Protein AF-A0A355E288-F1 (afdb_monomer_lite)

Structure (mmCIF, N/CA/C/O backbone):
data_AF-A0A355E288-F1
#
_entry.id   AF-A0A355E288-F1
#
loop_
_atom_site.group_PDB
_atom_site.id
_atom_site.type_symbol
_atom_site.label_atom_id
_atom_site.label_alt_id
_atom_site.label_comp_id
_atom_site.label_asym_id
_atom_site.label_entity_id
_atom_site.label_seq_id
_atom_site.pdbx_PDB_ins_code
_atom_site.Cartn_x
_atom_site.Cartn_y
_atom_site.Cartn_z
_atom_site.occupancy
_atom_site.B_iso_or_equiv
_atom_site.auth_seq_id
_atom_site.auth_comp_id
_atom_site.auth_asym_id
_atom_site.auth_atom_id
_atom_site.pdbx_PDB_model_num
ATOM 1 N N . MET A 1 1 ? 82.277 49.475 -47.561 1.00 43.12 1 MET A N 1
ATOM 2 C CA . MET A 1 1 ? 80.922 48.891 -47.646 1.00 43.12 1 MET A CA 1
ATOM 3 C C . MET A 1 1 ? 80.708 48.041 -46.407 1.00 43.12 1 MET A C 1
ATOM 5 O O . MET A 1 1 ? 81.305 46.982 -46.286 1.00 43.12 1 MET A O 1
ATOM 9 N N . THR A 1 2 ? 79.968 48.570 -45.440 1.00 44.94 2 THR A N 1
ATOM 10 C CA . THR A 1 2 ? 79.589 47.907 -44.188 1.00 44.94 2 THR A CA 1
ATOM 11 C C . THR A 1 2 ? 78.358 47.039 -44.446 1.00 44.94 2 THR A C 1
ATOM 13 O O . THR A 1 2 ? 77.323 47.539 -44.879 1.00 44.94 2 THR A O 1
ATOM 16 N N . VAL A 1 3 ? 78.484 45.727 -44.241 1.00 47.28 3 VAL A N 1
ATOM 17 C CA . VAL A 1 3 ? 77.378 44.770 -44.383 1.00 47.28 3 VAL A CA 1
ATOM 18 C C . VAL A 1 3 ? 76.493 44.878 -43.141 1.00 47.28 3 VAL A C 1
ATOM 20 O O . VAL A 1 3 ? 76.957 44.668 -42.022 1.00 47.28 3 VAL A O 1
ATOM 23 N N . SER A 1 4 ? 75.234 45.259 -43.350 1.00 52.34 4 SER A N 1
ATOM 24 C CA . SER A 1 4 ? 74.208 45.375 -42.309 1.00 52.34 4 SER A CA 1
ATOM 25 C C . SER A 1 4 ? 73.841 43.983 -41.763 1.00 52.34 4 SER A C 1
ATOM 27 O O . SER A 1 4 ? 73.696 43.055 -42.565 1.00 52.34 4 SER A O 1
ATOM 29 N N . PRO A 1 5 ? 73.693 43.792 -40.438 1.00 57.25 5 PRO A N 1
ATOM 30 C CA . PRO A 1 5 ? 73.332 42.500 -39.870 1.00 57.25 5 PRO A CA 1
ATOM 31 C C . PRO A 1 5 ? 71.906 42.130 -40.293 1.00 57.25 5 PRO A C 1
ATOM 33 O O . PRO A 1 5 ? 70.940 42.829 -39.987 1.00 57.25 5 PRO A O 1
ATOM 36 N N . GLY A 1 6 ? 71.804 41.027 -41.036 1.00 51.38 6 GLY A N 1
ATOM 37 C CA . GLY A 1 6 ? 70.554 40.482 -41.544 1.00 51.38 6 GLY A CA 1
ATOM 38 C C . GLY A 1 6 ? 69.579 40.172 -40.413 1.00 51.38 6 GLY A C 1
ATOM 39 O O . GLY A 1 6 ? 69.875 39.413 -39.493 1.00 51.38 6 GLY A O 1
ATOM 40 N N . THR A 1 7 ? 68.400 40.770 -40.511 1.00 59.66 7 THR A N 1
ATOM 41 C CA . THR A 1 7 ? 67.224 40.478 -39.699 1.00 59.66 7 THR A CA 1
ATOM 42 C C . THR A 1 7 ? 66.857 39.011 -39.922 1.00 59.66 7 THR A C 1
ATOM 44 O O . THR A 1 7 ? 66.427 38.637 -41.013 1.00 59.66 7 THR A O 1
ATOM 47 N N . GLN A 1 8 ? 67.066 38.150 -38.920 1.00 55.41 8 GLN A N 1
ATOM 48 C CA . GLN A 1 8 ? 66.545 36.787 -38.991 1.00 55.41 8 GLN A CA 1
ATOM 49 C C . GLN A 1 8 ? 65.012 36.853 -39.043 1.00 55.41 8 GLN A C 1
ATOM 51 O O . GLN A 1 8 ? 64.414 37.564 -38.228 1.00 55.41 8 GLN A O 1
ATOM 56 N N . PRO A 1 9 ? 64.362 36.153 -39.990 1.00 55.69 9 PRO A N 1
ATOM 57 C CA . PRO A 1 9 ? 62.912 36.138 -40.059 1.00 55.69 9 PRO A CA 1
ATOM 58 C C . PRO A 1 9 ? 62.346 35.508 -38.778 1.00 55.69 9 PRO A C 1
ATOM 60 O O . PRO A 1 9 ? 62.918 34.537 -38.270 1.00 55.69 9 PRO A O 1
ATOM 63 N N . PRO A 1 10 ? 61.234 36.035 -38.239 1.00 54.16 10 PRO A N 1
ATOM 64 C CA . PRO A 1 10 ? 60.607 35.471 -37.056 1.00 54.16 10 PRO A CA 1
ATOM 65 C C . PRO A 1 10 ? 60.189 34.025 -37.343 1.00 54.16 10 PRO A C 1
ATOM 67 O O . PRO A 1 10 ? 59.394 33.743 -38.238 1.00 54.16 10 PRO A O 1
ATOM 70 N N . VAL A 1 11 ? 60.757 33.090 -36.584 1.00 53.47 11 VAL A N 1
ATOM 71 C CA . VAL A 1 11 ? 60.389 31.673 -36.613 1.00 53.47 11 VAL A CA 1
ATOM 72 C C . VAL A 1 11 ? 59.063 31.530 -35.864 1.00 53.47 11 VAL A C 1
ATOM 74 O O . VAL A 1 11 ? 59.060 31.343 -34.652 1.00 53.47 11 VAL A O 1
ATOM 77 N N . THR A 1 12 ? 57.930 31.672 -36.557 1.00 53.62 12 THR A N 1
ATOM 78 C CA . THR A 1 12 ? 56.603 31.744 -35.905 1.00 53.62 12 THR A CA 1
ATOM 79 C C . THR A 1 12 ? 55.584 30.673 -36.301 1.00 53.62 12 THR A C 1
ATOM 81 O O . THR A 1 12 ? 54.438 30.798 -35.903 1.00 53.62 12 THR A O 1
ATOM 84 N N . TYR A 1 13 ? 55.941 29.587 -37.000 1.00 47.97 13 TYR A N 1
ATOM 85 C CA . TYR A 1 13 ? 54.907 28.688 -37.567 1.00 47.97 13 TYR A CA 1
ATOM 86 C C . TYR A 1 13 ? 54.995 27.183 -37.251 1.00 47.97 13 TYR A C 1
ATOM 88 O O . TYR A 1 13 ? 54.278 26.391 -37.858 1.00 47.97 13 TYR A O 1
ATOM 96 N N . ARG A 1 14 ? 55.840 26.730 -36.312 1.00 53.69 14 ARG A N 1
ATOM 97 C CA . ARG A 1 14 ? 56.038 25.276 -36.081 1.00 53.69 14 ARG A CA 1
ATOM 98 C C . ARG A 1 14 ? 55.273 24.673 -34.900 1.00 53.69 14 ARG A C 1
ATOM 100 O O . ARG A 1 14 ? 55.202 23.452 -34.800 1.00 53.69 14 ARG A O 1
ATOM 107 N N . THR A 1 15 ? 54.694 25.490 -34.026 1.00 56.03 15 THR A N 1
ATOM 108 C CA . THR A 1 15 ? 53.940 25.022 -32.851 1.00 56.03 15 THR A CA 1
ATOM 109 C C . THR A 1 15 ? 52.522 24.573 -33.196 1.00 56.03 15 THR A C 1
ATOM 111 O O . THR A 1 15 ? 52.021 23.638 -32.581 1.00 56.03 15 THR A O 1
ATOM 114 N N . ASP A 1 16 ? 51.900 25.132 -34.231 1.00 59.59 16 ASP A N 1
ATOM 115 C CA . ASP A 1 16 ? 50.455 24.977 -34.447 1.00 59.59 16 ASP A CA 1
ATOM 116 C C . ASP A 1 16 ? 50.049 23.562 -34.878 1.00 59.59 16 ASP A C 1
ATOM 118 O O . ASP A 1 16 ? 49.000 23.058 -34.479 1.00 59.59 16 ASP A O 1
ATOM 122 N N . ALA A 1 17 ? 50.906 22.866 -35.631 1.00 59.28 17 ALA A N 1
ATOM 123 C CA . ALA A 1 17 ? 50.599 21.528 -36.133 1.00 59.28 17 ALA A CA 1
ATOM 124 C C . ALA A 1 17 ? 50.560 20.464 -35.021 1.00 59.28 17 ALA A C 1
ATOM 126 O O . ALA A 1 17 ? 49.670 19.614 -35.013 1.00 59.28 17 ALA A O 1
ATOM 127 N N . ALA A 1 18 ? 51.494 20.514 -34.065 1.00 59.81 18 ALA A N 1
ATOM 128 C CA . ALA A 1 18 ? 51.540 19.560 -32.953 1.00 59.81 18 ALA A CA 1
ATOM 129 C C . ALA A 1 18 ? 50.357 19.764 -31.995 1.00 59.81 18 ALA A C 1
ATOM 131 O O . ALA A 1 18 ? 49.735 18.803 -31.540 1.00 59.81 18 ALA A O 1
ATOM 132 N N . VAL A 1 19 ? 50.008 21.027 -31.753 1.00 63.50 19 VAL A N 1
ATOM 133 C CA . VAL A 1 19 ? 48.845 21.426 -30.956 1.00 63.50 19 VAL A CA 1
ATOM 134 C C . VAL A 1 19 ? 47.551 20.951 -31.605 1.00 63.50 19 VAL A C 1
ATOM 136 O O . VAL A 1 19 ? 46.714 20.338 -30.942 1.00 63.50 19 VAL A O 1
ATOM 139 N N . PHE A 1 20 ? 47.414 21.166 -32.912 1.00 65.69 20 PHE A N 1
ATOM 140 C CA . PHE A 1 20 ? 46.251 20.718 -33.665 1.00 65.69 20 PHE A CA 1
ATOM 141 C C . PHE A 1 20 ? 46.105 19.191 -33.638 1.00 65.69 20 PHE A C 1
ATOM 143 O O . PHE A 1 20 ? 45.007 18.688 -33.414 1.00 65.69 20 PHE A O 1
ATOM 150 N N . CYS A 1 21 ? 47.204 18.441 -33.783 1.00 64.38 21 CYS A N 1
ATOM 151 C CA . CYS A 1 21 ? 47.176 16.977 -33.707 1.00 64.38 21 CYS A CA 1
ATOM 152 C C . CYS A 1 21 ? 46.749 16.471 -32.321 1.00 64.38 21 CYS A C 1
ATOM 154 O O . CYS A 1 21 ? 45.955 15.536 -32.233 1.00 64.38 21 CYS A O 1
ATOM 156 N N . ALA A 1 22 ? 47.223 17.102 -31.241 1.00 65.12 22 ALA A N 1
ATOM 157 C CA . ALA A 1 22 ? 46.835 16.736 -29.880 1.00 65.12 22 ALA A CA 1
ATOM 158 C C . ALA A 1 22 ? 45.347 17.021 -29.604 1.00 65.12 22 ALA A C 1
ATOM 160 O O . ALA A 1 22 ? 44.649 16.173 -29.045 1.00 65.12 22 ALA A O 1
ATOM 161 N N . LEU A 1 23 ? 44.840 18.178 -30.047 1.00 65.62 23 LEU A N 1
ATOM 162 C CA . LEU A 1 23 ? 43.422 18.530 -29.922 1.00 65.62 23 LEU A CA 1
ATOM 163 C C . LEU A 1 23 ? 42.527 17.610 -30.764 1.00 65.62 23 LEU A C 1
ATOM 165 O O . LEU A 1 23 ? 41.490 17.157 -30.281 1.00 65.62 23 LEU A O 1
ATOM 169 N N . ALA A 1 24 ? 42.944 17.278 -31.988 1.00 67.44 24 ALA A N 1
ATOM 170 C CA . ALA A 1 24 ? 42.221 16.352 -32.853 1.00 67.44 24 ALA A CA 1
ATOM 171 C C . ALA A 1 24 ? 42.159 14.938 -32.253 1.00 67.44 24 ALA A C 1
ATOM 173 O O . ALA A 1 24 ? 41.089 14.333 -32.225 1.00 67.44 24 ALA A O 1
ATOM 174 N N . ALA A 1 25 ? 43.270 14.427 -31.712 1.00 66.19 25 ALA A N 1
ATOM 175 C CA . ALA A 1 25 ? 43.307 13.117 -31.062 1.00 66.19 25 ALA A CA 1
ATOM 176 C C . ALA A 1 25 ? 42.395 13.062 -29.822 1.00 66.19 25 ALA A C 1
ATOM 178 O O . ALA A 1 25 ? 41.646 12.099 -29.645 1.00 66.19 25 ALA A O 1
ATOM 179 N N . ALA A 1 26 ? 42.399 14.114 -28.998 1.00 65.62 26 ALA A N 1
ATOM 180 C CA . ALA A 1 26 ? 41.517 14.211 -27.838 1.00 65.62 26 ALA A CA 1
ATOM 181 C C . ALA A 1 26 ? 40.031 14.283 -28.237 1.00 65.62 26 ALA A C 1
ATOM 183 O O . ALA A 1 26 ? 39.201 13.593 -27.641 1.00 65.62 26 ALA A O 1
ATOM 184 N N . GLY A 1 27 ? 39.698 15.063 -29.271 1.00 68.31 27 GLY A N 1
ATOM 185 C CA . GLY A 1 27 ? 38.334 15.165 -29.796 1.00 68.31 27 GLY A CA 1
ATOM 186 C C . GLY A 1 27 ? 37.820 13.849 -30.388 1.00 68.31 27 GLY A C 1
ATOM 187 O O . GLY A 1 27 ? 36.675 13.464 -30.142 1.00 68.31 27 GLY A O 1
ATOM 188 N N . LEU A 1 28 ? 38.675 13.119 -31.111 1.00 67.06 28 LEU A N 1
ATOM 189 C CA . LEU A 1 28 ? 38.344 11.806 -31.673 1.00 67.06 28 LEU A CA 1
ATOM 190 C C . LEU A 1 28 ? 38.143 10.746 -30.580 1.00 67.06 28 LEU A C 1
ATOM 192 O O . LEU A 1 28 ? 37.180 9.986 -30.653 1.00 67.06 28 LEU A O 1
ATOM 196 N N . SER A 1 29 ? 38.982 10.734 -29.536 1.00 69.81 29 SER A N 1
ATOM 197 C CA . SER A 1 29 ? 38.818 9.827 -28.386 1.00 69.81 29 SER A CA 1
ATOM 198 C C . SER A 1 29 ? 37.511 10.091 -27.632 1.00 69.81 29 SER A C 1
ATOM 200 O O . SER A 1 29 ? 36.765 9.158 -27.335 1.00 69.81 29 SER A O 1
ATOM 202 N N . LEU A 1 30 ? 37.177 11.363 -27.382 1.00 66.75 30 LEU A N 1
ATOM 203 C CA . LEU A 1 30 ? 35.918 11.727 -26.730 1.00 66.75 30 LEU A CA 1
ATOM 204 C C . LEU A 1 30 ? 34.702 11.319 -27.574 1.00 66.75 30 LEU A C 1
ATOM 206 O O . LEU A 1 30 ? 33.752 10.739 -27.050 1.00 66.75 30 LEU A O 1
ATOM 210 N N . SER A 1 31 ? 34.750 11.579 -28.883 1.00 66.44 31 SER A N 1
ATOM 211 C CA . SER A 1 31 ? 33.679 11.202 -29.815 1.00 66.44 31 SER A CA 1
ATOM 212 C C . SER A 1 31 ? 33.477 9.686 -29.853 1.00 66.44 31 SER A C 1
ATOM 214 O O . SER A 1 31 ? 32.340 9.222 -29.827 1.00 66.44 31 SER A O 1
ATOM 216 N N . TRP A 1 32 ? 34.565 8.908 -29.840 1.00 68.31 32 TRP A N 1
ATOM 217 C CA . TRP A 1 32 ? 34.512 7.447 -29.765 1.00 68.31 32 TRP A CA 1
ATOM 218 C C . TRP A 1 32 ? 33.833 6.954 -28.487 1.00 68.31 32 TRP A C 1
ATOM 220 O O . TRP A 1 32 ? 32.919 6.136 -28.566 1.00 68.31 32 TRP A O 1
ATOM 230 N N . CYS A 1 33 ? 34.215 7.487 -27.322 1.00 66.75 33 CYS A N 1
ATOM 231 C CA . CYS A 1 33 ? 33.567 7.149 -26.054 1.00 66.75 33 CYS A CA 1
ATOM 232 C C . CYS A 1 33 ? 32.058 7.424 -26.115 1.00 66.75 33 CYS A C 1
ATOM 234 O O . CYS A 1 33 ? 31.262 6.552 -25.777 1.00 66.75 33 CYS A O 1
ATOM 236 N N . LEU A 1 34 ? 31.651 8.600 -26.604 1.00 64.00 34 LEU A N 1
ATOM 237 C CA . LEU A 1 34 ? 30.237 8.969 -26.713 1.00 64.00 34 LEU A CA 1
ATOM 238 C C . LEU A 1 34 ? 29.458 8.050 -27.666 1.00 64.00 34 LEU A C 1
ATOM 240 O O . LEU A 1 34 ? 28.367 7.603 -27.317 1.00 64.00 34 LEU A O 1
ATOM 244 N N . ILE A 1 35 ? 30.019 7.727 -28.836 1.00 65.06 35 ILE A N 1
ATOM 245 C CA . ILE A 1 35 ? 29.398 6.813 -29.808 1.00 65.06 35 ILE A CA 1
ATOM 246 C C . ILE A 1 35 ? 29.296 5.399 -29.236 1.00 65.06 35 ILE A C 1
ATOM 248 O O . ILE A 1 35 ? 28.259 4.760 -29.386 1.00 65.06 35 ILE A O 1
ATOM 252 N N . PHE A 1 36 ? 30.331 4.913 -28.550 1.00 69.19 36 PHE A N 1
ATOM 253 C CA . PHE A 1 36 ? 30.316 3.600 -27.913 1.00 69.19 36 PHE A CA 1
ATOM 254 C C . PHE A 1 36 ? 29.238 3.515 -26.823 1.00 69.19 36 PHE A C 1
ATOM 256 O O . PHE A 1 36 ? 28.462 2.560 -26.797 1.00 69.19 36 PHE A O 1
ATOM 263 N N . PHE A 1 37 ? 29.121 4.529 -25.960 1.00 62.94 37 PHE A N 1
ATOM 264 C CA . PHE A 1 37 ? 28.074 4.570 -24.933 1.00 62.94 37 PHE A CA 1
ATOM 265 C C . PHE A 1 37 ? 26.666 4.704 -25.536 1.00 62.94 37 PHE A C 1
ATOM 267 O O . PHE A 1 37 ? 25.743 4.016 -25.102 1.00 62.94 37 PHE A O 1
ATOM 274 N N . ALA A 1 38 ? 26.492 5.507 -26.590 1.00 56.72 38 ALA A N 1
ATOM 275 C CA . ALA A 1 38 ? 25.219 5.590 -27.305 1.00 56.72 38 ALA A CA 1
ATOM 276 C C . ALA A 1 38 ? 24.869 4.263 -28.011 1.00 56.72 38 ALA A C 1
ATOM 278 O O . ALA A 1 38 ? 23.735 3.792 -27.930 1.00 56.72 38 ALA A O 1
ATOM 279 N N . GLY A 1 39 ? 25.843 3.612 -28.647 1.00 57.28 39 GLY A N 1
ATOM 280 C CA . GLY A 1 39 ? 25.666 2.345 -29.356 1.00 57.28 39 GLY A CA 1
ATOM 281 C C . GLY A 1 39 ? 25.369 1.171 -28.425 1.00 57.28 39 GLY A C 1
ATOM 282 O O . GLY A 1 39 ? 24.461 0.394 -28.695 1.00 57.28 39 GLY A O 1
ATOM 283 N N . THR A 1 40 ? 26.061 1.067 -27.290 1.00 59.28 40 THR A N 1
ATOM 284 C CA . THR A 1 40 ? 25.785 0.037 -26.269 1.00 59.28 40 THR A CA 1
ATOM 285 C C . THR A 1 40 ? 24.416 0.217 -25.609 1.00 59.28 40 THR A C 1
ATOM 287 O O . THR A 1 40 ? 23.765 -0.781 -25.289 1.00 59.28 40 THR A O 1
ATOM 290 N N . SER A 1 41 ? 23.927 1.461 -25.496 1.00 48.78 41 SER A N 1
ATOM 291 C CA . SER A 1 41 ? 22.544 1.742 -25.083 1.00 48.78 41 SER A CA 1
ATOM 292 C C . SER A 1 41 ? 21.513 1.311 -26.143 1.00 48.78 41 SER A C 1
ATOM 294 O O . SER A 1 41 ? 20.501 0.701 -25.806 1.00 48.78 41 SER A O 1
ATOM 296 N N . MET A 1 42 ? 21.803 1.531 -27.433 1.00 44.22 42 MET A N 1
ATOM 297 C CA . MET A 1 42 ? 20.939 1.158 -28.567 1.00 44.22 42 MET A CA 1
ATOM 298 C C . MET A 1 42 ? 20.908 -0.353 -28.840 1.00 44.22 42 MET A C 1
ATOM 300 O O . MET A 1 42 ? 19.865 -0.894 -29.197 1.00 44.22 42 MET A O 1
ATOM 304 N N . LEU A 1 43 ? 22.033 -1.049 -28.655 1.00 46.53 43 LEU A N 1
ATOM 305 C CA . LEU A 1 43 ? 22.163 -2.496 -28.870 1.00 46.53 43 LEU A CA 1
ATOM 306 C C . LEU A 1 43 ? 21.555 -3.332 -27.733 1.00 46.53 43 LEU A C 1
ATOM 308 O O . LEU A 1 43 ? 21.570 -4.558 -27.802 1.00 46.53 43 LEU A O 1
ATOM 312 N N . GLY A 1 44 ? 21.025 -2.701 -26.680 1.00 42.50 44 GLY A N 1
ATOM 313 C CA . GLY A 1 44 ? 20.399 -3.410 -25.562 1.00 42.50 44 GLY A CA 1
ATOM 314 C C . GLY A 1 44 ? 21.371 -4.268 -24.745 1.00 42.50 44 GLY A C 1
ATOM 315 O O . GLY A 1 44 ? 20.927 -5.118 -23.980 1.00 42.50 44 GLY A O 1
ATOM 316 N N . LEU A 1 45 ? 22.683 -4.047 -24.883 1.00 46.25 45 LEU A N 1
ATOM 317 C CA . LEU A 1 45 ? 23.707 -4.691 -24.053 1.00 46.25 45 LEU A CA 1
ATOM 318 C C . LEU A 1 45 ? 23.696 -4.132 -22.621 1.00 46.25 45 LEU A C 1
ATOM 320 O O . LEU A 1 45 ? 24.106 -4.813 -21.689 1.00 46.25 45 LEU A O 1
ATOM 324 N N . ALA A 1 46 ? 23.141 -2.931 -22.439 1.00 42.81 46 ALA A N 1
ATOM 325 C CA . ALA A 1 46 ? 22.711 -2.395 -21.151 1.00 42.81 46 ALA A CA 1
ATOM 326 C C . ALA A 1 46 ? 21.210 -2.660 -20.919 1.00 42.81 46 ALA A C 1
ATOM 328 O O . ALA A 1 46 ? 20.438 -1.747 -20.633 1.00 42.81 46 ALA A O 1
ATOM 329 N N . ARG A 1 47 ? 20.752 -3.902 -21.102 1.00 42.34 47 ARG A N 1
ATOM 330 C CA . ARG A 1 47 ? 19.429 -4.305 -20.610 1.00 42.34 47 ARG A CA 1
ATOM 331 C C . ARG A 1 47 ? 19.540 -4.604 -19.124 1.00 42.34 47 ARG A C 1
ATOM 333 O O . ARG A 1 47 ? 20.388 -5.390 -18.710 1.00 42.34 47 ARG A O 1
ATOM 340 N N . SER A 1 48 ? 18.651 -4.020 -18.324 1.00 42.84 48 SER A N 1
ATOM 341 C CA . SER A 1 48 ? 18.345 -4.641 -17.039 1.00 42.84 48 SER A CA 1
ATOM 342 C C . SER A 1 48 ? 17.688 -5.999 -17.328 1.00 42.84 48 SER A C 1
ATOM 344 O O . SER A 1 48 ? 17.035 -6.169 -18.362 1.00 42.84 48 SER A O 1
ATOM 346 N N . GLU A 1 49 ? 17.839 -6.972 -16.430 1.00 40.56 49 GLU A N 1
ATOM 347 C CA . GLU A 1 49 ? 17.236 -8.316 -16.541 1.00 40.56 49 GLU A CA 1
ATOM 348 C C . GLU A 1 49 ? 15.708 -8.303 -16.777 1.00 40.56 49 GLU A C 1
ATOM 350 O O . GLU A 1 49 ? 15.119 -9.333 -17.087 1.00 40.56 49 GLU A O 1
ATOM 355 N N . VAL A 1 50 ? 15.060 -7.140 -16.665 1.00 45.66 50 VAL A N 1
ATOM 356 C CA . VAL A 1 50 ? 13.619 -6.935 -16.853 1.00 45.66 50 VAL A CA 1
ATOM 357 C C . VAL A 1 50 ? 13.246 -6.618 -18.315 1.00 45.66 50 VAL A C 1
ATOM 359 O O . VAL A 1 50 ? 12.074 -6.485 -18.644 1.00 45.66 50 VAL A O 1
ATOM 362 N N . GLY A 1 51 ? 14.209 -6.548 -19.242 1.00 39.66 51 GLY A N 1
ATOM 363 C CA . GLY A 1 51 ? 13.923 -6.439 -20.681 1.00 39.66 51 GLY A CA 1
ATOM 364 C C . GLY A 1 51 ? 13.430 -5.065 -21.154 1.00 39.66 51 GLY A C 1
ATOM 365 O O . GLY A 1 51 ? 13.147 -4.903 -22.342 1.00 39.66 51 GLY A O 1
ATOM 366 N N . GLU A 1 52 ? 13.380 -4.065 -20.273 1.00 45.66 52 GLU A N 1
ATOM 367 C CA . GLU A 1 52 ? 13.126 -2.678 -20.655 1.00 45.66 52 GLU A CA 1
ATOM 368 C C . GLU A 1 52 ? 14.403 -2.006 -21.176 1.00 45.66 52 GLU A C 1
ATOM 370 O O . GLU A 1 52 ? 15.503 -2.180 -20.644 1.00 45.66 52 GLU A O 1
ATOM 375 N N . VAL A 1 53 ? 14.248 -1.234 -22.252 1.00 47.22 53 VAL A N 1
ATOM 376 C CA . VAL A 1 53 ? 15.285 -0.329 -22.749 1.00 47.22 53 VAL A CA 1
ATOM 377 C C . VAL A 1 53 ? 15.388 0.804 -21.735 1.00 47.22 53 VAL A C 1
ATOM 379 O O . VAL A 1 53 ? 14.501 1.653 -21.677 1.00 47.22 53 VAL A O 1
ATOM 382 N N . LEU A 1 54 ? 16.438 0.799 -20.910 1.00 48.91 54 LEU A N 1
ATOM 383 C CA . LEU A 1 54 ? 16.700 1.909 -19.998 1.00 48.91 54 LEU A CA 1
ATOM 384 C C . LEU A 1 54 ? 16.836 3.199 -20.828 1.00 48.91 54 LEU A C 1
ATOM 386 O O . LEU A 1 54 ? 17.566 3.197 -21.828 1.00 48.91 54 LEU A O 1
ATOM 390 N N . PRO A 1 55 ? 16.166 4.301 -20.447 1.00 56.66 55 PRO A N 1
ATOM 391 C CA . PRO A 1 55 ? 16.416 5.605 -21.043 1.00 56.66 55 PRO A CA 1
ATOM 392 C C . PRO A 1 55 ? 17.921 5.889 -21.037 1.00 56.66 55 PRO A C 1
ATOM 394 O O . PRO A 1 55 ? 18.607 5.566 -20.067 1.00 56.66 55 PRO A O 1
ATOM 397 N N . LEU A 1 56 ? 18.446 6.530 -22.087 1.00 50.16 56 LEU A N 1
ATOM 398 C CA . LEU A 1 56 ? 19.867 6.904 -22.186 1.00 50.16 56 LEU A CA 1
ATOM 399 C C . LEU A 1 56 ? 20.374 7.573 -20.895 1.00 50.16 56 LEU A C 1
ATOM 401 O O . LEU A 1 56 ? 21.502 7.336 -20.471 1.00 50.16 56 LEU A O 1
ATOM 405 N N . LEU A 1 57 ? 19.514 8.361 -20.243 1.00 49.16 57 LEU A N 1
ATOM 406 C CA . LEU A 1 57 ? 19.808 9.011 -18.974 1.00 49.16 57 LEU A CA 1
ATOM 407 C C . LEU A 1 57 ? 20.086 8.004 -17.846 1.00 49.16 57 LEU A C 1
ATOM 409 O O . LEU A 1 57 ? 21.065 8.186 -17.141 1.00 49.16 57 LEU A O 1
ATOM 413 N N . ASP A 1 58 ? 19.326 6.917 -17.706 1.00 54.25 58 ASP A N 1
ATOM 414 C CA . ASP A 1 58 ? 19.535 5.917 -16.648 1.00 54.25 58 ASP A CA 1
ATOM 415 C C . ASP A 1 58 ? 20.771 5.049 -16.884 1.00 54.25 58 ASP A C 1
ATOM 417 O O . ASP A 1 58 ? 21.491 4.735 -15.937 1.00 54.25 58 ASP A O 1
ATOM 421 N N . VAL A 1 59 ? 21.089 4.735 -18.144 1.00 52.19 59 VAL A N 1
ATOM 422 C CA . VAL A 1 59 ? 22.366 4.091 -18.500 1.00 52.19 59 VAL A CA 1
ATOM 423 C C . VAL A 1 59 ? 23.531 5.010 -18.118 1.00 52.19 59 VAL A C 1
ATOM 425 O O . VAL A 1 59 ? 24.472 4.586 -17.446 1.00 52.19 59 VAL A O 1
ATOM 428 N N . LEU A 1 60 ? 23.444 6.300 -18.454 1.00 50.34 60 LEU A N 1
ATOM 429 C CA . LEU A 1 60 ? 24.436 7.296 -18.043 1.00 50.34 60 LEU A CA 1
ATOM 430 C C . LEU A 1 60 ? 24.500 7.458 -16.513 1.00 50.34 60 LEU A C 1
ATOM 432 O O . LEU A 1 60 ? 25.586 7.660 -15.968 1.00 50.34 60 LEU A O 1
ATOM 436 N N . LEU A 1 61 ? 23.366 7.339 -15.807 1.00 53.50 61 LEU A N 1
ATOM 437 C CA . LEU A 1 61 ? 23.291 7.421 -14.346 1.00 53.50 61 LEU A CA 1
ATOM 438 C C . LEU A 1 61 ? 23.883 6.168 -13.661 1.00 53.50 61 LEU A C 1
ATOM 440 O O . LEU A 1 61 ? 24.501 6.299 -12.604 1.00 53.50 61 LEU A O 1
ATOM 444 N N . HIS A 1 62 ? 23.736 4.979 -14.252 1.00 55.47 62 HIS A N 1
ATOM 445 C CA . HIS A 1 62 ? 24.253 3.710 -13.726 1.00 55.47 62 HIS A CA 1
ATOM 446 C C . HIS A 1 62 ? 25.770 3.575 -13.935 1.00 55.47 62 HIS A C 1
ATOM 448 O O . HIS A 1 62 ? 26.494 3.152 -13.037 1.00 55.47 62 HIS A O 1
ATOM 454 N N . TYR A 1 63 ? 26.278 4.039 -15.079 1.00 57.81 63 TYR A N 1
ATOM 455 C CA . TYR A 1 63 ? 27.711 4.058 -15.400 1.00 57.81 63 TYR A CA 1
ATOM 456 C C . TYR A 1 63 ? 28.421 5.365 -14.983 1.00 57.81 63 TYR A C 1
ATOM 458 O O . TYR A 1 63 ? 29.545 5.628 -15.426 1.00 57.81 63 TYR A O 1
ATOM 466 N N . LYS A 1 64 ? 27.800 6.175 -14.104 1.00 59.94 64 LYS A N 1
ATOM 467 C CA . LYS A 1 64 ? 28.293 7.487 -13.625 1.00 59.94 64 LYS A CA 1
ATOM 468 C C . LYS A 1 64 ? 29.776 7.500 -13.299 1.00 59.94 64 LYS A C 1
ATOM 470 O O . LYS A 1 64 ? 30.483 8.402 -13.734 1.00 59.94 64 LYS A O 1
ATOM 475 N N . GLY A 1 65 ? 30.241 6.515 -12.533 1.00 58.25 65 GLY A N 1
ATOM 476 C CA . GLY A 1 65 ? 31.630 6.464 -12.084 1.00 58.25 65 GLY A CA 1
ATOM 477 C C . GLY A 1 65 ? 32.601 6.382 -13.257 1.00 58.25 65 GLY A C 1
ATOM 478 O O . GLY A 1 65 ? 33.549 7.155 -13.333 1.00 58.25 65 GLY A O 1
ATOM 479 N N . THR A 1 66 ? 32.327 5.499 -14.213 1.00 58.16 66 THR A N 1
ATOM 480 C CA . THR A 1 66 ? 33.230 5.208 -15.328 1.00 58.16 66 THR A CA 1
ATOM 481 C C . THR A 1 66 ? 33.212 6.311 -16.384 1.00 58.16 66 THR A C 1
ATOM 483 O O . THR A 1 66 ? 34.273 6.705 -16.865 1.00 58.16 66 THR A O 1
ATOM 486 N N . VAL A 1 67 ? 32.034 6.864 -16.707 1.00 61.81 67 VAL A N 1
ATOM 487 C CA . VAL A 1 67 ? 31.907 7.974 -17.671 1.00 61.81 67 VAL A CA 1
ATOM 488 C C . VAL A 1 67 ? 32.520 9.259 -17.111 1.00 61.81 67 VAL A C 1
ATOM 490 O O . VAL A 1 67 ? 33.274 9.929 -17.816 1.00 61.81 67 VAL A O 1
ATOM 493 N N . LEU A 1 68 ? 32.265 9.588 -15.837 1.00 62.25 68 LEU A N 1
ATOM 494 C CA . LEU A 1 68 ? 32.863 10.763 -15.195 1.00 62.25 68 LEU A CA 1
ATOM 495 C C . LEU A 1 68 ? 34.375 10.607 -15.026 1.00 62.25 68 LEU A C 1
ATOM 497 O O . LEU A 1 68 ? 35.100 11.566 -15.270 1.00 62.25 68 LEU A O 1
ATOM 501 N N . LEU A 1 69 ? 34.867 9.414 -14.675 1.00 61.84 69 LEU A N 1
ATOM 502 C CA . LEU A 1 69 ? 36.303 9.148 -14.569 1.00 61.84 69 LEU A CA 1
ATOM 503 C C . LEU A 1 69 ? 36.997 9.271 -15.931 1.00 61.84 69 LEU A C 1
ATOM 505 O O . LEU A 1 69 ? 38.050 9.900 -16.025 1.00 61.84 69 LEU A O 1
ATOM 509 N N . ALA A 1 70 ? 36.389 8.739 -16.996 1.00 65.75 70 ALA A N 1
ATOM 510 C CA . ALA A 1 70 ? 36.906 8.880 -18.353 1.00 65.75 70 ALA A CA 1
ATOM 511 C C . ALA A 1 70 ? 36.914 10.350 -18.801 1.00 65.75 70 ALA A C 1
ATOM 513 O O . ALA A 1 70 ? 37.935 10.830 -19.297 1.00 65.75 70 ALA A O 1
ATOM 514 N N . ALA A 1 71 ? 35.821 11.090 -18.588 1.00 63.72 71 ALA A N 1
ATOM 515 C CA . ALA A 1 71 ? 35.735 12.513 -18.916 1.00 63.72 71 ALA A CA 1
ATOM 516 C C . ALA A 1 71 ? 36.739 13.355 -18.109 1.00 63.72 71 ALA A C 1
ATOM 518 O O . ALA A 1 71 ? 37.402 14.228 -18.667 1.00 63.72 71 ALA A O 1
ATOM 519 N N . PHE A 1 72 ? 36.913 13.055 -16.820 1.00 67.50 72 PHE A N 1
ATOM 520 C CA . PHE A 1 72 ? 37.879 13.719 -15.946 1.00 67.50 72 PHE A CA 1
ATOM 521 C C . PHE A 1 72 ? 39.326 13.434 -16.367 1.00 67.50 72 PHE A C 1
ATOM 523 O O . PHE A 1 72 ? 40.138 14.355 -16.426 1.00 67.50 72 PHE A O 1
ATOM 530 N N . ALA A 1 73 ? 39.649 12.195 -16.749 1.00 65.50 73 ALA A N 1
ATOM 531 C CA . ALA A 1 73 ? 40.964 11.849 -17.287 1.00 65.50 73 ALA A CA 1
ATOM 532 C C . ALA A 1 73 ? 41.262 12.593 -18.603 1.00 65.50 73 ALA A C 1
ATOM 534 O O . ALA A 1 73 ? 42.369 13.101 -18.786 1.00 65.50 73 ALA A O 1
ATOM 535 N N . HIS A 1 74 ? 40.271 12.722 -19.494 1.00 66.25 74 HIS A N 1
ATOM 536 C CA . HIS A 1 74 ? 40.403 13.516 -20.721 1.00 66.25 74 HIS A CA 1
ATOM 537 C C . HIS A 1 74 ? 40.573 15.012 -20.420 1.00 66.25 74 HIS A C 1
ATOM 539 O O . HIS A 1 74 ? 41.411 15.668 -21.037 1.00 66.25 74 HIS A O 1
ATOM 545 N N . TYR A 1 75 ? 39.833 15.546 -19.444 1.00 70.12 75 TYR A N 1
ATOM 546 C CA . TYR A 1 75 ? 39.981 16.927 -18.988 1.00 70.12 75 TYR A CA 1
ATOM 547 C C . TYR A 1 75 ? 41.384 17.192 -18.435 1.00 70.12 75 TYR A C 1
ATOM 549 O O . TYR A 1 75 ? 42.037 18.130 -18.879 1.00 70.12 75 TYR A O 1
ATOM 557 N N . LEU A 1 76 ? 41.898 16.336 -17.546 1.00 61.78 76 LEU A N 1
ATOM 558 C CA . LEU A 1 76 ? 43.251 16.476 -16.999 1.00 61.78 76 LEU A CA 1
ATOM 559 C C . LEU A 1 76 ? 44.327 16.429 -18.090 1.00 61.78 76 LEU A C 1
ATOM 561 O O . LEU A 1 76 ? 45.271 17.217 -18.045 1.00 61.78 76 LEU A O 1
ATOM 565 N N . ALA A 1 77 ? 44.173 15.556 -19.088 1.00 65.75 77 ALA A N 1
ATOM 566 C CA . ALA A 1 77 ? 45.086 15.491 -20.226 1.00 65.75 77 ALA A CA 1
ATOM 567 C C . ALA A 1 77 ? 45.073 16.794 -21.047 1.00 65.75 77 ALA A C 1
ATOM 569 O O . ALA A 1 77 ? 46.132 17.334 -21.370 1.00 65.75 77 ALA A O 1
ATOM 570 N N . LEU A 1 78 ? 43.886 17.344 -21.325 1.00 64.75 78 LEU A N 1
ATOM 571 C CA . LEU A 1 78 ? 43.729 18.620 -22.030 1.00 64.75 78 LEU A CA 1
ATOM 572 C C . LEU A 1 78 ? 44.270 19.806 -21.215 1.00 64.75 78 LEU A C 1
ATOM 574 O O . LEU A 1 78 ? 44.996 20.646 -21.750 1.00 64.75 78 LEU A O 1
ATOM 578 N N . SER A 1 79 ? 43.985 19.856 -19.914 1.00 63.97 79 SER A N 1
ATOM 579 C CA . SER A 1 79 ? 44.466 20.903 -19.007 1.00 63.97 79 SER A CA 1
ATOM 580 C C . SER A 1 79 ? 45.979 20.856 -18.806 1.00 63.97 79 SER A C 1
ATOM 582 O O . SER A 1 79 ? 46.602 21.904 -18.673 1.00 63.97 79 SER A O 1
ATOM 584 N N . ALA A 1 80 ? 46.600 19.674 -18.831 1.00 61.56 80 ALA A N 1
ATOM 585 C CA . ALA A 1 80 ? 48.056 19.544 -18.777 1.00 61.56 80 ALA A CA 1
ATOM 586 C C . ALA A 1 80 ? 48.742 20.074 -20.050 1.00 61.56 80 ALA A C 1
ATOM 588 O O . ALA A 1 80 ? 49.879 20.547 -19.988 1.00 61.56 80 ALA A O 1
ATOM 589 N N . LEU A 1 81 ? 48.052 20.030 -21.193 1.00 60.31 81 LEU A N 1
ATOM 590 C CA . LEU A 1 81 ? 48.548 20.550 -22.468 1.00 60.31 81 LEU A CA 1
ATOM 591 C C . LEU A 1 81 ? 48.380 22.074 -22.576 1.00 60.31 81 LEU A C 1
ATOM 593 O O . LEU A 1 81 ? 49.260 22.741 -23.118 1.00 60.31 81 LEU A O 1
ATOM 597 N N . GLN A 1 82 ? 47.308 22.643 -22.014 1.00 61.03 82 GLN A N 1
ATOM 598 C CA . GLN A 1 82 ? 46.927 24.056 -22.168 1.00 61.03 82 GLN A CA 1
ATOM 599 C C . GLN A 1 82 ? 48.046 25.091 -21.870 1.00 61.03 82 GLN A C 1
ATOM 601 O O . GLN A 1 82 ? 48.203 26.023 -22.665 1.00 61.03 82 GLN A O 1
ATOM 606 N N . PRO A 1 83 ? 48.875 24.972 -20.808 1.00 55.19 83 PRO A N 1
ATOM 607 C CA . PRO A 1 83 ? 49.941 25.942 -20.530 1.00 55.19 83 PRO A CA 1
ATOM 608 C C . PRO A 1 83 ? 51.060 25.940 -21.578 1.00 55.19 83 PRO A C 1
ATOM 610 O O . PRO A 1 83 ? 51.695 26.973 -21.794 1.00 55.19 83 PRO A O 1
ATOM 613 N N . ALA A 1 84 ? 51.299 24.797 -22.230 1.00 55.16 84 ALA A N 1
ATOM 614 C CA . ALA A 1 84 ? 52.258 24.685 -23.326 1.00 55.16 84 ALA A CA 1
ATOM 615 C C . ALA A 1 84 ? 51.711 25.337 -24.609 1.00 55.16 84 ALA A C 1
ATOM 617 O O . ALA A 1 84 ? 52.465 25.978 -25.340 1.00 55.16 84 ALA A O 1
ATOM 618 N N . LEU A 1 85 ? 50.389 25.263 -24.825 1.00 54.44 85 LEU A N 1
ATOM 619 C CA . LEU A 1 85 ? 49.702 25.896 -25.959 1.00 54.44 85 LEU A CA 1
ATOM 620 C C . LEU A 1 85 ? 49.782 27.425 -25.907 1.00 54.44 85 LEU A C 1
ATOM 622 O O . LEU A 1 85 ? 50.044 28.066 -26.917 1.00 54.44 85 LEU A O 1
ATOM 626 N N . GLY A 1 86 ? 49.581 28.012 -24.724 1.00 55.06 86 GLY A N 1
ATOM 627 C CA . GLY A 1 86 ? 49.502 29.469 -24.569 1.00 55.06 86 GLY A CA 1
ATOM 628 C C . GLY A 1 86 ? 50.845 30.204 -24.583 1.00 55.06 86 GLY A C 1
ATOM 629 O O . GLY A 1 86 ? 50.860 31.423 -24.716 1.00 55.06 86 GLY A O 1
ATOM 630 N N . ARG A 1 87 ? 51.973 29.500 -24.415 1.00 56.19 87 ARG A N 1
ATOM 631 C CA . ARG A 1 87 ? 53.306 30.127 -24.291 1.00 56.19 87 ARG A CA 1
ATOM 632 C C . ARG A 1 87 ? 54.268 29.790 -25.427 1.00 56.19 87 ARG A C 1
ATOM 634 O O . ARG A 1 87 ? 55.399 30.26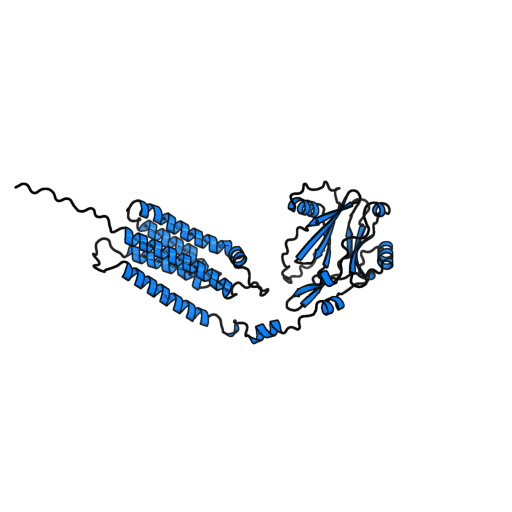3 -25.399 1.00 56.19 87 ARG A O 1
ATOM 641 N N . GLY A 1 88 ? 53.863 28.952 -26.385 1.00 53.56 88 GLY A N 1
ATOM 642 C CA . GLY A 1 88 ? 54.744 28.487 -27.465 1.00 53.56 88 GLY A CA 1
ATOM 643 C C . GLY A 1 88 ? 55.969 27.700 -26.975 1.00 53.56 88 GLY A C 1
ATOM 644 O O . GLY A 1 88 ? 56.907 27.481 -27.737 1.00 53.56 88 GLY A O 1
ATOM 645 N N . VAL A 1 89 ? 55.984 27.282 -25.704 1.00 56.31 89 VAL A N 1
ATOM 646 C CA . VAL A 1 89 ? 57.079 26.504 -25.121 1.00 56.31 89 VAL A CA 1
ATOM 647 C C . VAL A 1 89 ? 56.777 25.028 -25.365 1.00 56.31 89 VAL A C 1
ATOM 649 O O . VAL A 1 89 ? 55.713 24.562 -24.945 1.00 56.31 89 VAL A O 1
ATOM 652 N N . PRO A 1 90 ? 57.678 24.274 -26.020 1.00 55.62 90 PRO A N 1
ATOM 653 C CA . PRO A 1 90 ? 57.464 22.855 -26.238 1.00 55.62 90 PRO A CA 1
ATOM 654 C C . PRO A 1 90 ? 57.313 22.151 -24.880 1.00 55.62 90 PRO A C 1
ATOM 656 O O . PRO A 1 90 ? 58.125 22.378 -23.977 1.00 55.62 90 PRO A O 1
ATOM 659 N N . PRO A 1 91 ? 56.270 21.326 -24.698 1.00 57.16 91 PRO A N 1
ATOM 660 C CA . PRO A 1 91 ? 56.048 20.625 -23.444 1.00 57.16 91 PRO A CA 1
ATOM 661 C C . PRO A 1 91 ? 57.245 19.726 -23.110 1.00 57.16 91 PRO A C 1
ATOM 663 O O . PRO A 1 91 ? 57.794 19.045 -23.977 1.00 57.16 91 PRO A O 1
ATOM 666 N N . ASP A 1 92 ? 57.642 19.715 -21.835 1.00 70.94 92 ASP A N 1
ATOM 667 C CA . ASP A 1 92 ? 58.689 18.825 -21.332 1.00 70.94 92 ASP A CA 1
ATOM 668 C C . ASP A 1 92 ? 58.317 17.366 -21.647 1.00 70.94 92 ASP A C 1
ATOM 670 O O . ASP A 1 92 ? 57.278 16.864 -21.202 1.00 70.94 92 ASP A O 1
ATOM 674 N N . ARG A 1 93 ? 59.181 16.680 -22.409 1.00 65.62 93 ARG A N 1
ATOM 675 C CA . ARG A 1 93 ? 59.002 15.278 -22.820 1.00 65.62 93 ARG A CA 1
ATOM 676 C C . ARG A 1 93 ? 58.706 14.366 -21.630 1.00 65.62 93 ARG A C 1
ATOM 678 O O . ARG A 1 93 ? 57.916 13.436 -21.771 1.00 65.62 93 ARG A O 1
ATOM 685 N N . ARG A 1 94 ? 59.285 14.641 -20.453 1.00 69.62 94 ARG A N 1
ATOM 686 C CA . ARG A 1 94 ? 59.007 13.859 -19.238 1.00 69.62 94 ARG A CA 1
ATOM 687 C C . ARG A 1 94 ? 57.553 13.998 -18.800 1.00 69.62 94 ARG A C 1
ATOM 689 O O . ARG A 1 94 ? 56.937 13.000 -18.450 1.00 69.62 94 ARG A O 1
ATOM 696 N N . ARG A 1 95 ? 56.982 15.203 -18.856 1.00 66.62 95 ARG A N 1
ATOM 697 C CA . ARG A 1 95 ? 55.584 15.446 -18.462 1.00 66.62 95 ARG A CA 1
ATOM 698 C C . ARG A 1 95 ? 54.597 14.777 -19.414 1.00 66.62 95 ARG A C 1
ATOM 700 O O . ARG A 1 95 ? 53.621 14.201 -18.948 1.00 66.62 95 ARG A O 1
ATOM 707 N N . LEU A 1 96 ? 54.878 14.795 -20.719 1.00 64.44 96 LEU A N 1
ATOM 708 C CA . LEU A 1 96 ? 54.067 14.085 -21.716 1.00 64.44 96 LEU A CA 1
ATOM 709 C C . LEU A 1 96 ? 54.101 12.565 -21.516 1.00 64.44 96 LEU A C 1
ATOM 711 O O . LEU A 1 96 ? 53.056 11.922 -21.564 1.00 64.44 96 LEU A O 1
ATOM 715 N N . LEU A 1 97 ? 55.281 11.999 -21.243 1.00 66.06 97 LEU A N 1
ATOM 716 C CA . LEU A 1 97 ? 55.428 10.573 -20.940 1.00 66.06 97 LEU A CA 1
ATOM 717 C C . LEU A 1 97 ? 54.666 10.175 -19.670 1.00 66.06 97 LEU A C 1
ATOM 719 O O . LEU A 1 97 ? 53.953 9.175 -19.680 1.00 66.06 97 LEU A O 1
ATOM 723 N N . TRP A 1 98 ? 54.758 10.974 -18.602 1.00 70.44 98 TRP A N 1
ATOM 724 C CA . TRP A 1 98 ? 54.012 10.725 -17.366 1.00 70.44 98 TRP A CA 1
ATOM 725 C C . TRP A 1 98 ? 52.497 10.842 -17.557 1.00 70.44 98 TRP A C 1
ATOM 727 O O . TRP A 1 98 ? 51.763 10.012 -17.030 1.00 70.44 98 TRP A O 1
ATOM 737 N N . ALA A 1 99 ? 52.024 11.812 -18.345 1.00 65.69 99 ALA A N 1
ATOM 738 C CA . ALA A 1 99 ? 50.604 11.944 -18.668 1.00 65.69 99 ALA A CA 1
ATOM 739 C C . ALA A 1 99 ? 50.085 10.742 -19.479 1.00 65.69 99 ALA A C 1
ATOM 741 O O . ALA A 1 99 ? 49.043 10.180 -19.144 1.00 65.69 99 ALA A O 1
ATOM 742 N N . GLY A 1 100 ? 50.838 10.294 -20.491 1.00 66.12 100 GLY A N 1
ATOM 743 C CA . GLY A 1 100 ? 50.497 9.103 -21.276 1.00 66.12 100 GLY A CA 1
ATOM 744 C C . GLY A 1 100 ? 50.483 7.820 -20.437 1.00 66.12 100 GLY A C 1
ATOM 745 O O . GLY A 1 100 ? 49.538 7.037 -20.523 1.00 66.12 100 GLY A O 1
ATOM 746 N N . ALA A 1 101 ? 51.484 7.630 -19.571 1.00 68.31 101 ALA A N 1
ATOM 747 C CA . ALA A 1 101 ? 51.551 6.488 -18.659 1.00 68.31 101 ALA A CA 1
ATOM 748 C C . ALA A 1 101 ? 50.408 6.494 -17.628 1.00 68.31 101 ALA A C 1
ATOM 750 O O . ALA A 1 101 ? 49.805 5.454 -17.373 1.00 68.31 101 ALA A O 1
ATOM 751 N N . ALA A 1 102 ? 50.066 7.662 -17.073 1.00 65.19 102 ALA A N 1
ATOM 752 C CA . ALA A 1 102 ? 48.949 7.806 -16.144 1.00 65.19 102 ALA A CA 1
ATOM 753 C C . ALA A 1 102 ? 47.601 7.484 -16.810 1.00 65.19 102 ALA A C 1
ATOM 755 O O . ALA A 1 102 ? 46.779 6.799 -16.205 1.00 65.19 102 ALA A O 1
ATOM 756 N N . MET A 1 103 ? 47.385 7.903 -18.064 1.00 63.44 103 MET A N 1
ATOM 757 C CA . MET A 1 103 ? 46.171 7.548 -18.810 1.00 63.44 103 MET A CA 1
ATOM 758 C C . MET A 1 103 ? 46.098 6.053 -19.136 1.00 63.44 103 MET A C 1
ATOM 760 O O . MET A 1 103 ? 45.028 5.464 -18.998 1.00 63.44 103 MET A O 1
ATOM 764 N N . LEU A 1 104 ? 47.215 5.420 -19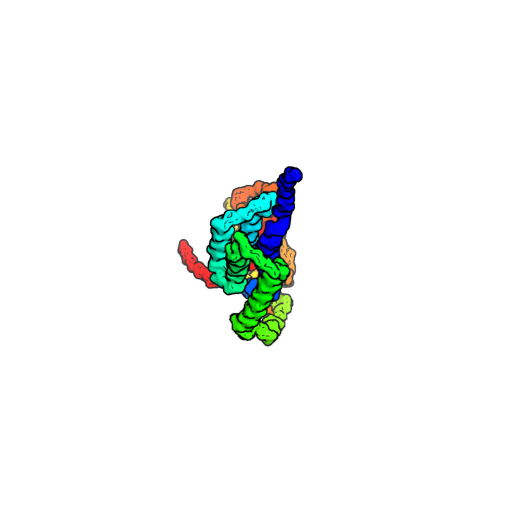.512 1.00 63.41 104 LEU A N 1
ATOM 765 C CA . LEU A 1 104 ? 47.291 3.965 -19.713 1.00 63.41 104 LEU A CA 1
ATOM 766 C C . LEU A 1 104 ? 46.980 3.187 -18.426 1.00 63.41 104 LEU A C 1
ATOM 768 O O . LEU A 1 104 ? 46.214 2.230 -18.456 1.00 63.41 104 LEU A O 1
ATOM 772 N N . LEU A 1 105 ? 47.517 3.615 -17.281 1.00 66.38 105 LEU A N 1
ATOM 773 C CA . LEU A 1 105 ? 47.247 2.969 -15.992 1.00 66.38 105 LEU A CA 1
ATOM 774 C C . LEU A 1 105 ? 45.801 3.176 -15.526 1.00 66.38 105 LEU A C 1
ATOM 776 O O . LEU A 1 105 ? 45.168 2.226 -15.072 1.00 66.38 105 LEU A O 1
ATOM 780 N N . ALA A 1 106 ? 45.249 4.382 -15.690 1.00 60.66 106 ALA A N 1
ATOM 781 C CA . ALA A 1 106 ? 43.864 4.694 -15.319 1.00 60.66 106 ALA A CA 1
ATOM 782 C C . ALA A 1 106 ? 42.823 3.915 -16.144 1.00 60.66 106 ALA A C 1
ATOM 784 O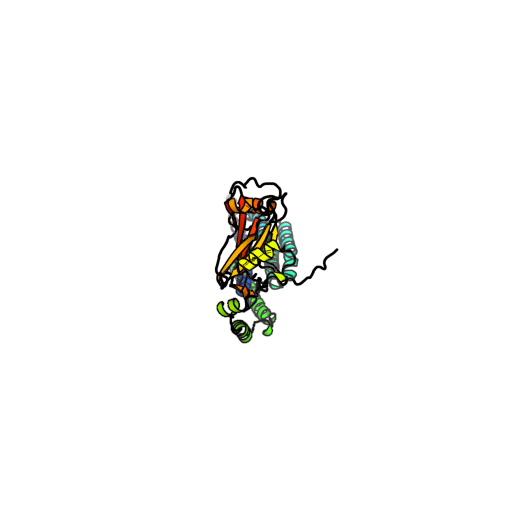 O . ALA A 1 106 ? 41.674 3.781 -15.733 1.00 60.66 106 ALA A O 1
ATOM 785 N N . SER A 1 107 ? 43.229 3.393 -17.299 1.00 60.19 107 SER A N 1
ATOM 786 C CA . SER A 1 107 ? 42.376 2.687 -18.254 1.00 60.19 107 SER A CA 1
ATOM 787 C C . SER A 1 107 ? 42.704 1.199 -18.416 1.00 60.19 107 SER A C 1
ATOM 789 O O . SER A 1 107 ? 41.996 0.468 -19.110 1.00 60.19 107 SER A O 1
ATOM 791 N N . ALA A 1 108 ? 43.729 0.701 -17.729 1.00 59.22 108 ALA A N 1
ATOM 792 C CA . ALA A 1 108 ? 43.997 -0.728 -17.620 1.00 59.22 108 ALA A CA 1
ATOM 793 C C . ALA A 1 108 ? 42.823 -1.555 -17.032 1.00 59.22 108 ALA A C 1
ATOM 795 O O . ALA A 1 108 ? 42.680 -2.710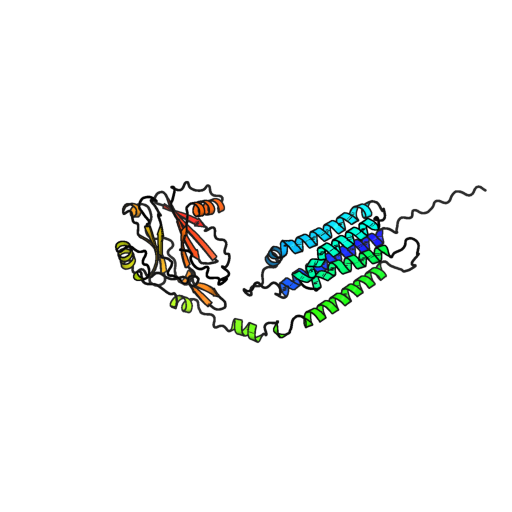 -17.434 1.00 59.22 108 ALA A O 1
ATOM 796 N N . PRO A 1 109 ? 41.950 -1.024 -16.142 1.00 58.94 109 PRO A N 1
ATOM 797 C CA . PRO A 1 109 ? 40.799 -1.780 -15.631 1.00 58.94 109 PRO A CA 1
ATOM 798 C C . PRO A 1 109 ? 39.611 -1.860 -16.605 1.00 58.94 109 PRO A C 1
ATOM 800 O O . PRO A 1 109 ? 38.797 -2.776 -16.506 1.00 58.94 109 PRO A O 1
ATOM 803 N N . THR A 1 110 ? 39.484 -0.912 -17.540 1.00 55.09 110 THR A N 1
ATOM 804 C CA . THR A 1 110 ? 38.323 -0.790 -18.449 1.00 55.09 110 THR A CA 1
ATOM 805 C C . THR A 1 110 ? 38.045 -2.021 -19.331 1.00 55.09 110 THR A C 1
ATOM 807 O O . THR A 1 110 ? 36.874 -2.373 -19.473 1.00 55.09 110 THR A O 1
ATOM 810 N N . PRO A 1 111 ? 39.056 -2.731 -19.878 1.00 52.88 111 PRO A N 1
ATOM 811 C CA . PRO A 1 111 ? 38.846 -3.972 -20.625 1.00 52.88 111 PRO A CA 1
ATOM 812 C C . PRO A 1 111 ? 38.186 -5.079 -19.800 1.00 52.88 111 PRO A C 1
ATOM 814 O O . PRO A 1 111 ? 37.392 -5.851 -20.333 1.00 52.88 111 PRO A O 1
ATOM 817 N N . TYR A 1 112 ? 38.510 -5.149 -18.505 1.00 50.69 112 TYR A N 1
ATOM 818 C CA . TYR A 1 112 ? 38.034 -6.196 -17.601 1.00 50.69 112 TYR A CA 1
ATOM 819 C C . TYR A 1 112 ? 36.602 -5.958 -17.119 1.00 50.69 112 TYR A C 1
ATOM 821 O O . TYR A 1 112 ? 35.896 -6.914 -16.820 1.00 50.69 112 TYR A O 1
ATOM 829 N N . THR A 1 113 ? 36.167 -4.700 -17.039 1.00 50.03 113 THR A N 1
ATOM 830 C CA . THR A 1 113 ? 34.843 -4.344 -16.503 1.00 50.03 113 THR A CA 1
ATOM 831 C C . THR A 1 113 ? 33.810 -4.051 -17.580 1.00 50.03 113 THR A C 1
ATOM 833 O O . THR A 1 113 ? 32.621 -4.242 -17.347 1.00 50.03 113 THR A O 1
ATOM 836 N N . ALA A 1 114 ? 34.241 -3.595 -18.754 1.00 52.84 114 ALA A N 1
ATOM 837 C CA . ALA A 1 114 ? 33.337 -3.109 -19.790 1.00 52.84 114 ALA A CA 1
ATOM 838 C C . ALA A 1 114 ? 33.678 -3.645 -21.196 1.00 52.84 114 ALA A C 1
ATOM 840 O O . ALA A 1 114 ? 33.108 -3.209 -22.197 1.00 52.84 114 ALA A O 1
ATOM 841 N N . GLY A 1 115 ? 34.571 -4.638 -21.261 1.00 56.25 115 GLY A N 1
ATOM 842 C CA . GLY A 1 115 ? 34.931 -5.365 -22.471 1.00 56.25 115 GLY A CA 1
ATOM 843 C C . GLY A 1 115 ? 36.128 -4.768 -23.226 1.00 56.25 115 GLY A C 1
ATOM 844 O O . GLY A 1 115 ? 36.467 -3.591 -23.066 1.00 56.25 115 GLY A O 1
ATOM 845 N N . PRO A 1 116 ? 36.777 -5.566 -24.093 1.00 55.56 116 PRO A N 1
ATOM 846 C CA . PRO A 1 116 ? 38.056 -5.231 -24.730 1.00 55.56 116 PRO A CA 1
ATOM 847 C C . PRO A 1 116 ? 38.017 -3.957 -25.592 1.00 55.56 116 PRO A C 1
ATOM 849 O O . PRO A 1 116 ? 39.048 -3.317 -25.793 1.00 55.56 116 PRO A O 1
ATOM 852 N N . LEU A 1 117 ? 36.831 -3.541 -26.048 1.00 55.47 117 LEU A N 1
ATOM 853 C CA . LEU A 1 117 ? 36.637 -2.362 -26.896 1.00 55.47 117 LEU A CA 1
ATOM 854 C C . LEU A 1 117 ? 36.857 -1.024 -26.160 1.00 55.47 117 LEU A C 1
ATOM 856 O O . LEU A 1 117 ? 37.179 -0.022 -26.799 1.00 55.47 117 LEU A O 1
ATOM 860 N N . LEU A 1 118 ? 36.755 -0.985 -24.826 1.00 55.03 118 LEU A N 1
ATOM 861 C CA . LEU A 1 118 ? 37.021 0.232 -24.043 1.00 55.03 118 LEU A CA 1
ATOM 862 C C . LEU A 1 118 ? 38.507 0.437 -23.708 1.00 55.03 118 LEU A C 1
ATOM 864 O O . LEU A 1 118 ? 38.914 1.553 -23.396 1.00 55.03 118 LEU A O 1
ATOM 868 N N . GLY A 1 119 ? 39.346 -0.593 -23.869 1.00 56.81 119 GLY A N 1
ATOM 869 C CA . GLY A 1 119 ? 40.809 -0.483 -23.767 1.00 56.81 119 GLY A CA 1
ATOM 870 C C . GLY A 1 119 ? 41.486 0.234 -24.941 1.00 56.81 119 GLY A C 1
ATOM 871 O O . GLY A 1 119 ? 42.705 0.391 -24.943 1.00 56.81 119 GLY A O 1
ATOM 872 N N . LEU A 1 120 ? 40.717 0.663 -25.946 1.00 60.62 120 LEU A N 1
ATOM 873 C CA . LEU A 1 120 ? 41.229 1.167 -27.226 1.00 60.62 120 LEU A CA 1
ATOM 874 C C . LEU A 1 120 ? 41.528 2.671 -27.230 1.00 60.62 120 LEU A C 1
ATOM 876 O O . LEU A 1 120 ? 42.517 3.105 -27.820 1.00 60.62 120 LEU A O 1
ATOM 880 N N . SER A 1 121 ? 40.713 3.465 -26.532 1.00 64.19 121 SER A N 1
ATOM 881 C CA . SER A 1 121 ? 40.912 4.916 -26.354 1.00 64.19 121 SER A CA 1
ATOM 882 C C . SER A 1 121 ? 42.313 5.278 -25.799 1.00 64.19 121 SER A C 1
ATOM 884 O O . SER A 1 121 ? 42.992 6.127 -26.383 1.00 64.19 121 SER A O 1
ATOM 886 N N . PRO A 1 122 ? 42.813 4.609 -24.746 1.00 59.94 122 PRO A N 1
ATOM 887 C CA . PRO A 1 122 ? 44.126 4.887 -24.163 1.00 59.94 122 PRO A CA 1
ATOM 888 C C . PRO A 1 122 ? 45.290 4.463 -25.056 1.00 59.94 122 PRO A C 1
ATOM 890 O O . PRO A 1 122 ? 46.306 5.153 -25.102 1.00 59.94 122 PRO A O 1
ATOM 893 N N . ALA A 1 123 ? 45.150 3.348 -25.780 1.00 63.44 123 ALA A N 1
ATOM 894 C CA . ALA A 1 123 ? 46.173 2.856 -26.698 1.00 63.44 123 ALA A CA 1
ATOM 895 C C . ALA A 1 123 ? 46.370 3.816 -27.884 1.00 63.44 123 ALA A C 1
ATOM 897 O O . ALA A 1 123 ? 47.504 4.113 -28.260 1.00 63.44 123 ALA A O 1
ATOM 898 N N . LEU A 1 124 ? 45.275 4.367 -28.420 1.00 65.62 124 LEU A N 1
ATOM 899 C CA . LEU A 1 124 ? 45.316 5.385 -29.472 1.00 65.62 124 LEU A CA 1
ATOM 900 C C . LEU A 1 124 ? 45.940 6.699 -28.978 1.00 65.62 124 LEU A C 1
ATOM 902 O O . LEU A 1 124 ? 46.760 7.288 -29.685 1.00 65.62 124 LEU A O 1
ATOM 906 N N . LEU A 1 125 ? 45.623 7.134 -27.753 1.00 64.69 125 LEU A N 1
ATOM 907 C CA . LEU A 1 125 ? 46.255 8.313 -27.149 1.00 64.69 125 LEU A CA 1
ATOM 908 C C . LEU A 1 125 ? 47.752 8.103 -26.879 1.00 64.69 125 LEU A C 1
ATOM 910 O O . LEU A 1 125 ? 48.554 9.005 -27.127 1.00 64.69 125 LEU A O 1
ATOM 914 N N . ALA A 1 126 ? 48.146 6.915 -26.418 1.00 64.31 126 ALA A N 1
ATOM 915 C CA . ALA A 1 126 ? 49.545 6.563 -26.200 1.00 64.31 126 ALA A CA 1
ATOM 916 C C . ALA A 1 126 ? 50.336 6.520 -27.516 1.00 64.31 126 ALA A C 1
ATOM 918 O O . ALA A 1 126 ? 51.440 7.061 -27.584 1.00 64.31 126 ALA A O 1
ATOM 919 N N . ALA A 1 127 ? 49.759 5.947 -28.577 1.00 63.75 127 ALA A N 1
ATOM 920 C CA . ALA A 1 127 ? 50.357 5.936 -29.908 1.00 63.75 127 ALA A CA 1
ATOM 921 C C . ALA A 1 127 ? 50.526 7.359 -30.466 1.00 63.75 127 ALA A C 1
ATOM 923 O O . ALA A 1 127 ? 51.609 7.708 -30.935 1.00 63.75 127 ALA A O 1
ATOM 924 N N . ALA A 1 128 ? 49.505 8.213 -30.333 1.00 64.44 128 ALA A N 1
ATOM 925 C CA . ALA A 1 128 ? 49.594 9.622 -30.717 1.00 64.44 128 ALA A CA 1
ATOM 926 C C . ALA A 1 128 ? 50.694 10.363 -29.930 1.00 64.44 128 ALA A C 1
ATOM 928 O O . ALA A 1 128 ? 51.482 11.108 -30.514 1.00 64.44 128 ALA A O 1
ATOM 929 N N . GLY A 1 129 ? 50.806 10.106 -28.622 1.00 63.88 129 GLY A N 1
ATOM 930 C CA . GLY A 1 129 ? 51.872 10.646 -27.776 1.00 63.88 129 GLY A CA 1
ATOM 931 C C . GLY A 1 129 ? 53.273 10.192 -28.204 1.00 63.88 129 GLY A C 1
ATOM 932 O O . GLY A 1 129 ? 54.186 11.013 -28.287 1.00 63.88 129 GLY A O 1
ATOM 933 N N . LEU A 1 130 ? 53.446 8.909 -28.535 1.00 62.84 130 LEU A N 1
ATOM 934 C CA . LEU A 1 130 ? 54.711 8.357 -29.031 1.00 62.84 130 LEU A CA 1
ATOM 935 C C . LEU A 1 130 ? 55.098 8.933 -30.400 1.00 62.84 130 LEU A C 1
ATOM 937 O O . LEU A 1 130 ? 56.260 9.286 -30.597 1.00 62.84 130 LEU A O 1
ATOM 941 N N . CYS A 1 131 ? 54.137 9.123 -31.309 1.00 60.78 131 CYS A N 1
ATOM 942 C CA . CYS A 1 131 ? 54.369 9.799 -32.588 1.00 60.78 131 CYS A CA 1
ATOM 943 C C . CYS A 1 131 ? 54.855 11.246 -32.397 1.00 60.78 131 CYS A C 1
ATOM 945 O O . CYS A 1 131 ? 55.791 11.670 -33.076 1.00 60.78 131 CYS A O 1
ATOM 947 N N . CYS A 1 132 ? 54.289 11.980 -31.433 1.00 58.53 132 CYS A N 1
ATOM 948 C CA . CYS A 1 132 ? 54.754 13.324 -31.075 1.00 58.53 132 CYS A CA 1
ATOM 949 C C . CYS A 1 132 ? 56.167 13.326 -30.459 1.00 58.53 132 CYS A C 1
ATOM 951 O O . CYS A 1 132 ? 56.918 14.284 -30.632 1.00 58.53 132 CYS A O 1
ATOM 953 N N . LEU A 1 133 ? 56.559 12.267 -29.744 1.00 57.25 133 LEU A N 1
ATOM 954 C CA . LEU A 1 133 ? 57.898 12.147 -29.152 1.00 57.25 133 LEU A CA 1
ATOM 955 C C . LEU A 1 133 ? 58.974 11.782 -30.184 1.00 57.25 133 LEU A C 1
ATOM 957 O O . LEU A 1 133 ? 60.117 12.228 -30.052 1.00 57.25 133 LEU A O 1
ATOM 961 N N . TRP A 1 134 ? 58.609 11.002 -31.204 1.00 57.72 134 TRP A N 1
ATOM 962 C CA . TRP A 1 134 ? 59.495 10.574 -32.292 1.00 57.72 134 TRP A CA 1
ATOM 963 C C . TRP A 1 134 ? 59.717 11.624 -33.384 1.00 57.72 134 TRP A C 1
ATOM 965 O O . TRP A 1 134 ? 60.646 11.481 -34.180 1.00 57.72 134 TRP A O 1
ATOM 975 N N . SER A 1 135 ? 58.941 12.712 -33.417 1.00 56.56 135 SER A N 1
ATOM 976 C CA . SER A 1 135 ? 59.273 13.849 -34.277 1.00 56.56 135 SER A CA 1
ATOM 977 C C . SER A 1 135 ? 60.498 14.582 -33.709 1.00 56.56 135 SER A C 1
ATOM 979 O O . SER A 1 135 ? 60.390 15.406 -32.798 1.00 56.56 135 SER A O 1
ATOM 981 N N . GLU A 1 136 ? 61.693 14.242 -34.193 1.00 49.69 136 GLU A N 1
ATOM 982 C CA . GLU A 1 136 ? 62.934 14.891 -33.766 1.00 49.69 136 GLU A CA 1
ATOM 983 C C . GLU A 1 136 ? 63.007 16.363 -34.211 1.00 49.69 136 GLU A C 1
ATOM 985 O O . GLU A 1 136 ? 62.750 16.678 -35.381 1.00 49.69 136 GLU A O 1
ATOM 990 N N . PRO A 1 137 ? 63.433 17.279 -33.321 1.00 47.50 137 PRO A N 1
ATOM 991 C CA . PRO A 1 137 ? 63.695 18.663 -33.683 1.00 47.50 137 PRO A CA 1
ATOM 992 C C . PRO A 1 137 ? 65.002 18.737 -34.484 1.00 47.50 137 PRO A C 1
ATOM 994 O O . PRO A 1 137 ? 66.086 18.820 -33.920 1.00 47.50 137 PRO A O 1
ATOM 997 N N . GLY A 1 138 ? 64.905 18.681 -35.812 1.00 53.91 138 GLY A N 1
ATOM 998 C CA . GLY A 1 138 ? 66.063 18.865 -36.700 1.00 53.91 138 GLY A CA 1
ATOM 999 C C . GLY A 1 138 ? 65.982 18.112 -38.023 1.00 53.91 138 GLY A C 1
ATOM 1000 O O . GLY A 1 138 ? 66.578 18.541 -39.006 1.00 53.91 138 GLY A O 1
ATOM 1001 N N . ARG A 1 139 ? 65.170 17.053 -38.105 1.00 50.28 139 ARG A N 1
ATOM 1002 C CA . ARG A 1 139 ? 64.849 16.425 -39.390 1.00 50.28 139 ARG A CA 1
ATOM 1003 C C . ARG A 1 139 ? 63.820 17.287 -40.115 1.00 50.28 139 ARG A C 1
ATOM 1005 O O . ARG A 1 139 ? 62.655 17.358 -39.726 1.00 50.28 139 ARG A O 1
ATOM 1012 N N . THR A 1 140 ? 64.246 17.985 -41.159 1.00 46.62 140 THR A N 1
ATOM 1013 C CA . THR A 1 140 ? 63.345 18.646 -42.107 1.00 46.62 140 THR A CA 1
ATOM 1014 C C . THR A 1 140 ? 62.681 17.570 -42.954 1.00 46.62 140 THR A C 1
ATOM 1016 O O . THR A 1 140 ? 63.129 17.258 -44.053 1.00 46.62 140 THR A O 1
ATOM 1019 N N . TRP A 1 141 ? 61.632 16.953 -42.418 1.00 46.34 141 TRP A N 1
ATOM 1020 C CA . TRP A 1 141 ? 60.720 16.163 -43.229 1.00 46.34 141 TRP A CA 1
ATOM 1021 C C . TRP A 1 141 ? 60.085 17.128 -44.233 1.00 46.34 141 TRP A C 1
ATOM 1023 O O . TRP A 1 141 ? 59.227 17.925 -43.863 1.00 46.34 141 TRP A O 1
ATOM 1033 N N . SER A 1 142 ? 60.529 17.094 -45.491 1.00 45.97 142 SER A N 1
ATOM 1034 C CA . SER A 1 142 ? 59.876 17.786 -46.609 1.00 45.97 142 SER A CA 1
ATOM 1035 C C . SER A 1 142 ? 58.623 17.021 -47.045 1.00 45.97 142 SER A C 1
ATOM 1037 O O . SER A 1 142 ? 58.411 16.759 -48.226 1.00 45.97 142 SER A O 1
ATOM 1039 N N . LEU A 1 143 ? 57.827 16.584 -46.074 1.00 43.62 143 LEU A N 1
ATOM 1040 C CA . LEU A 1 143 ? 56.499 16.076 -46.330 1.00 43.62 143 LEU A CA 1
ATOM 1041 C C . LEU A 1 143 ? 55.543 17.226 -46.089 1.00 43.62 143 LEU A C 1
ATOM 1043 O O . LEU A 1 143 ? 55.315 17.642 -44.951 1.00 43.62 143 LEU A O 1
ATOM 1047 N N . ASP A 1 144 ? 54.953 17.690 -47.183 1.00 45.44 144 ASP A N 1
ATOM 1048 C CA . ASP A 1 144 ? 53.594 18.191 -47.178 1.00 45.44 144 ASP A CA 1
ATOM 1049 C C . ASP A 1 144 ? 52.712 17.183 -46.431 1.00 45.44 144 ASP A C 1
ATOM 1051 O O . ASP A 1 144 ? 52.158 16.225 -46.966 1.00 45.44 144 ASP A O 1
ATOM 1055 N N . SER A 1 145 ? 52.584 17.399 -45.131 1.00 52.81 145 SER A N 1
ATOM 1056 C CA . SER A 1 145 ? 51.379 17.977 -44.570 1.00 52.81 145 SER A CA 1
ATOM 1057 C C . SER A 1 145 ? 51.032 17.280 -43.252 1.00 52.81 145 SER A C 1
ATOM 1059 O O . SER A 1 145 ? 50.940 16.058 -43.216 1.00 52.81 145 SER A O 1
ATOM 1061 N N . PRO A 1 146 ? 50.665 18.006 -42.186 1.00 54.81 146 PRO A N 1
ATOM 1062 C CA . PRO A 1 146 ? 49.854 17.431 -41.108 1.00 54.81 146 PRO A CA 1
ATOM 1063 C C . PRO A 1 146 ? 48.631 16.631 -41.619 1.00 54.81 146 PRO A C 1
ATOM 1065 O O . PRO A 1 146 ? 48.140 15.761 -40.907 1.00 54.81 146 PRO A O 1
ATOM 1068 N N . ARG A 1 147 ? 48.188 16.834 -42.873 1.00 52.56 147 ARG A N 1
ATOM 1069 C CA . ARG A 1 147 ? 47.196 15.992 -43.561 1.00 52.56 147 ARG A CA 1
ATOM 1070 C C . ARG A 1 147 ? 47.649 14.549 -43.791 1.00 52.56 147 ARG A C 1
ATOM 1072 O O . ARG A 1 147 ? 46.796 13.681 -43.697 1.00 52.56 147 ARG A O 1
ATOM 1079 N N . THR A 1 148 ? 48.922 14.251 -44.072 1.00 58.38 148 THR A N 1
ATOM 1080 C CA . THR A 1 148 ? 49.375 12.854 -44.252 1.00 58.38 148 THR A CA 1
ATOM 1081 C C . THR A 1 148 ? 49.431 12.111 -42.922 1.00 58.38 148 THR A C 1
ATOM 1083 O O . THR A 1 148 ? 48.987 10.968 -42.853 1.00 58.38 148 THR A O 1
ATOM 1086 N N . LEU A 1 149 ? 49.862 12.774 -41.843 1.00 65.31 149 LEU A N 1
ATOM 1087 C CA . LEU A 1 149 ? 49.782 12.206 -40.492 1.00 65.31 149 LEU A CA 1
ATOM 1088 C C . LEU A 1 149 ? 48.322 12.018 -40.048 1.00 65.31 149 LEU A C 1
ATOM 1090 O O . LEU A 1 149 ? 47.962 10.958 -39.544 1.00 65.31 149 LEU A O 1
ATOM 1094 N N . PHE A 1 150 ? 47.466 13.015 -40.286 1.00 61.41 150 PHE A N 1
ATOM 1095 C CA . PHE A 1 150 ? 46.035 12.922 -39.997 1.00 61.41 150 PHE A CA 1
ATOM 1096 C C . PHE A 1 150 ? 45.352 11.820 -40.817 1.00 61.41 150 PHE A C 1
ATOM 1098 O O . PHE A 1 150 ? 44.547 11.069 -40.272 1.00 61.41 150 PHE A O 1
ATOM 1105 N N . ALA A 1 151 ? 45.695 11.674 -42.099 1.00 60.50 151 ALA A N 1
ATOM 1106 C CA . ALA A 1 151 ? 45.181 10.612 -42.957 1.00 60.50 151 ALA A CA 1
ATOM 1107 C C . ALA A 1 151 ? 45.641 9.230 -42.479 1.00 60.50 151 ALA A C 1
ATOM 1109 O O . ALA A 1 151 ? 44.824 8.319 -42.419 1.00 60.50 151 ALA A O 1
ATOM 1110 N N . ALA A 1 152 ? 46.904 9.081 -42.069 1.00 65.94 152 ALA A N 1
ATOM 1111 C CA . ALA A 1 152 ? 47.411 7.829 -41.514 1.00 65.94 152 ALA A CA 1
ATOM 1112 C C . ALA A 1 152 ? 46.706 7.463 -40.196 1.00 65.94 152 ALA A C 1
ATOM 1114 O O . ALA A 1 152 ? 46.243 6.336 -40.044 1.00 65.94 152 ALA A O 1
ATOM 1115 N N . LEU A 1 153 ? 46.547 8.420 -39.274 1.00 68.25 153 LEU A N 1
ATOM 1116 C CA . LEU A 1 153 ? 45.821 8.208 -38.015 1.00 68.25 153 LEU A CA 1
ATOM 1117 C C . LEU A 1 153 ? 44.334 7.904 -38.250 1.00 68.25 153 LEU A C 1
ATOM 1119 O O . LEU A 1 153 ? 43.780 7.020 -37.600 1.00 68.25 153 LEU A O 1
ATOM 1123 N N . SER A 1 154 ? 43.702 8.582 -39.210 1.00 63.25 154 SER A N 1
ATOM 1124 C CA . SER A 1 154 ? 42.307 8.333 -39.593 1.00 63.25 154 SER A CA 1
ATOM 1125 C C . SER A 1 154 ? 42.133 6.956 -40.231 1.00 63.25 154 SER A C 1
ATOM 1127 O O . SER A 1 154 ? 41.164 6.267 -39.928 1.00 63.25 154 SER A O 1
ATOM 1129 N N . LEU A 1 155 ? 43.078 6.524 -41.073 1.00 70.38 155 LEU A N 1
ATOM 1130 C CA . LEU A 1 155 ? 43.070 5.197 -41.688 1.00 70.38 155 LEU A CA 1
ATOM 1131 C C . LEU A 1 155 ? 43.241 4.102 -40.630 1.00 70.38 155 LEU A C 1
ATOM 1133 O O . LEU A 1 155 ? 42.497 3.126 -40.653 1.00 70.38 155 LEU A O 1
ATOM 1137 N N . VAL A 1 156 ? 44.170 4.281 -39.683 1.00 70.50 156 VAL A N 1
ATOM 1138 C CA . VAL A 1 156 ? 44.378 3.350 -38.562 1.00 70.50 156 VAL A CA 1
ATOM 1139 C C . VAL A 1 156 ? 43.125 3.262 -37.698 1.00 70.50 156 VAL A C 1
ATOM 1141 O O . VAL A 1 156 ? 42.682 2.155 -37.407 1.00 70.50 156 VAL A O 1
ATOM 1144 N N . LEU A 1 157 ? 42.509 4.399 -37.347 1.00 70.44 157 LEU A N 1
ATOM 1145 C CA . LEU A 1 157 ? 41.243 4.414 -36.617 1.00 70.44 157 LEU A CA 1
ATOM 1146 C C . LEU A 1 157 ? 40.162 3.659 -37.400 1.00 70.44 157 LEU A C 1
ATOM 1148 O O . LEU A 1 157 ? 39.529 2.772 -36.846 1.00 70.44 157 LEU A O 1
ATOM 1152 N N . CYS A 1 158 ? 39.995 3.948 -38.693 1.00 67.62 158 CYS A N 1
ATOM 1153 C CA . CYS A 1 158 ? 38.967 3.342 -39.539 1.00 67.62 158 CYS A CA 1
ATOM 1154 C C . CYS A 1 158 ? 39.143 1.819 -39.690 1.00 67.62 158 CYS A C 1
ATOM 1156 O O . CYS A 1 158 ? 38.188 1.074 -39.486 1.00 67.62 158 CYS A O 1
ATOM 1158 N N . LEU A 1 159 ? 40.365 1.342 -39.955 1.00 69.75 159 LEU A N 1
ATOM 1159 C CA . LEU A 1 159 ? 40.693 -0.090 -39.967 1.00 69.75 159 LEU A CA 1
ATOM 1160 C C . LEU A 1 159 ? 40.360 -0.746 -38.626 1.00 69.75 159 LEU A C 1
ATOM 1162 O O . LEU A 1 159 ? 39.791 -1.834 -38.592 1.00 69.75 159 LEU A O 1
ATOM 1166 N N . PHE A 1 160 ? 40.658 -0.062 -37.524 1.00 60.75 160 PHE A N 1
ATOM 1167 C CA . PHE A 1 160 ? 40.365 -0.570 -36.193 1.00 60.75 160 PHE A CA 1
ATOM 1168 C C . PHE A 1 160 ? 38.858 -0.620 -35.901 1.00 60.75 160 PHE A C 1
ATOM 1170 O O . PHE A 1 160 ? 38.392 -1.586 -35.303 1.00 60.75 160 PHE A O 1
ATOM 1177 N N . LEU A 1 161 ? 38.077 0.364 -36.368 1.00 64.62 161 LEU A N 1
ATOM 1178 C CA . LEU A 1 161 ? 36.610 0.344 -36.286 1.00 64.62 161 LEU A CA 1
ATOM 1179 C C . LEU A 1 161 ? 36.022 -0.845 -37.042 1.00 64.62 161 LEU A C 1
ATOM 1181 O O . LEU A 1 161 ? 35.136 -1.520 -36.524 1.00 64.62 161 LEU A O 1
ATOM 1185 N N . VAL A 1 162 ? 36.539 -1.122 -38.241 1.00 71.25 162 VAL A N 1
ATOM 1186 C CA . VAL A 1 162 ? 36.112 -2.268 -39.050 1.00 71.25 162 VAL A CA 1
ATOM 1187 C C . VAL A 1 162 ? 36.459 -3.579 -38.346 1.00 71.25 162 VAL A C 1
ATOM 1189 O O . VAL A 1 162 ? 35.592 -4.437 -38.223 1.00 71.25 162 VAL A O 1
ATOM 1192 N N . VAL A 1 163 ? 37.675 -3.726 -37.812 1.00 69.12 163 VAL A N 1
ATOM 1193 C CA . VAL A 1 163 ? 38.075 -4.935 -37.069 1.00 69.12 163 VAL A CA 1
ATOM 1194 C C . VAL A 1 163 ? 37.261 -5.100 -35.784 1.00 69.12 163 VAL A C 1
ATOM 1196 O O . VAL A 1 163 ? 36.803 -6.200 -35.506 1.00 69.12 163 VAL A O 1
ATOM 1199 N N . GLY A 1 164 ? 37.022 -4.029 -35.023 1.00 65.12 164 GLY A N 1
ATOM 1200 C CA . GLY A 1 164 ? 36.190 -4.063 -33.817 1.00 65.12 164 GLY A CA 1
ATOM 1201 C C . GLY A 1 164 ? 34.726 -4.396 -34.110 1.00 65.12 164 GLY A C 1
ATOM 1202 O O . GLY A 1 164 ? 34.103 -5.126 -33.345 1.00 65.12 164 GLY A O 1
ATOM 1203 N N . PHE A 1 165 ? 34.189 -3.920 -35.236 1.00 64.31 165 PHE A N 1
ATOM 1204 C CA . PHE A 1 165 ? 32.852 -4.275 -35.711 1.00 64.31 165 PHE A CA 1
ATOM 1205 C C . PHE A 1 165 ? 32.779 -5.745 -36.141 1.00 64.31 165 PHE A C 1
ATOM 1207 O O . PHE A 1 165 ? 31.891 -6.463 -35.695 1.00 64.31 165 PHE A O 1
ATOM 1214 N N . VAL A 1 166 ? 33.740 -6.220 -36.940 1.00 67.44 166 VAL A N 1
ATOM 1215 C CA . VAL A 1 166 ? 33.794 -7.616 -37.407 1.00 67.44 166 VAL A CA 1
ATOM 1216 C C . VAL A 1 166 ? 34.017 -8.585 -36.241 1.00 67.44 166 VAL A C 1
ATOM 1218 O O . VAL A 1 166 ? 33.270 -9.545 -36.100 1.00 67.44 166 VAL A O 1
ATOM 1221 N N . ALA A 1 167 ? 34.966 -8.306 -35.344 1.00 60.72 167 ALA A N 1
ATOM 1222 C CA . ALA A 1 167 ? 35.208 -9.127 -34.158 1.00 60.72 167 ALA A CA 1
ATOM 1223 C C . ALA A 1 167 ? 34.048 -9.044 -33.150 1.00 60.72 167 ALA A C 1
ATOM 1225 O O . ALA A 1 167 ? 33.696 -10.040 -32.526 1.00 60.72 167 ALA A O 1
ATOM 1226 N N . GLY A 1 168 ? 33.410 -7.878 -33.007 1.00 56.94 168 GLY A N 1
ATOM 1227 C CA . GLY A 1 168 ? 32.209 -7.716 -32.184 1.00 56.94 168 GLY A CA 1
ATOM 1228 C C . GLY A 1 168 ? 31.019 -8.533 -32.695 1.00 56.94 168 GLY A C 1
ATOM 1229 O O . GLY A 1 168 ? 30.248 -9.047 -31.886 1.00 56.94 168 GLY A O 1
ATOM 1230 N N . LEU A 1 169 ? 30.903 -8.710 -34.015 1.00 53.00 169 LEU A N 1
ATOM 1231 C CA . LEU A 1 169 ? 29.915 -9.598 -34.633 1.00 53.00 169 LEU A CA 1
ATOM 1232 C C . LEU A 1 169 ? 30.221 -11.087 -34.406 1.00 53.00 169 LEU A C 1
ATOM 1234 O O . LEU A 1 169 ? 29.287 -11.883 -34.381 1.00 53.00 169 LEU A O 1
ATOM 1238 N N . GLU A 1 170 ? 31.486 -11.470 -34.213 1.00 52.12 170 GLU A N 1
ATOM 1239 C CA . GLU A 1 170 ? 31.867 -12.860 -33.915 1.00 52.12 170 GLU A CA 1
ATOM 1240 C C . GLU A 1 170 ? 31.780 -13.210 -32.419 1.00 52.12 170 GLU A C 1
ATOM 1242 O O . GLU A 1 170 ? 31.467 -14.348 -32.072 1.00 52.12 170 GLU A O 1
ATOM 1247 N N . ILE A 1 171 ? 32.029 -12.250 -31.519 1.00 53.06 171 ILE A N 1
ATOM 1248 C CA . ILE A 1 171 ? 32.039 -12.484 -30.062 1.00 53.06 171 ILE A CA 1
ATOM 1249 C C . ILE A 1 171 ? 30.623 -12.594 -29.485 1.00 53.06 171 ILE A C 1
ATOM 1251 O O . ILE A 1 171 ? 30.430 -13.257 -28.465 1.00 53.06 171 ILE A O 1
ATOM 1255 N N . VAL A 1 172 ? 29.622 -11.978 -30.119 1.00 46.91 172 VAL A N 1
ATOM 1256 C CA . VAL A 1 172 ? 28.220 -12.212 -29.760 1.00 46.91 172 VAL A CA 1
ATOM 1257 C C . VAL A 1 172 ? 27.748 -13.412 -30.575 1.00 46.91 172 VAL A C 1
ATOM 1259 O O . VAL A 1 172 ? 27.433 -13.238 -31.755 1.00 46.91 172 VAL A O 1
ATOM 1262 N N . PRO A 1 173 ? 27.700 -14.631 -30.001 1.00 54.81 173 PRO A N 1
ATOM 1263 C CA . PRO A 1 173 ? 27.271 -15.789 -30.763 1.00 54.81 173 PRO A CA 1
ATOM 1264 C C . PRO A 1 173 ? 25.872 -15.506 -31.327 1.00 54.81 173 PRO A C 1
ATOM 1266 O O . PRO A 1 173 ? 25.056 -14.884 -30.642 1.00 54.81 173 PRO A O 1
ATOM 1269 N N . PRO A 1 174 ? 25.542 -15.958 -32.547 1.00 55.38 174 PRO A N 1
ATOM 1270 C CA . PRO A 1 174 ? 24.210 -15.775 -33.124 1.00 55.38 174 PRO A CA 1
ATOM 1271 C C . PRO A 1 174 ? 23.072 -16.238 -32.198 1.00 55.38 174 PRO A C 1
ATOM 1273 O O . PRO A 1 174 ? 21.969 -15.715 -32.282 1.00 55.38 174 PRO A O 1
ATOM 1276 N N . SER A 1 175 ? 23.356 -17.162 -31.272 1.00 56.81 175 SER A N 1
ATOM 1277 C CA . SER A 1 175 ? 22.444 -17.634 -30.222 1.00 56.81 175 SER A CA 1
ATOM 1278 C C . SER A 1 175 ? 22.196 -16.650 -29.068 1.00 56.81 175 SER A C 1
ATOM 1280 O O . SER A 1 175 ? 21.291 -16.883 -28.277 1.00 56.81 175 SER A O 1
ATOM 1282 N N . ALA A 1 176 ? 23.004 -15.597 -28.916 1.00 52.50 176 ALA A N 1
ATOM 1283 C CA . ALA A 1 176 ? 22.807 -14.533 -27.926 1.00 52.50 176 ALA A CA 1
ATOM 1284 C C . ALA A 1 176 ? 21.894 -13.409 -28.442 1.00 52.50 176 ALA A C 1
ATOM 1286 O O . ALA A 1 176 ? 21.424 -12.581 -27.661 1.00 52.50 176 ALA A O 1
ATOM 1287 N N . TRP A 1 177 ? 21.610 -13.383 -29.746 1.00 53.91 177 TRP A N 1
ATOM 1288 C CA . TRP A 1 177 ? 20.528 -12.573 -30.280 1.00 53.91 177 TRP A CA 1
ATOM 1289 C C . TRP A 1 177 ? 19.230 -13.330 -30.009 1.00 53.91 177 TRP A C 1
ATOM 1291 O O . TRP A 1 177 ? 19.109 -14.461 -30.474 1.00 53.91 177 TRP A O 1
ATOM 1301 N N . PRO A 1 178 ? 18.254 -12.758 -29.281 1.00 53.25 178 PRO A N 1
ATOM 1302 C CA . PRO A 1 178 ? 16.969 -13.415 -29.123 1.00 53.25 178 PRO A CA 1
ATOM 1303 C C . PRO A 1 178 ? 16.398 -13.604 -30.521 1.00 53.25 178 PRO A C 1
ATOM 1305 O O . PRO A 1 178 ? 16.087 -12.632 -31.220 1.00 53.25 178 PRO A O 1
ATOM 1308 N N . ASN A 1 179 ? 16.315 -14.860 -30.953 1.00 61.28 179 ASN A N 1
ATOM 1309 C CA . ASN A 1 179 ? 15.798 -15.208 -32.265 1.00 61.28 179 ASN A CA 1
ATOM 1310 C C . ASN A 1 179 ? 14.447 -14.502 -32.413 1.00 61.28 179 ASN A C 1
ATOM 1312 O O . ASN A 1 179 ? 13.684 -14.415 -31.448 1.00 61.28 179 ASN A O 1
ATOM 1316 N N . ALA A 1 180 ? 14.088 -14.019 -33.603 1.00 55.88 180 ALA A N 1
ATOM 1317 C CA . ALA A 1 180 ? 12.771 -13.406 -33.808 1.00 55.88 180 ALA A CA 1
ATOM 1318 C C . ALA A 1 180 ? 11.621 -14.314 -33.312 1.00 55.88 180 ALA A C 1
ATOM 1320 O O . ALA A 1 180 ? 10.558 -13.815 -32.961 1.00 55.88 180 ALA A O 1
ATOM 1321 N N . ALA A 1 181 ? 11.853 -15.630 -33.228 1.00 52.97 181 ALA A N 1
ATOM 1322 C CA . ALA A 1 181 ? 10.993 -16.612 -32.577 1.00 52.97 181 ALA A CA 1
ATOM 1323 C C . ALA A 1 181 ? 10.868 -16.446 -31.048 1.00 52.97 181 ALA A C 1
ATOM 1325 O O . ALA A 1 181 ? 9.757 -16.540 -30.555 1.00 52.97 181 ALA A O 1
ATOM 1326 N N . GLU A 1 182 ? 11.933 -16.149 -30.301 1.00 56.00 182 GLU A N 1
ATOM 1327 C CA . GLU A 1 182 ? 11.892 -15.854 -28.857 1.00 56.00 182 GLU A CA 1
ATOM 1328 C C . GLU A 1 182 ? 11.266 -14.488 -28.570 1.00 56.00 182 GLU A C 1
ATOM 1330 O O . GLU A 1 182 ? 10.447 -14.365 -27.668 1.00 56.00 182 GLU A O 1
ATOM 1335 N N . SER A 1 183 ? 11.559 -13.469 -29.385 1.00 57.97 183 SER A N 1
ATOM 1336 C CA . SER A 1 183 ? 10.882 -12.168 -29.271 1.00 57.97 183 SER A CA 1
ATOM 1337 C C . SER A 1 183 ? 9.391 -12.267 -29.629 1.00 57.97 183 SER A C 1
ATOM 1339 O O . SER A 1 183 ? 8.555 -11.625 -28.993 1.00 57.97 183 SER A O 1
ATOM 1341 N N . ARG A 1 184 ? 9.026 -13.121 -30.600 1.00 56.19 184 ARG A N 1
ATOM 1342 C CA . ARG A 1 184 ? 7.626 -13.454 -30.906 1.00 56.19 184 ARG A CA 1
ATOM 1343 C C . ARG A 1 184 ? 6.993 -14.358 -29.853 1.00 56.19 184 ARG A C 1
ATOM 1345 O O . ARG A 1 184 ? 5.827 -14.148 -29.573 1.00 56.19 184 ARG A O 1
ATOM 1352 N N . ALA A 1 185 ? 7.716 -15.300 -29.248 1.00 53.97 185 ALA A N 1
ATOM 1353 C CA . ALA A 1 185 ? 7.218 -16.165 -28.176 1.00 53.97 185 ALA A CA 1
ATOM 1354 C C . ALA A 1 185 ? 7.004 -15.381 -26.873 1.00 53.97 185 ALA A C 1
ATOM 1356 O O . ALA A 1 185 ? 5.977 -15.552 -26.228 1.00 53.97 185 ALA A O 1
ATOM 1357 N N . ALA A 1 186 ? 7.891 -14.435 -26.550 1.00 55.34 186 ALA A N 1
ATOM 1358 C CA . ALA A 1 186 ? 7.697 -13.459 -25.479 1.00 55.34 186 ALA A CA 1
ATOM 1359 C C . ALA A 1 186 ? 6.503 -12.524 -25.757 1.00 55.34 186 ALA A C 1
ATOM 1361 O O . ALA A 1 186 ? 5.811 -12.120 -24.828 1.00 55.34 186 ALA A O 1
ATOM 1362 N N . LYS A 1 187 ? 6.212 -12.227 -27.033 1.00 55.28 187 LYS A N 1
ATOM 1363 C CA . LYS A 1 187 ? 4.984 -11.529 -27.466 1.00 55.28 187 LYS A CA 1
ATOM 1364 C C . LYS A 1 187 ? 3.738 -12.421 -27.547 1.00 55.28 187 LYS A C 1
ATOM 1366 O O . LYS A 1 187 ? 2.636 -11.888 -27.541 1.00 55.28 187 LYS A O 1
ATOM 1371 N N . ALA A 1 188 ? 3.902 -13.738 -27.661 1.00 53.62 188 ALA A N 1
ATOM 1372 C CA . ALA A 1 188 ? 2.828 -14.722 -27.816 1.00 53.62 188 ALA A CA 1
ATOM 1373 C C . ALA A 1 188 ? 2.477 -15.430 -26.500 1.00 53.62 188 ALA A C 1
ATOM 1375 O O . ALA A 1 188 ? 1.665 -16.356 -26.500 1.00 53.62 188 ALA A O 1
ATOM 1376 N N . VAL A 1 189 ? 3.038 -14.984 -25.371 1.00 61.41 189 VAL A N 1
ATOM 1377 C CA . VAL A 1 189 ? 2.417 -15.238 -24.072 1.00 61.41 189 VAL A CA 1
ATOM 1378 C C . VAL A 1 189 ? 1.035 -14.610 -24.154 1.00 61.41 189 VAL A C 1
ATOM 1380 O O . VAL A 1 189 ? 0.927 -13.399 -24.337 1.00 61.41 189 VAL A O 1
ATOM 1383 N N . VAL A 1 190 ? -0.008 -15.442 -24.101 1.00 62.38 190 VAL A N 1
ATOM 1384 C CA . VAL A 1 190 ? -1.402 -14.996 -24.036 1.00 62.38 190 VAL A CA 1
ATOM 1385 C C . VAL A 1 190 ? -1.478 -13.952 -22.931 1.00 62.38 190 VAL A C 1
ATOM 1387 O O . VAL A 1 190 ? -1.371 -14.287 -21.751 1.00 62.38 190 VAL A O 1
ATOM 1390 N N . LEU A 1 191 ? -1.569 -12.683 -23.330 1.00 71.19 191 LEU A N 1
ATOM 1391 C CA . LEU A 1 191 ? -1.689 -11.564 -22.414 1.00 71.19 191 LEU A CA 1
ATOM 1392 C C . LEU A 1 191 ? -2.984 -11.799 -21.652 1.00 71.19 191 LEU A C 1
ATOM 1394 O O . LEU A 1 191 ? -4.066 -11.736 -22.235 1.00 71.19 191 LEU A O 1
ATOM 1398 N N . GLN A 1 192 ? -2.861 -12.142 -20.371 1.00 86.56 192 GLN A N 1
ATOM 1399 C CA . GLN A 1 192 ? -4.011 -12.189 -19.482 1.00 86.56 192 GLN A CA 1
ATOM 1400 C C . GLN A 1 192 ? -4.740 -10.855 -19.609 1.00 86.56 192 GLN A C 1
ATOM 1402 O O . GLN A 1 192 ? -4.106 -9.799 -19.529 1.00 86.56 192 GLN A O 1
ATOM 1407 N N . THR A 1 193 ? -6.049 -10.893 -19.836 1.00 93.19 193 THR A N 1
ATOM 1408 C CA . THR A 1 193 ? -6.835 -9.662 -19.793 1.00 93.19 193 THR A CA 1
ATOM 1409 C C . THR A 1 193 ? -6.941 -9.190 -18.338 1.00 93.19 193 THR A C 1
ATOM 1411 O O . THR A 1 193 ? -6.856 -10.009 -17.410 1.00 93.19 193 THR A O 1
ATOM 1414 N N . PRO A 1 194 ? -7.104 -7.882 -18.082 1.00 93.69 194 PRO A N 1
ATOM 1415 C CA . PRO A 1 194 ? -7.384 -7.391 -16.736 1.00 93.69 194 PRO A CA 1
ATOM 1416 C C . PRO A 1 194 ? -8.599 -8.074 -16.094 1.00 93.69 194 PRO A C 1
ATOM 1418 O O . PRO A 1 194 ? -8.590 -8.329 -14.893 1.00 93.69 194 PRO A O 1
ATOM 1421 N N . GLU A 1 195 ? -9.609 -8.425 -16.888 1.00 95.25 195 GLU A N 1
ATOM 1422 C CA . GLU A 1 195 ? -10.821 -9.126 -16.461 1.00 95.25 195 GLU A CA 1
ATOM 1423 C C . GLU A 1 195 ? -10.511 -10.561 -16.009 1.00 95.25 195 GLU A C 1
ATOM 1425 O O . GLU A 1 195 ? -10.953 -10.987 -14.935 1.00 95.25 195 GLU A O 1
ATOM 1430 N N . ASP A 1 196 ? -9.678 -11.287 -16.766 1.00 94.62 196 ASP A N 1
ATOM 1431 C CA . ASP A 1 196 ? -9.200 -12.616 -16.373 1.00 94.62 196 ASP A CA 1
ATOM 1432 C C . ASP A 1 196 ? -8.429 -12.550 -15.053 1.00 94.62 196 ASP A C 1
ATOM 1434 O O . ASP A 1 196 ? -8.642 -13.376 -14.162 1.00 94.62 196 ASP A O 1
ATOM 1438 N N . ALA A 1 197 ? -7.545 -11.563 -14.900 1.00 95.62 197 ALA A N 1
ATOM 1439 C CA . ALA A 1 197 ? -6.772 -11.373 -13.678 1.00 95.62 197 ALA A CA 1
ATOM 1440 C C . ALA A 1 197 ? -7.665 -10.993 -12.486 1.00 95.62 197 ALA A C 1
ATOM 1442 O O . ALA A 1 197 ? -7.488 -11.531 -11.392 1.00 95.62 197 ALA A O 1
ATOM 1443 N N . LEU A 1 198 ? -8.664 -10.133 -12.706 1.00 96.88 198 LEU A N 1
ATOM 1444 C CA . LEU A 1 198 ? -9.636 -9.721 -11.696 1.00 96.88 198 LEU A CA 1
ATOM 1445 C C . LEU A 1 198 ? -10.456 -10.910 -11.168 1.00 96.88 198 LEU A C 1
ATOM 1447 O O . LEU A 1 198 ? -10.653 -11.047 -9.957 1.00 96.88 198 LEU A O 1
ATOM 1451 N N . SER A 1 199 ? -10.881 -11.808 -12.062 1.00 96.31 199 SER A N 1
ATOM 1452 C CA . SER A 1 199 ? -11.610 -13.030 -11.688 1.00 96.31 199 SER A CA 1
ATOM 1453 C C . SER A 1 199 ? -10.770 -14.003 -10.847 1.00 96.31 199 SER A C 1
ATOM 1455 O O . SER A 1 199 ? -11.313 -14.819 -10.105 1.00 96.31 199 SER A O 1
ATOM 1457 N N . ARG A 1 200 ? -9.437 -13.895 -10.929 1.00 96.19 200 ARG A N 1
ATOM 1458 C CA . ARG A 1 200 ? -8.467 -14.753 -10.232 1.00 96.19 200 ARG A CA 1
ATOM 1459 C C . ARG A 1 200 ? -7.890 -14.124 -8.967 1.00 96.19 200 ARG A C 1
ATOM 1461 O O . ARG A 1 200 ? -7.020 -14.733 -8.343 1.00 96.19 200 ARG A O 1
ATOM 1468 N N . VAL A 1 201 ? -8.340 -12.929 -8.573 1.00 97.62 201 VAL A N 1
ATOM 1469 C CA . VAL A 1 201 ? -7.880 -12.295 -7.330 1.00 97.62 201 VAL A CA 1
ATOM 1470 C C . VAL A 1 201 ? -8.211 -13.203 -6.153 1.00 97.62 201 VAL A C 1
ATOM 1472 O O . VAL A 1 201 ? -9.376 -13.467 -5.848 1.00 97.62 201 VAL A O 1
ATOM 1475 N N . ARG A 1 202 ? -7.161 -13.680 -5.480 1.00 98.06 202 ARG A N 1
ATOM 1476 C CA . ARG A 1 202 ? -7.290 -14.509 -4.285 1.00 98.06 202 ARG A CA 1
ATOM 1477 C C . ARG A 1 202 ? -7.862 -13.656 -3.161 1.00 98.06 202 ARG A C 1
ATOM 1479 O O . ARG A 1 202 ? -7.217 -12.705 -2.731 1.00 98.06 202 ARG A O 1
ATOM 1486 N N . ARG A 1 203 ? -9.035 -14.027 -2.655 1.00 98.25 203 ARG A N 1
ATOM 1487 C CA . ARG A 1 203 ? -9.646 -13.422 -1.469 1.00 98.25 203 ARG A CA 1
ATOM 1488 C C . ARG A 1 203 ? -9.655 -14.439 -0.339 1.00 98.25 203 ARG A C 1
ATOM 1490 O O . ARG A 1 203 ? -10.054 -15.585 -0.537 1.00 98.25 203 ARG A O 1
ATOM 1497 N N . LEU A 1 204 ? -9.137 -14.051 0.822 1.00 98.38 204 LEU A N 1
ATOM 1498 C CA . LEU A 1 204 ? -9.102 -14.919 1.994 1.00 98.38 204 LEU A CA 1
ATOM 1499 C C . LEU A 1 204 ? -10.278 -14.609 2.928 1.00 98.38 204 LEU A C 1
ATOM 1501 O O . LEU A 1 204 ? -10.600 -13.436 3.138 1.00 98.38 204 LEU A O 1
ATOM 1505 N N . PRO A 1 205 ? -10.897 -15.638 3.535 1.00 97.56 205 PRO A N 1
ATOM 1506 C CA . PRO A 1 205 ? -11.912 -15.432 4.556 1.00 97.56 205 PRO A CA 1
ATOM 1507 C C . PRO A 1 205 ? -11.277 -14.929 5.860 1.00 97.56 205 PRO A C 1
ATOM 1509 O O . PRO A 1 205 ? -10.150 -15.289 6.198 1.00 97.56 205 PRO A O 1
ATOM 1512 N N . LEU A 1 206 ? -12.041 -14.201 6.678 1.00 97.94 206 LEU A N 1
ATOM 1513 C CA . LEU A 1 206 ? -11.566 -13.618 7.948 1.00 97.94 206 LEU A CA 1
ATOM 1514 C C . LEU A 1 206 ? -11.007 -14.636 8.965 1.00 97.94 206 LEU A C 1
ATOM 1516 O O . LEU A 1 206 ? -10.261 -14.278 9.873 1.00 97.94 206 LEU A O 1
ATOM 1520 N N . ARG A 1 207 ? -11.356 -15.924 8.839 1.00 97.31 207 ARG A N 1
ATOM 1521 C CA . ARG A 1 207 ? -10.796 -17.009 9.672 1.00 97.31 207 ARG A CA 1
ATOM 1522 C C . ARG A 1 207 ? -9.322 -17.306 9.379 1.00 97.31 207 ARG A C 1
ATOM 1524 O O . ARG A 1 207 ? -8.668 -17.927 10.205 1.00 97.31 207 ARG A O 1
ATOM 1531 N N . SER A 1 208 ? -8.813 -16.879 8.224 1.00 97.75 208 SER A N 1
ATOM 1532 C CA . SER A 1 208 ? -7.402 -17.021 7.847 1.00 97.75 208 SER A CA 1
ATOM 1533 C C . SER A 1 208 ? -6.486 -16.047 8.595 1.00 97.75 208 SER A C 1
ATOM 1535 O O . SER A 1 208 ? -5.270 -16.189 8.517 1.00 97.75 208 SER A O 1
ATOM 1537 N N . PHE A 1 209 ? -7.053 -15.088 9.336 1.00 97.69 209 PHE A N 1
ATOM 1538 C CA . PHE A 1 209 ? -6.322 -14.073 10.090 1.00 97.69 209 PHE A CA 1
ATOM 1539 C C . PHE A 1 209 ? -6.487 -14.326 11.592 1.00 97.69 209 PHE A C 1
ATOM 1541 O O . PHE A 1 209 ? -7.498 -13.961 12.203 1.00 97.69 209 PHE A O 1
ATOM 1548 N N . GLY A 1 210 ? -5.486 -14.989 12.181 1.00 96.81 210 GLY A N 1
ATOM 1549 C CA . GLY A 1 210 ? -5.466 -15.347 13.606 1.00 96.81 210 GLY A CA 1
ATOM 1550 C C . GLY A 1 210 ? -5.369 -14.146 14.552 1.00 96.81 210 GLY A C 1
ATOM 1551 O O . GLY A 1 210 ? -5.788 -14.252 15.697 1.00 96.81 210 GLY A O 1
ATOM 1552 N N . LEU A 1 211 ? -4.888 -13.003 14.051 1.00 95.38 211 LEU A N 1
ATOM 1553 C CA . LEU A 1 211 ? -4.771 -11.746 14.794 1.00 95.38 211 LEU A CA 1
ATOM 1554 C C . LEU A 1 211 ? -6.133 -11.148 15.188 1.00 95.38 211 LEU A C 1
ATOM 1556 O O . LEU A 1 211 ? -6.222 -10.456 16.195 1.00 95.38 211 LEU A O 1
ATOM 1560 N N . LEU A 1 212 ? -7.192 -11.393 14.405 1.00 96.81 212 LEU A N 1
ATOM 1561 C CA . LEU A 1 212 ? -8.498 -10.773 14.637 1.00 96.81 212 LEU A CA 1
ATOM 1562 C C . LEU A 1 212 ? -9.154 -11.299 15.919 1.00 96.81 212 LEU A C 1
ATOM 1564 O O . LEU A 1 212 ? -9.368 -12.513 16.062 1.00 96.81 212 LEU A O 1
ATOM 1568 N N . SER A 1 213 ? -9.571 -10.369 16.785 1.00 95.75 213 SER A N 1
ATOM 1569 C CA . SER A 1 213 ? -10.467 -10.660 17.907 1.00 95.75 213 SER A CA 1
ATOM 1570 C C . SER A 1 213 ? -11.811 -11.218 17.414 1.00 95.75 213 SER A C 1
ATOM 1572 O O . SER A 1 213 ? -12.151 -11.151 16.224 1.00 95.75 213 SER A O 1
ATOM 1574 N N . LYS A 1 214 ? -12.596 -11.820 18.316 1.00 96.19 214 LYS A N 1
ATOM 1575 C CA . LYS A 1 214 ? -13.915 -12.366 17.952 1.00 96.19 214 LYS A CA 1
ATOM 1576 C C . LYS A 1 214 ? -14.857 -11.250 17.505 1.00 96.19 214 LYS A C 1
ATOM 1578 O O . LYS A 1 214 ? -15.604 -11.436 16.548 1.00 96.19 214 LYS A O 1
ATOM 1583 N N . GLU A 1 215 ? -14.761 -10.109 18.169 1.00 95.25 215 GLU A N 1
ATOM 1584 C CA . GLU A 1 215 ? -15.544 -8.900 17.964 1.00 95.25 215 GLU A CA 1
ATOM 1585 C C . GLU A 1 215 ? -15.200 -8.279 16.607 1.00 95.25 215 GLU A C 1
ATOM 1587 O O . GLU A 1 215 ? -16.085 -8.119 15.767 1.00 95.25 215 GLU A O 1
ATOM 1592 N N . ALA A 1 216 ? -13.909 -8.076 16.318 1.00 96.50 216 ALA A N 1
ATOM 1593 C CA . ALA A 1 216 ? -13.469 -7.547 15.029 1.00 96.50 216 ALA A CA 1
ATOM 1594 C C . ALA A 1 216 ? -13.828 -8.478 13.869 1.00 96.50 216 ALA A C 1
ATOM 1596 O O . ALA A 1 216 ? -14.290 -8.034 12.817 1.00 96.50 216 ALA A O 1
ATOM 1597 N N . ARG A 1 217 ? -13.695 -9.796 14.063 1.00 97.88 217 ARG A N 1
ATOM 1598 C CA . ARG A 1 217 ? -14.134 -10.774 13.062 1.00 97.88 217 ARG A CA 1
ATOM 1599 C C . ARG A 1 217 ? -15.646 -10.711 12.831 1.00 97.88 217 ARG A C 1
ATOM 1601 O O . ARG A 1 217 ? -16.073 -10.890 11.693 1.00 97.88 217 ARG A O 1
ATOM 1608 N N . ALA A 1 218 ? -16.451 -10.492 13.870 1.00 97.56 218 ALA A N 1
ATOM 1609 C CA . ALA A 1 218 ? -17.901 -10.367 13.742 1.00 97.56 218 ALA A CA 1
ATOM 1610 C C . ALA A 1 218 ? -18.297 -9.090 12.988 1.00 97.56 218 ALA A C 1
ATOM 1612 O O . ALA A 1 218 ? -19.127 -9.167 12.083 1.00 97.56 218 ALA A O 1
ATOM 1613 N N . GLU A 1 219 ? -17.663 -7.956 13.293 1.00 96.75 219 GLU A N 1
ATOM 1614 C CA . GLU A 1 219 ? -17.915 -6.679 12.617 1.00 96.75 219 GLU A CA 1
ATOM 1615 C C . GLU A 1 219 ? -17.536 -6.732 11.130 1.00 96.75 219 GLU A C 1
ATOM 1617 O O . GLU A 1 219 ? -18.358 -6.439 10.260 1.00 96.75 219 GLU A O 1
ATOM 1622 N N . LEU A 1 220 ? -16.330 -7.213 10.810 1.00 97.75 220 LEU A N 1
ATOM 1623 C CA . LEU A 1 220 ? -15.895 -7.386 9.421 1.00 97.75 220 LEU A CA 1
ATOM 1624 C C . LEU A 1 220 ? -16.778 -8.396 8.670 1.00 97.75 220 LEU A C 1
ATOM 1626 O O . LEU A 1 220 ? -17.065 -8.220 7.486 1.00 97.75 220 LEU A O 1
ATOM 1630 N N . LYS A 1 221 ? -17.258 -9.448 9.346 1.00 97.88 221 LYS A N 1
ATOM 1631 C CA . LYS A 1 221 ? -18.190 -10.413 8.747 1.00 97.88 221 LYS A CA 1
ATOM 1632 C C . LYS A 1 221 ? -19.551 -9.779 8.460 1.00 97.88 221 LYS A C 1
ATOM 1634 O O . LYS A 1 221 ? -20.122 -10.060 7.412 1.00 97.88 221 LYS A O 1
ATOM 1639 N N . ALA A 1 222 ? -20.064 -8.930 9.351 1.00 97.25 222 ALA A N 1
ATOM 1640 C CA . ALA A 1 222 ? -21.311 -8.197 9.129 1.00 97.25 222 ALA A CA 1
ATOM 1641 C C . ALA A 1 222 ? -21.217 -7.255 7.915 1.00 97.25 222 ALA A C 1
ATOM 1643 O O . ALA A 1 222 ? -22.211 -7.026 7.229 1.00 97.25 222 ALA A O 1
ATOM 1644 N N . ALA A 1 223 ? -20.009 -6.778 7.603 1.00 95.94 223 ALA A N 1
ATOM 1645 C CA . ALA A 1 223 ? -19.731 -5.998 6.404 1.00 95.94 223 ALA A CA 1
ATOM 1646 C C . ALA A 1 223 ? -19.636 -6.827 5.105 1.00 95.94 223 ALA A C 1
ATOM 1648 O O . ALA A 1 223 ? -19.574 -6.231 4.027 1.00 95.94 223 ALA A O 1
ATOM 1649 N N . ASP A 1 224 ? -19.684 -8.165 5.175 1.00 96.75 224 ASP A N 1
ATOM 1650 C CA . ASP A 1 224 ? -19.424 -9.079 4.048 1.00 96.75 224 ASP A CA 1
ATOM 1651 C C . ASP A 1 224 ? -17.995 -8.910 3.493 1.00 96.75 224 ASP A C 1
ATOM 1653 O O . ASP A 1 224 ? -17.769 -8.817 2.290 1.00 96.75 224 ASP A O 1
ATOM 1657 N N . CYS A 1 225 ? -17.026 -8.775 4.405 1.00 98.06 225 CYS A N 1
ATOM 1658 C CA . CYS A 1 225 ? -15.628 -8.544 4.063 1.00 98.06 225 CYS A CA 1
ATOM 1659 C C . CYS A 1 225 ? -14.925 -9.839 3.637 1.00 98.06 225 CYS A C 1
ATOM 1661 O O . CYS A 1 225 ? -14.757 -10.767 4.439 1.00 98.06 225 CYS A O 1
ATOM 1663 N N . GLU A 1 226 ? -14.413 -9.851 2.408 1.00 97.75 226 GLU A N 1
ATOM 1664 C CA . GLU A 1 226 ? -13.358 -10.764 1.980 1.00 97.75 226 GLU A CA 1
ATOM 1665 C C . GLU A 1 226 ? -12.056 -9.989 1.766 1.00 97.75 226 GLU A C 1
ATOM 1667 O O . GLU A 1 226 ? -12.069 -8.875 1.244 1.00 97.75 226 GLU A O 1
ATOM 1672 N N . VAL A 1 227 ? -10.913 -10.562 2.148 1.00 98.56 227 VAL A N 1
ATOM 1673 C CA . VAL A 1 227 ? -9.640 -9.826 2.119 1.00 98.56 227 VAL A CA 1
ATOM 1674 C C . VAL A 1 227 ? -8.867 -10.169 0.844 1.00 98.56 227 VAL A C 1
ATOM 1676 O O . VAL A 1 227 ? -8.305 -11.272 0.765 1.00 98.56 227 VAL A O 1
ATOM 1679 N N . PRO A 1 228 ? -8.793 -9.276 -0.163 1.00 98.56 228 PRO A N 1
ATOM 1680 C CA . PRO A 1 228 ? -8.033 -9.540 -1.374 1.00 98.56 228 PRO A CA 1
ATOM 1681 C C . PRO A 1 228 ? -6.541 -9.594 -1.043 1.00 98.56 228 PRO A C 1
ATOM 1683 O O . PRO A 1 228 ? -6.043 -8.854 -0.196 1.00 98.56 228 PRO A O 1
ATOM 1686 N N . GLN A 1 229 ? -5.829 -10.502 -1.696 1.00 98.62 229 GLN A N 1
ATOM 1687 C CA . GLN A 1 229 ? -4.402 -10.716 -1.510 1.00 98.62 229 GLN A CA 1
ATOM 1688 C C . GLN A 1 229 ? -3.658 -10.229 -2.749 1.00 98.62 229 GLN A C 1
ATOM 1690 O O . GLN A 1 229 ? -3.983 -10.610 -3.875 1.00 98.62 229 GLN A O 1
ATOM 1695 N N . SER A 1 230 ? -2.647 -9.403 -2.524 1.00 98.19 230 SER A N 1
ATOM 1696 C CA . SER A 1 230 ? -1.649 -9.027 -3.510 1.00 98.19 230 SER A CA 1
ATOM 1697 C C . SER A 1 230 ? -0.917 -10.253 -4.047 1.00 98.19 230 SER A C 1
ATOM 1699 O O . SER A 1 230 ? -0.628 -11.203 -3.319 1.00 98.19 230 SER A O 1
ATOM 1701 N N . ALA A 1 231 ? -0.585 -10.216 -5.332 1.00 97.56 231 ALA A N 1
ATOM 1702 C CA . ALA A 1 231 ? 0.229 -11.221 -6.001 1.00 97.56 231 ALA A CA 1
ATOM 1703 C C . ALA A 1 231 ? 1.719 -11.144 -5.615 1.00 97.56 231 ALA A C 1
ATOM 1705 O O . ALA A 1 231 ? 2.477 -12.050 -5.954 1.00 97.56 231 ALA A O 1
ATOM 1706 N N . PHE A 1 232 ? 2.132 -10.076 -4.925 1.00 95.94 232 PHE A N 1
ATOM 1707 C CA . PHE A 1 232 ? 3.518 -9.843 -4.506 1.00 95.94 232 PHE A CA 1
ATOM 1708 C C . PHE A 1 232 ? 3.854 -10.435 -3.131 1.00 95.94 232 PHE A C 1
ATOM 1710 O O . PHE A 1 232 ? 5.022 -10.476 -2.764 1.00 95.94 232 PHE A O 1
ATOM 1717 N N . GLU A 1 233 ? 2.855 -10.915 -2.387 1.00 96.31 233 GLU A N 1
ATOM 1718 C CA . GLU A 1 233 ? 3.020 -11.443 -1.032 1.00 96.31 233 GLU A CA 1
ATOM 1719 C C . GLU A 1 233 ? 2.410 -12.845 -0.933 1.00 96.31 233 GLU A C 1
ATOM 1721 O O . GLU A 1 233 ? 1.256 -13.085 -1.306 1.00 96.31 233 GLU A O 1
ATOM 1726 N N . SER A 1 234 ? 3.189 -13.800 -0.424 1.00 95.00 234 SER A N 1
ATOM 1727 C CA . SER A 1 234 ? 2.757 -15.201 -0.323 1.00 95.00 234 SER A CA 1
ATOM 1728 C C . SER A 1 234 ? 1.914 -15.465 0.930 1.00 95.00 234 SER A C 1
ATOM 1730 O O . SER A 1 234 ? 0.904 -16.183 0.871 1.00 95.00 234 SER A O 1
ATOM 1732 N N . SER A 1 235 ? 2.292 -14.849 2.051 1.00 96.62 235 SER A N 1
ATOM 1733 C CA . SER A 1 235 ? 1.607 -14.957 3.337 1.00 96.62 235 SER A CA 1
ATOM 1734 C C . SER A 1 235 ? 0.280 -14.182 3.347 1.00 96.62 235 SER A C 1
ATOM 1736 O O . SER A 1 235 ? 0.093 -13.251 2.556 1.00 96.62 235 SER A O 1
ATOM 1738 N N . PRO A 1 236 ? -0.681 -14.562 4.214 1.00 98.38 236 PRO A N 1
ATOM 1739 C CA . PRO A 1 236 ? -1.870 -13.754 4.456 1.00 98.38 236 PRO A CA 1
ATOM 1740 C C . PRO A 1 236 ? -1.489 -12.342 4.913 1.00 98.38 236 PRO A C 1
ATOM 1742 O O . PRO A 1 236 ? -0.798 -12.175 5.915 1.00 98.38 236 PRO A O 1
ATOM 1745 N N . HIS A 1 237 ? -1.959 -11.335 4.188 1.00 98.44 237 HIS A N 1
ATOM 1746 C CA . HIS A 1 237 ? -1.708 -9.918 4.453 1.00 98.44 237 HIS A CA 1
ATOM 1747 C C . HIS A 1 237 ? -2.991 -9.109 4.221 1.00 98.44 237 HIS A C 1
ATOM 1749 O O . HIS A 1 237 ? -4.067 -9.684 4.029 1.00 98.44 237 HIS A O 1
ATOM 1755 N N . ASN A 1 238 ? -2.887 -7.777 4.254 1.00 98.62 238 ASN A N 1
ATOM 1756 C CA . ASN A 1 238 ? -4.018 -6.845 4.183 1.00 98.62 238 ASN A CA 1
ATOM 1757 C C . ASN A 1 238 ? -4.973 -6.887 5.387 1.00 98.62 238 ASN A C 1
ATOM 1759 O O . ASN A 1 238 ? -6.089 -6.376 5.313 1.00 98.62 238 ASN A O 1
ATOM 1763 N N . VAL A 1 239 ? -4.515 -7.457 6.503 1.00 98.56 239 VAL A N 1
ATOM 1764 C CA . VAL A 1 239 ? -5.129 -7.326 7.827 1.00 98.56 239 VAL A CA 1
ATOM 1765 C C . VAL A 1 239 ? -4.017 -7.131 8.846 1.00 98.56 239 VAL A C 1
ATOM 1767 O O . VAL A 1 239 ? -3.060 -7.905 8.857 1.00 98.56 239 VAL A O 1
ATOM 1770 N N . PHE A 1 240 ? -4.138 -6.127 9.706 1.00 98.12 240 PHE A N 1
ATOM 1771 C CA . PHE A 1 240 ? -3.199 -5.884 10.801 1.00 98.12 240 PHE A CA 1
ATOM 1772 C C . PHE A 1 240 ? -3.892 -5.194 11.982 1.00 98.12 240 PHE A C 1
ATOM 1774 O O . PHE A 1 240 ? -5.069 -4.847 11.904 1.00 98.12 240 PHE A O 1
ATOM 1781 N N . SER A 1 241 ? -3.161 -5.026 13.082 1.00 97.31 241 SER A N 1
ATOM 1782 C CA . SER A 1 241 ? -3.582 -4.254 14.251 1.00 97.31 241 SER A CA 1
ATOM 1783 C C . SER A 1 241 ? -2.535 -3.180 14.530 1.00 97.31 241 SER A C 1
ATOM 1785 O O . SER A 1 241 ? -1.339 -3.472 14.453 1.00 97.31 241 SER A O 1
ATOM 1787 N N . ALA A 1 242 ? -2.964 -1.944 14.779 1.00 96.06 242 ALA A N 1
ATOM 1788 C CA . ALA A 1 242 ? -2.081 -0.814 15.058 1.00 96.06 242 ALA A CA 1
ATOM 1789 C C . ALA A 1 242 ? -2.802 0.257 15.896 1.00 96.06 242 ALA A C 1
ATOM 1791 O O . ALA A 1 242 ? -4.008 0.422 15.734 1.00 96.06 242 ALA A O 1
ATOM 1792 N N . PRO A 1 243 ? -2.100 1.005 16.765 1.00 95.06 243 PRO A N 1
ATOM 1793 C CA . PRO A 1 243 ? -2.686 2.138 17.476 1.00 95.06 243 PRO A CA 1
ATOM 1794 C C . PRO A 1 243 ? -2.874 3.321 16.517 1.00 95.06 243 PRO A C 1
ATOM 1796 O O . PRO A 1 243 ? -1.927 4.052 16.214 1.00 95.06 243 PRO A O 1
ATOM 1799 N N . LEU A 1 244 ? -4.092 3.492 16.001 1.00 95.00 244 LEU A N 1
ATOM 1800 C CA . LEU A 1 244 ? -4.405 4.529 15.011 1.00 95.00 244 LEU A CA 1
ATOM 1801 C C . LEU A 1 244 ? -4.965 5.808 15.628 1.00 95.00 244 LEU A C 1
ATOM 1803 O O . LEU A 1 244 ? -5.050 6.822 14.936 1.00 95.00 244 LEU A O 1
ATOM 1807 N N . LEU A 1 245 ? -5.365 5.753 16.899 1.00 91.75 245 LEU A N 1
ATOM 1808 C CA . LEU A 1 245 ? -5.885 6.898 17.637 1.00 91.75 245 LEU A CA 1
ATOM 1809 C C . LEU A 1 245 ? -5.183 7.081 18.986 1.00 91.75 245 LEU A C 1
ATOM 1811 O O . LEU A 1 245 ? -4.645 8.155 19.246 1.00 91.75 245 LEU A O 1
ATOM 1815 N N . ASP A 1 246 ? -5.199 6.045 19.828 1.00 87.94 246 ASP A N 1
ATOM 1816 C CA . ASP A 1 246 ? -4.636 6.075 21.178 1.00 87.94 246 ASP A CA 1
ATOM 1817 C C . ASP A 1 246 ? -3.579 4.961 21.344 1.00 87.94 246 ASP A C 1
ATOM 1819 O O . ASP A 1 246 ? -3.931 3.778 21.358 1.00 87.94 246 ASP A O 1
ATOM 1823 N N . PRO A 1 247 ? -2.287 5.317 21.460 1.00 86.38 247 PRO A N 1
ATOM 1824 C CA . PRO A 1 247 ? -1.187 4.381 21.700 1.00 86.38 247 PRO A CA 1
ATOM 1825 C C . PRO A 1 247 ? -1.356 3.511 22.951 1.00 86.38 247 PRO A C 1
ATOM 1827 O O . PRO A 1 247 ? -0.818 2.403 22.990 1.00 86.38 247 PRO A O 1
ATOM 1830 N N . ASP A 1 248 ? -2.108 3.985 23.949 1.00 86.75 248 ASP A N 1
ATOM 1831 C CA . ASP A 1 248 ? -2.219 3.347 25.261 1.00 86.75 248 ASP A CA 1
ATOM 1832 C C . ASP A 1 248 ? -3.413 2.371 25.363 1.00 86.75 248 ASP A C 1
ATOM 1834 O O . ASP A 1 248 ? -3.464 1.553 26.284 1.00 86.75 248 ASP A O 1
ATOM 1838 N N . GLN A 1 249 ? -4.365 2.399 24.417 1.00 80.81 249 GLN A N 1
ATOM 1839 C CA . GLN A 1 249 ? -5.603 1.593 24.458 1.00 80.81 249 GLN A CA 1
ATOM 1840 C C . GLN A 1 249 ? -5.552 0.275 23.659 1.00 80.81 249 GLN A C 1
ATOM 1842 O O . GLN A 1 249 ? -6.566 -0.416 23.521 1.00 80.81 249 GLN A O 1
ATOM 1847 N N . GLY A 1 250 ? -4.376 -0.125 23.172 1.00 79.31 250 GLY A N 1
ATOM 1848 C CA . GLY A 1 250 ? -4.214 -1.300 22.309 1.00 79.31 250 GLY A CA 1
ATOM 1849 C C . GLY A 1 250 ? -4.491 -0.997 20.832 1.00 79.31 250 GLY A C 1
ATOM 1850 O O . GLY A 1 250 ? -4.855 0.113 20.465 1.00 79.31 250 GLY A O 1
ATOM 1851 N N . GLY A 1 251 ? -4.249 -1.976 19.957 1.00 89.75 251 GLY A N 1
ATOM 1852 C CA . GLY A 1 251 ? -4.293 -1.748 18.511 1.00 89.75 251 GLY A CA 1
ATOM 1853 C C . GLY A 1 251 ? -5.689 -1.888 17.903 1.00 89.75 251 GLY A C 1
ATOM 1854 O O . GLY A 1 251 ? -6.344 -2.919 18.061 1.00 89.75 251 GLY A O 1
ATOM 1855 N N . ASP A 1 252 ? -6.092 -0.896 17.115 1.00 95.62 252 ASP A N 1
ATOM 1856 C CA . ASP A 1 252 ? -7.253 -0.950 16.228 1.00 95.62 252 ASP A CA 1
ATOM 1857 C C . ASP A 1 252 ? -7.002 -1.950 15.097 1.00 95.62 252 ASP A C 1
ATOM 1859 O O . ASP A 1 252 ? -5.877 -2.069 14.604 1.00 95.62 252 ASP A O 1
ATOM 1863 N N . PHE A 1 253 ? -8.030 -2.677 14.658 1.00 97.75 253 PHE A N 1
ATOM 1864 C CA . PHE A 1 253 ? -7.876 -3.610 13.541 1.00 97.75 253 PHE A CA 1
ATOM 1865 C C . PHE A 1 253 ? -8.153 -2.913 12.219 1.00 97.75 253 PHE A C 1
ATOM 1867 O O . PHE A 1 253 ? -9.166 -2.240 12.057 1.00 97.75 253 PHE A O 1
ATOM 1874 N N . VAL A 1 254 ? -7.291 -3.148 11.237 1.00 98.44 254 VAL A N 1
ATOM 1875 C CA . VAL A 1 254 ? -7.436 -2.622 9.880 1.00 98.44 254 VAL A CA 1
ATOM 1876 C C . VAL A 1 254 ? -7.491 -3.786 8.913 1.00 98.44 254 VAL A C 1
ATOM 1878 O O . VAL A 1 254 ? -6.659 -4.692 8.985 1.00 98.44 254 VAL A O 1
ATOM 1881 N N . ALA A 1 255 ? -8.451 -3.763 7.996 1.00 98.62 255 ALA A N 1
ATOM 1882 C CA . ALA A 1 255 ? -8.589 -4.755 6.941 1.00 98.62 255 ALA A CA 1
ATOM 1883 C C . ALA A 1 255 ? -8.870 -4.082 5.596 1.00 98.62 255 ALA A C 1
ATOM 1885 O O . ALA A 1 255 ? -9.667 -3.151 5.512 1.00 98.62 255 ALA A O 1
ATOM 1886 N N . LEU A 1 256 ? -8.261 -4.581 4.523 1.00 98.75 256 LEU A N 1
ATOM 1887 C CA . LEU A 1 256 ? -8.706 -4.265 3.170 1.00 98.75 256 LEU A CA 1
ATOM 1888 C C . LEU A 1 256 ? -9.872 -5.196 2.846 1.00 98.75 256 LEU A C 1
ATOM 1890 O O . LEU A 1 256 ? -9.677 -6.399 2.692 1.00 98.75 256 LEU A O 1
ATOM 1894 N N . CYS A 1 257 ? -11.079 -4.656 2.768 1.00 98.44 257 CYS A N 1
ATOM 1895 C CA . CYS A 1 257 ? -12.289 -5.420 2.507 1.00 98.44 257 CYS A CA 1
ATOM 1896 C C . CYS A 1 257 ? -12.723 -5.234 1.062 1.00 98.44 257 CYS A C 1
ATOM 1898 O O . CYS A 1 257 ? -13.089 -4.128 0.681 1.00 98.44 257 CYS A O 1
ATOM 1900 N N . SER A 1 258 ? -12.712 -6.313 0.281 1.00 97.81 258 SER A N 1
ATOM 1901 C CA . SER A 1 258 ? -13.293 -6.359 -1.060 1.00 97.81 258 SER A CA 1
ATOM 1902 C C . SER A 1 258 ? -14.701 -6.937 -0.992 1.00 97.81 258 SER A C 1
ATOM 1904 O O . SER A 1 258 ? -14.914 -8.017 -0.439 1.00 97.81 258 SER A O 1
ATOM 1906 N N . LYS A 1 259 ? -15.660 -6.217 -1.573 1.00 96.00 259 LYS A N 1
ATOM 1907 C CA . LYS A 1 259 ? -17.050 -6.639 -1.725 1.00 96.00 259 LYS A CA 1
ATOM 1908 C C . LYS A 1 259 ? -17.512 -6.312 -3.134 1.00 96.00 259 LYS A C 1
ATOM 1910 O O . LYS A 1 259 ? -17.479 -5.162 -3.555 1.00 96.00 259 LYS A O 1
ATOM 1915 N N . LYS A 1 260 ? -17.955 -7.331 -3.877 1.00 94.25 260 LYS A N 1
ATOM 1916 C CA . LYS A 1 260 ? -18.446 -7.185 -5.264 1.00 94.25 260 LYS A CA 1
ATOM 1917 C C . LYS A 1 260 ? -17.465 -6.445 -6.197 1.00 94.25 260 LYS A C 1
ATOM 1919 O O . LYS A 1 260 ? -17.891 -5.717 -7.086 1.00 94.25 260 LYS A O 1
ATOM 1924 N N . GLY A 1 261 ? -16.160 -6.659 -6.012 1.00 94.44 261 GLY A N 1
ATOM 1925 C CA . GLY A 1 261 ? -15.118 -6.059 -6.853 1.00 94.44 261 GLY A CA 1
ATOM 1926 C C . GLY A 1 261 ? -14.725 -4.630 -6.472 1.00 94.44 261 GLY A C 1
ATOM 1927 O O . GLY A 1 261 ? -13.994 -3.995 -7.226 1.00 94.44 261 GLY A O 1
ATOM 1928 N N . GLU A 1 262 ? -15.179 -4.124 -5.327 1.00 97.81 262 GLU A N 1
ATOM 1929 C CA . GLU A 1 262 ? -14.762 -2.842 -4.762 1.00 97.81 262 GLU A CA 1
ATOM 1930 C C . GLU A 1 262 ? -14.067 -3.074 -3.420 1.00 97.81 262 GLU A C 1
ATOM 1932 O O . GLU A 1 262 ? -14.613 -3.763 -2.559 1.00 97.81 262 GLU A O 1
ATOM 1937 N N . ALA A 1 263 ? -12.861 -2.524 -3.256 1.00 98.12 263 ALA A N 1
ATOM 1938 C CA . ALA A 1 263 ? -12.066 -2.645 -2.044 1.00 98.12 263 ALA A CA 1
ATOM 1939 C C . ALA A 1 263 ? -11.999 -1.337 -1.254 1.00 98.12 263 ALA A C 1
ATOM 1941 O O . ALA A 1 263 ? -11.597 -0.291 -1.775 1.00 98.12 263 ALA A O 1
ATOM 1942 N N . THR A 1 264 ? -12.286 -1.441 0.039 1.00 98.56 264 THR A N 1
ATOM 1943 C CA . THR A 1 264 ? -12.266 -0.350 1.016 1.00 98.56 264 THR A CA 1
ATOM 1944 C C . THR A 1 264 ? -11.362 -0.724 2.179 1.00 98.56 264 THR A C 1
ATOM 1946 O O . THR A 1 264 ? -11.403 -1.855 2.667 1.00 98.56 264 THR A O 1
ATOM 1949 N N . VAL A 1 265 ? -10.556 0.221 2.657 1.00 98.62 265 VAL A N 1
ATOM 1950 C CA . VAL A 1 265 ? -9.831 0.056 3.919 1.00 98.62 265 VAL A CA 1
ATOM 1951 C C . VAL A 1 265 ? -10.818 0.287 5.053 1.00 98.62 265 VAL A C 1
ATOM 1953 O O . VAL A 1 265 ? -11.386 1.372 5.176 1.00 98.62 265 VAL A O 1
ATOM 1956 N N . ARG A 1 266 ? -11.045 -0.747 5.860 1.00 98.31 266 ARG A N 1
ATOM 1957 C CA . ARG A 1 266 ? -12.012 -0.756 6.953 1.00 98.31 266 ARG A CA 1
ATOM 1958 C C . ARG A 1 266 ? -11.291 -0.861 8.291 1.00 98.31 266 ARG A C 1
ATOM 1960 O O . ARG A 1 266 ? -10.423 -1.718 8.454 1.00 98.31 266 ARG A O 1
ATOM 1967 N N . ILE A 1 267 ? -11.665 -0.002 9.231 1.00 97.88 267 ILE A N 1
ATOM 1968 C CA . ILE A 1 267 ? -11.123 0.059 10.586 1.00 97.88 267 ILE A CA 1
ATOM 1969 C C . ILE A 1 267 ? -12.187 -0.442 11.562 1.00 97.88 267 ILE A C 1
ATOM 1971 O O . ILE A 1 267 ? -13.317 0.047 11.555 1.00 97.88 267 ILE A O 1
ATOM 1975 N N . VAL A 1 268 ? -11.809 -1.396 12.409 1.00 97.00 268 VAL A N 1
ATOM 1976 C CA . VAL A 1 268 ? -12.549 -1.768 13.614 1.00 97.00 268 VAL A CA 1
ATOM 1977 C C . VAL A 1 268 ? -11.827 -1.148 14.801 1.00 97.00 268 VAL A C 1
ATOM 1979 O O . VAL A 1 268 ? -10.764 -1.620 15.213 1.00 97.00 268 VAL A O 1
ATOM 1982 N N . TRP A 1 269 ? -12.411 -0.071 15.312 1.00 95.75 269 TRP A N 1
ATOM 1983 C CA . TRP A 1 269 ? -11.895 0.673 16.453 1.00 95.75 269 TRP A CA 1
ATOM 1984 C C . TRP A 1 269 ? -11.999 -0.142 17.741 1.00 95.75 269 TRP A C 1
ATOM 1986 O O . TRP A 1 269 ? -13.049 -0.730 18.011 1.00 95.75 269 TRP A O 1
ATOM 1996 N N . ASN A 1 270 ? -10.939 -0.141 18.550 1.00 92.12 270 ASN A N 1
ATOM 1997 C CA . ASN A 1 270 ? -10.985 -0.738 19.884 1.00 92.12 270 ASN A CA 1
ATOM 1998 C C . ASN A 1 270 ? -11.670 0.197 20.901 1.00 92.12 270 ASN A C 1
ATOM 2000 O O . ASN A 1 270 ? -12.377 -0.274 21.791 1.00 92.12 270 ASN A O 1
ATOM 2004 N N . ASP A 1 271 ? -11.516 1.518 20.736 1.00 87.31 271 ASP A N 1
ATOM 2005 C CA . ASP A 1 271 ? -12.234 2.534 21.516 1.00 87.31 271 ASP A CA 1
ATOM 2006 C C . ASP A 1 271 ? -13.573 2.891 20.834 1.00 87.31 271 ASP A C 1
ATOM 2008 O O . ASP A 1 271 ? -13.578 3.431 19.723 1.00 87.31 271 ASP A O 1
ATOM 2012 N N . PRO A 1 272 ? -14.733 2.676 21.484 1.00 82.38 272 PRO A N 1
ATOM 2013 C CA . PRO A 1 272 ? -16.033 3.083 20.950 1.00 82.38 272 PRO A CA 1
ATOM 2014 C C . PRO A 1 272 ? -16.134 4.583 20.639 1.00 82.38 272 PRO A C 1
ATOM 2016 O O . PRO A 1 272 ? -16.892 4.979 19.755 1.00 82.38 272 PRO A O 1
ATOM 2019 N N . LYS A 1 273 ? -15.384 5.440 21.346 1.00 83.31 273 LYS A N 1
ATOM 2020 C CA . LYS A 1 273 ? -15.376 6.889 21.095 1.00 83.31 273 LYS A CA 1
ATOM 2021 C C . LYS A 1 273 ? -14.645 7.242 19.802 1.00 83.31 273 LYS A C 1
ATOM 2023 O O . LYS A 1 273 ? -14.992 8.250 19.182 1.00 83.31 273 LYS A O 1
ATOM 2028 N N . ALA A 1 274 ? -13.696 6.414 19.362 1.00 82.12 274 ALA A N 1
ATOM 2029 C CA . ALA A 1 274 ? -12.940 6.632 18.131 1.00 82.12 274 ALA A CA 1
ATOM 2030 C C . ALA A 1 274 ? -13.836 6.701 16.888 1.00 82.12 274 ALA A C 1
ATOM 2032 O O . ALA A 1 274 ? -13.544 7.461 15.967 1.00 82.12 274 ALA A O 1
ATOM 2033 N N . GLU A 1 275 ? -14.968 5.988 16.895 1.00 75.25 275 GLU A N 1
ATOM 2034 C CA . GLU A 1 275 ? -15.952 6.017 15.807 1.00 75.25 275 GLU A CA 1
ATOM 2035 C C . GLU A 1 275 ? -16.483 7.429 15.530 1.00 75.25 275 GLU A C 1
ATOM 2037 O O . GLU A 1 275 ? -16.737 7.785 14.381 1.00 75.25 275 GLU A O 1
ATOM 2042 N N . THR A 1 276 ? -16.625 8.250 16.572 1.00 83.25 276 THR A N 1
ATOM 2043 C CA . THR A 1 276 ? -17.089 9.639 16.425 1.00 83.25 276 THR A CA 1
ATOM 2044 C C . THR A 1 276 ? -15.993 10.587 15.954 1.00 83.25 276 THR A C 1
ATOM 2046 O O . THR A 1 276 ? -16.290 11.693 15.508 1.00 83.25 276 THR A O 1
ATOM 2049 N N . LEU A 1 277 ? -14.734 10.156 16.054 1.00 89.56 277 LEU A N 1
ATOM 2050 C CA . LEU A 1 277 ? -13.572 10.947 15.690 1.00 89.56 277 LEU A CA 1
ATOM 2051 C C . LEU A 1 277 ? -13.199 10.688 14.234 1.00 89.56 277 LEU A C 1
ATOM 2053 O O . LEU A 1 277 ? -13.204 11.621 13.450 1.00 89.56 277 LEU A O 1
ATOM 2057 N N . CYS A 1 278 ? -12.916 9.448 13.840 1.00 93.19 278 CYS A N 1
ATOM 2058 C CA . CYS A 1 278 ? -12.481 9.134 12.479 1.00 93.19 278 CYS A CA 1
ATOM 2059 C C . CYS A 1 278 ? -13.363 8.066 11.824 1.00 93.19 278 CYS A C 1
ATOM 2061 O O . CYS A 1 278 ? -13.738 7.066 12.437 1.00 93.19 278 CYS A O 1
ATOM 2063 N N . SER A 1 279 ? -13.662 8.271 10.534 1.00 94.62 279 SER A N 1
ATOM 2064 C CA . SER A 1 279 ? -14.439 7.325 9.722 1.00 94.62 279 SER A CA 1
ATOM 2065 C C . SER A 1 279 ? -13.842 5.917 9.787 1.00 94.62 279 SER A C 1
ATOM 2067 O O . SER A 1 279 ? -12.627 5.756 9.684 1.00 94.62 279 SER A O 1
ATOM 2069 N N . ARG A 1 280 ? -14.703 4.897 9.881 1.00 95.88 280 ARG A N 1
ATOM 2070 C CA . ARG A 1 280 ? -14.322 3.475 9.802 1.00 95.88 280 ARG A CA 1
ATOM 2071 C C . ARG A 1 280 ? -13.937 3.017 8.400 1.00 95.88 280 ARG A C 1
ATOM 2073 O O . ARG A 1 280 ? -13.471 1.896 8.237 1.00 95.88 280 ARG A O 1
ATOM 2080 N N . GLU A 1 281 ? -14.177 3.836 7.389 1.00 96.75 281 GLU A N 1
ATOM 2081 C CA . GLU A 1 281 ? -13.920 3.501 5.993 1.00 96.75 281 GLU A CA 1
ATOM 2082 C C . GLU A 1 281 ? -13.082 4.598 5.340 1.00 96.75 281 GLU A C 1
ATOM 2084 O O . GLU A 1 281 ? -13.363 5.791 5.504 1.00 96.75 281 GLU A O 1
ATOM 2089 N N . LEU A 1 282 ? -12.057 4.185 4.595 1.00 96.88 282 LEU A N 1
ATOM 2090 C CA . LEU A 1 282 ? -11.225 5.064 3.781 1.00 96.88 282 LEU A CA 1
ATOM 2091 C C . LEU A 1 282 ? -10.742 4.359 2.507 1.00 96.88 282 LEU A C 1
ATOM 2093 O O . LEU A 1 282 ? -10.746 3.131 2.404 1.00 96.88 282 LEU A O 1
ATOM 2097 N N . SER A 1 283 ? -10.315 5.159 1.528 1.00 96.62 283 SER A N 1
ATOM 2098 C CA . SER A 1 283 ? -9.719 4.695 0.268 1.00 96.62 283 SER A CA 1
ATOM 2099 C C . SER A 1 283 ? -10.553 3.623 -0.462 1.00 96.62 283 SER A C 1
ATOM 2101 O O . SER A 1 283 ? -10.066 2.555 -0.828 1.00 96.62 283 SER A O 1
ATOM 2103 N N . THR A 1 284 ? -11.845 3.872 -0.667 1.00 98.19 284 THR A N 1
ATOM 2104 C CA . THR A 1 284 ? -12.689 2.983 -1.480 1.00 98.19 284 THR A CA 1
ATOM 2105 C C . THR A 1 284 ? -12.310 3.089 -2.954 1.00 98.19 284 THR A C 1
ATOM 2107 O O . THR A 1 284 ? -12.255 4.189 -3.507 1.00 98.19 284 THR A O 1
ATOM 2110 N N . ALA A 1 285 ? -12.052 1.954 -3.604 1.00 98.19 285 ALA A N 1
ATOM 2111 C CA . ALA A 1 285 ? -11.745 1.912 -5.028 1.00 98.19 285 ALA A CA 1
ATOM 2112 C C . ALA A 1 285 ? -12.042 0.533 -5.653 1.00 98.19 285 ALA A C 1
ATOM 2114 O O . ALA A 1 285 ? -11.901 -0.486 -4.975 1.00 98.19 285 ALA A O 1
ATOM 2115 N N . PRO A 1 286 ? -12.383 0.468 -6.956 1.00 98.38 286 PRO A N 1
ATOM 2116 C CA . PRO A 1 286 ? -12.561 -0.799 -7.663 1.00 98.38 286 PRO A CA 1
ATOM 2117 C C . PRO A 1 286 ? -11.284 -1.647 -7.660 1.00 98.38 286 PRO A C 1
ATOM 2119 O O . PRO A 1 286 ? -10.201 -1.139 -7.954 1.00 98.38 286 PRO A O 1
ATOM 2122 N N . ASP A 1 287 ? -11.411 -2.956 -7.436 1.00 98.19 287 ASP A N 1
ATOM 2123 C CA . ASP A 1 287 ? -10.296 -3.912 -7.466 1.00 98.19 287 ASP A CA 1
ATOM 2124 C C . ASP A 1 287 ? -9.548 -3.873 -8.808 1.00 98.19 287 ASP A C 1
ATOM 2126 O O . ASP A 1 287 ? -8.326 -4.014 -8.852 1.00 98.19 287 ASP A O 1
ATOM 2130 N N . GLN A 1 288 ? -10.279 -3.625 -9.904 1.00 98.00 288 GLN A N 1
ATOM 2131 C CA . GLN A 1 288 ? -9.735 -3.516 -11.260 1.00 98.00 288 GLN A CA 1
ATOM 2132 C C . GLN A 1 288 ? -8.636 -2.449 -11.366 1.00 98.00 288 GLN A C 1
ATOM 2134 O O . GLN A 1 288 ? -7.672 -2.644 -12.106 1.00 98.00 288 GLN A O 1
ATOM 2139 N N . ARG A 1 289 ? -8.734 -1.352 -10.594 1.00 97.62 289 ARG A N 1
ATOM 2140 C CA . ARG A 1 289 ? -7.716 -0.287 -10.566 1.00 97.62 289 ARG A CA 1
ATOM 2141 C C . ARG A 1 289 ? -6.348 -0.827 -10.154 1.00 97.62 289 ARG A C 1
ATOM 2143 O O . ARG A 1 289 ? -5.335 -0.315 -10.616 1.00 97.62 289 ARG A O 1
ATOM 2150 N N . PHE A 1 290 ? -6.325 -1.857 -9.314 1.00 97.88 290 PHE A N 1
ATOM 2151 C CA . PHE A 1 290 ? -5.110 -2.436 -8.748 1.00 97.88 290 PHE A CA 1
ATOM 2152 C C . PHE A 1 290 ? -4.664 -3.706 -9.470 1.00 97.88 290 PHE A C 1
ATOM 2154 O O . PHE A 1 290 ? -3.815 -4.434 -8.961 1.00 97.88 290 PHE A O 1
ATOM 2161 N N . ILE A 1 291 ? -5.208 -3.986 -10.656 1.00 97.75 291 ILE A N 1
ATOM 2162 C CA . ILE A 1 291 ? -4.665 -5.015 -11.538 1.00 97.75 291 ILE A CA 1
ATOM 2163 C C . ILE A 1 291 ? -3.463 -4.426 -12.278 1.00 97.75 291 ILE A C 1
ATOM 2165 O O . ILE A 1 291 ? -3.552 -3.407 -12.965 1.00 97.75 291 ILE A O 1
ATOM 2169 N N . GLY A 1 292 ? -2.306 -5.059 -12.115 1.00 94.44 292 GLY A N 1
ATOM 2170 C CA . GLY A 1 292 ? -1.052 -4.619 -12.717 1.00 94.44 292 GLY A CA 1
ATOM 2171 C C . GLY A 1 292 ? -0.158 -5.787 -13.104 1.00 94.44 292 GLY A C 1
ATOM 2172 O O . GLY A 1 292 ? -0.450 -6.939 -12.785 1.00 94.44 292 GLY A O 1
ATOM 2173 N N . ALA A 1 293 ? 0.929 -5.484 -13.811 1.00 92.50 293 ALA A N 1
ATOM 2174 C CA . ALA A 1 293 ? 1.930 -6.481 -14.163 1.00 92.50 293 ALA A CA 1
ATOM 2175 C C . ALA A 1 293 ? 2.626 -7.006 -12.899 1.00 92.50 293 ALA A C 1
ATOM 2177 O O . ALA A 1 293 ? 3.102 -6.226 -12.079 1.00 92.50 293 ALA A O 1
ATOM 2178 N N . THR A 1 294 ? 2.687 -8.327 -12.756 1.00 91.12 294 THR A N 1
ATOM 2179 C CA . THR A 1 294 ? 3.340 -9.025 -11.628 1.00 91.12 294 THR A CA 1
ATOM 2180 C C . THR A 1 294 ? 4.560 -9.831 -12.075 1.00 91.12 294 THR A C 1
ATOM 2182 O O . THR A 1 294 ? 5.264 -10.427 -11.266 1.00 91.12 294 THR A O 1
ATOM 2185 N N . GLY A 1 295 ? 4.814 -9.851 -13.382 1.00 87.56 295 GLY A N 1
ATOM 2186 C CA . GLY A 1 295 ? 5.931 -10.513 -14.039 1.00 87.56 295 GLY A CA 1
ATOM 2187 C C . GLY A 1 295 ? 5.697 -10.573 -15.553 1.00 87.56 295 GLY A C 1
ATOM 2188 O O . GLY A 1 295 ? 4.655 -10.114 -16.032 1.00 87.56 295 GLY A O 1
ATOM 2189 N N . PRO A 1 296 ? 6.632 -11.151 -16.327 1.00 83.38 296 PRO A N 1
ATOM 2190 C CA . PRO A 1 296 ? 6.502 -11.257 -17.778 1.00 83.38 296 PRO A CA 1
ATOM 2191 C C . PRO A 1 296 ? 5.195 -11.949 -18.193 1.00 83.38 296 PRO A C 1
ATOM 2193 O O . PRO A 1 296 ? 4.974 -13.120 -17.881 1.00 83.38 296 PRO A O 1
ATOM 2196 N N . GLY A 1 297 ? 4.313 -11.201 -18.864 1.00 86.00 297 GLY A N 1
ATOM 2197 C CA . GLY A 1 297 ? 3.017 -11.686 -19.353 1.00 86.00 297 GLY A CA 1
ATOM 2198 C C . GLY A 1 297 ? 1.994 -12.053 -18.269 1.00 86.00 297 GLY A C 1
ATOM 2199 O O . GLY A 1 297 ? 0.996 -12.699 -18.585 1.00 86.00 297 GLY A O 1
ATOM 2200 N N . LYS A 1 298 ? 2.223 -11.670 -17.005 1.00 9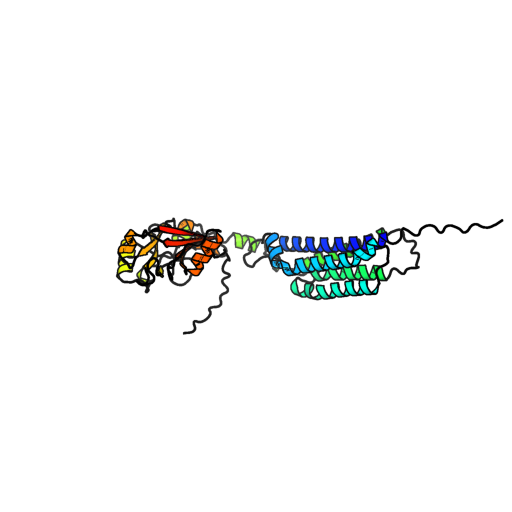1.50 298 LYS A N 1
ATOM 2201 C CA . LYS A 1 298 ? 1.319 -11.959 -15.883 1.00 91.50 298 LYS A CA 1
ATOM 2202 C C . LYS A 1 298 ? 0.721 -10.679 -15.324 1.00 91.50 298 LYS A C 1
ATOM 2204 O O . LYS A 1 298 ? 1.446 -9.729 -15.028 1.00 91.50 298 LYS A O 1
ATOM 2209 N N . LEU A 1 299 ? -0.592 -10.693 -15.133 1.00 95.00 299 LEU A N 1
ATOM 2210 C CA . LEU A 1 299 ? -1.320 -9.665 -14.403 1.00 95.00 299 LEU A CA 1
ATOM 2211 C C . LEU A 1 299 ? -1.777 -10.218 -13.051 1.00 95.00 299 LEU A C 1
ATOM 2213 O O . LEU A 1 299 ? -2.070 -11.405 -12.909 1.00 95.00 299 LEU A O 1
ATOM 2217 N N . GLY A 1 300 ? -1.857 -9.356 -12.046 1.00 96.69 300 GLY A N 1
ATOM 2218 C CA . GLY A 1 300 ? -2.402 -9.718 -10.745 1.00 96.69 300 GLY A CA 1
ATOM 2219 C C . GLY A 1 300 ? -2.758 -8.508 -9.898 1.00 96.69 300 GLY A C 1
ATOM 2220 O O . GLY A 1 300 ? -2.450 -7.369 -10.249 1.00 96.69 300 GLY A O 1
ATOM 2221 N N . TYR A 1 301 ? -3.438 -8.780 -8.787 1.00 98.19 301 TYR A N 1
ATOM 2222 C CA . TYR A 1 301 ? -3.806 -7.763 -7.811 1.00 98.19 301 TYR A CA 1
ATOM 2223 C C . TYR A 1 301 ? -2.563 -7.230 -7.104 1.00 98.19 301 TYR A C 1
ATOM 2225 O O . TYR A 1 301 ? -1.716 -8.008 -6.669 1.00 98.19 301 TYR A O 1
ATOM 2233 N N . ALA A 1 302 ? -2.459 -5.915 -6.989 1.00 97.44 302 ALA A N 1
ATOM 2234 C CA . ALA A 1 302 ? -1.249 -5.225 -6.567 1.00 97.44 302 ALA A CA 1
ATOM 2235 C C . ALA A 1 302 ? -1.521 -4.186 -5.472 1.00 97.44 302 ALA A C 1
ATOM 2237 O O . ALA A 1 302 ? -0.758 -3.236 -5.340 1.00 97.44 302 ALA A O 1
ATOM 2238 N N . ARG A 1 303 ? -2.610 -4.333 -4.706 1.00 98.19 303 ARG A N 1
ATOM 2239 C CA . ARG A 1 303 ? -2.910 -3.450 -3.572 1.00 98.19 303 ARG A CA 1
ATOM 2240 C C . ARG A 1 303 ? -2.487 -4.081 -2.254 1.00 98.19 303 ARG A C 1
ATOM 2242 O O . ARG A 1 303 ? -2.874 -5.220 -1.970 1.00 98.19 303 ARG A O 1
ATOM 2249 N N . ILE A 1 304 ? -1.736 -3.337 -1.450 1.00 98.31 304 ILE A N 1
ATOM 2250 C CA . ILE A 1 304 ? -1.324 -3.748 -0.108 1.00 98.31 304 ILE A CA 1
ATOM 2251 C C . ILE A 1 304 ? -1.608 -2.628 0.889 1.00 98.31 304 ILE A C 1
ATOM 2253 O O . ILE A 1 304 ? -1.269 -1.481 0.624 1.00 98.31 304 ILE A O 1
ATOM 2257 N N . ILE A 1 305 ? -2.159 -2.976 2.054 1.00 98.44 305 ILE A N 1
ATOM 2258 C CA . ILE A 1 305 ? -2.196 -2.086 3.217 1.00 98.44 305 ILE A CA 1
ATOM 2259 C C . ILE A 1 305 ? -1.245 -2.551 4.317 1.00 98.44 305 ILE A C 1
ATOM 2261 O O . ILE A 1 305 ? -1.108 -3.755 4.556 1.00 98.44 305 ILE A O 1
ATOM 2265 N N . ARG A 1 306 ? -0.596 -1.603 5.001 1.00 97.69 306 ARG A N 1
ATOM 2266 C CA . ARG A 1 306 ? 0.365 -1.881 6.083 1.00 97.69 306 ARG A CA 1
ATOM 2267 C C . ARG A 1 306 ? 0.311 -0.820 7.180 1.00 97.69 306 ARG A C 1
ATOM 2269 O O . ARG A 1 306 ? 0.010 0.334 6.872 1.00 97.69 306 ARG A O 1
ATOM 2276 N N . PRO A 1 307 ? 0.675 -1.161 8.427 1.00 97.38 307 PRO A N 1
ATOM 2277 C CA . PRO A 1 307 ? 0.938 -0.146 9.431 1.00 97.38 307 PRO A CA 1
ATOM 2278 C C . PRO A 1 307 ? 2.238 0.591 9.093 1.00 97.38 307 PRO A C 1
ATOM 2280 O O . PRO A 1 307 ? 3.208 -0.020 8.635 1.00 97.38 307 PRO A O 1
ATOM 2283 N N . VAL A 1 308 ? 2.279 1.893 9.360 1.00 96.31 308 VAL A N 1
ATOM 2284 C CA . VAL A 1 308 ? 3.507 2.692 9.274 1.00 96.31 308 VAL A CA 1
ATOM 2285 C C . VAL A 1 308 ? 3.790 3.414 10.576 1.00 96.31 308 VAL A C 1
ATOM 2287 O O . VAL A 1 308 ? 2.876 3.836 11.283 1.00 96.31 308 VAL A O 1
ATOM 2290 N N . SER A 1 309 ? 5.075 3.531 10.897 1.00 95.00 309 SER A N 1
ATOM 2291 C CA . SER A 1 309 ? 5.526 4.129 12.146 1.00 95.00 309 SER A CA 1
ATOM 2292 C C . SER A 1 309 ? 5.397 5.663 12.133 1.00 95.00 309 SER A C 1
ATOM 2294 O O . SER A 1 309 ? 5.355 6.270 11.052 1.00 95.00 309 SER A O 1
ATOM 2296 N N . PRO A 1 310 ? 5.387 6.312 13.312 1.00 92.75 310 PRO A N 1
ATOM 2297 C CA . PRO A 1 310 ? 5.413 7.770 13.411 1.00 92.75 310 PRO A CA 1
ATOM 2298 C C . PRO A 1 310 ? 6.583 8.401 12.638 1.00 92.75 310 PRO A C 1
ATOM 2300 O O . PRO A 1 310 ? 6.423 9.432 11.988 1.00 92.75 310 PRO A O 1
ATOM 2303 N N . GLU A 1 311 ? 7.762 7.773 12.645 1.00 92.69 311 GLU A N 1
ATOM 2304 C CA . GLU A 1 311 ? 8.949 8.281 11.946 1.00 92.69 311 GLU A CA 1
ATOM 2305 C C . GLU A 1 311 ? 8.754 8.272 10.426 1.00 92.69 311 GLU A C 1
ATOM 2307 O O . GLU A 1 311 ? 9.170 9.206 9.736 1.00 92.69 311 GLU A O 1
ATOM 2312 N N . TYR A 1 312 ? 8.091 7.236 9.898 1.00 92.44 312 TYR A N 1
ATOM 2313 C CA . TYR A 1 312 ? 7.749 7.156 8.480 1.00 92.44 312 TYR A CA 1
ATOM 2314 C C . TYR A 1 312 ? 6.759 8.256 8.084 1.00 92.44 312 TYR A C 1
ATOM 2316 O O . TYR A 1 312 ? 6.965 8.920 7.068 1.00 92.44 312 TYR A O 1
ATOM 2324 N N . LEU A 1 313 ? 5.729 8.490 8.907 1.00 90.00 313 LEU A N 1
ATOM 2325 C CA . LEU A 1 313 ? 4.752 9.565 8.707 1.00 90.00 313 LEU A CA 1
ATOM 2326 C C . LEU A 1 313 ? 5.417 10.943 8.672 1.00 90.00 313 LEU A C 1
ATOM 2328 O O . LEU A 1 313 ? 5.176 11.726 7.754 1.00 90.00 313 LEU A O 1
ATOM 2332 N N . LEU A 1 314 ? 6.289 11.225 9.644 1.00 90.94 314 LEU A N 1
ATOM 2333 C CA . LEU A 1 314 ? 7.015 12.491 9.713 1.00 90.94 314 LEU A CA 1
ATOM 2334 C C . LEU A 1 314 ? 7.905 12.686 8.482 1.00 90.94 314 LEU A C 1
ATOM 2336 O O . LEU A 1 314 ? 7.893 13.762 7.887 1.00 90.94 314 LEU A O 1
ATOM 2340 N N . LYS A 1 315 ? 8.627 11.644 8.052 1.00 90.44 315 LYS A N 1
ATOM 2341 C CA . LYS A 1 315 ? 9.471 11.697 6.850 1.00 90.44 315 LYS A CA 1
ATOM 2342 C C . LYS A 1 315 ? 8.652 11.929 5.576 1.00 90.44 315 LYS A C 1
ATOM 2344 O O . LYS A 1 315 ? 9.058 12.724 4.730 1.00 90.44 315 LYS A O 1
ATOM 2349 N N . ALA A 1 316 ? 7.510 11.256 5.444 1.00 87.25 316 ALA A N 1
ATOM 2350 C CA . ALA A 1 316 ? 6.590 11.438 4.325 1.00 87.25 316 ALA A CA 1
ATOM 2351 C C . ALA A 1 316 ? 6.034 12.873 4.274 1.00 87.25 316 ALA A C 1
ATOM 2353 O O . ALA A 1 316 ? 6.069 13.505 3.221 1.00 87.25 316 ALA A O 1
ATOM 2354 N N . ALA A 1 317 ? 5.622 13.431 5.417 1.00 86.38 317 ALA A N 1
ATOM 2355 C CA . ALA A 1 317 ? 5.143 14.812 5.509 1.00 86.38 317 ALA A CA 1
ATOM 2356 C C . ALA A 1 317 ? 6.233 15.848 5.161 1.00 86.38 317 ALA A C 1
ATOM 2358 O O . ALA A 1 317 ? 5.961 16.822 4.458 1.00 86.38 317 ALA A O 1
ATOM 2359 N N . GLN A 1 318 ? 7.478 15.624 5.605 1.00 88.19 318 GLN A N 1
ATOM 2360 C CA . GLN A 1 318 ? 8.622 16.492 5.285 1.00 88.19 318 GLN A CA 1
ATOM 2361 C C . GLN A 1 318 ? 8.943 16.520 3.788 1.00 88.19 318 GLN A C 1
ATOM 2363 O O . GLN A 1 318 ? 9.313 17.571 3.263 1.00 88.19 318 GLN A O 1
ATOM 2368 N N . ALA A 1 319 ? 8.806 15.386 3.094 1.00 85.69 319 ALA A N 1
ATOM 2369 C CA . ALA A 1 319 ? 9.113 15.278 1.668 1.00 85.69 319 ALA A CA 1
ATOM 2370 C C . ALA A 1 319 ? 8.216 16.173 0.792 1.00 85.69 319 ALA A C 1
ATOM 2372 O O . ALA A 1 319 ? 8.641 16.598 -0.279 1.00 85.69 319 ALA A O 1
ATOM 2373 N N . GLU A 1 320 ? 7.015 16.519 1.262 1.00 82.25 320 GLU A N 1
ATOM 2374 C CA . GLU A 1 320 ? 6.120 17.462 0.582 1.00 82.25 320 GLU A CA 1
ATOM 2375 C C . GLU A 1 320 ? 6.479 18.940 0.817 1.00 82.25 320 GLU A C 1
ATOM 2377 O O . GLU A 1 320 ? 5.766 19.831 0.353 1.00 82.25 320 GLU A O 1
ATOM 2382 N N . GLY A 1 321 ? 7.539 19.231 1.579 1.00 79.12 321 GLY A N 1
ATOM 2383 C CA . GLY A 1 321 ? 7.877 20.596 1.989 1.00 79.12 321 GLY A CA 1
ATOM 2384 C C . GLY A 1 321 ? 6.870 21.204 2.971 1.00 79.12 321 GLY A C 1
ATOM 2385 O O . GLY A 1 321 ? 6.884 22.413 3.200 1.00 79.12 321 GLY A O 1
ATOM 2386 N N . LYS A 1 322 ? 5.987 20.384 3.554 1.00 77.62 322 LYS A N 1
ATOM 2387 C CA . LYS A 1 322 ? 5.047 20.804 4.593 1.00 77.62 322 LYS A CA 1
ATOM 2388 C C . LYS A 1 322 ? 5.728 20.739 5.956 1.00 77.62 322 LYS A C 1
ATOM 2390 O O . LYS A 1 322 ? 6.520 19.837 6.230 1.00 77.62 322 LYS A O 1
ATOM 2395 N N . THR A 1 323 ? 5.387 21.678 6.837 1.00 83.62 323 THR A N 1
ATOM 2396 C CA . THR A 1 323 ? 5.745 21.572 8.255 1.00 83.62 323 THR A CA 1
ATOM 2397 C C . THR A 1 323 ? 5.127 20.286 8.808 1.00 83.62 323 THR A C 1
ATOM 2399 O O . THR A 1 323 ? 3.906 20.131 8.709 1.00 83.62 323 THR A O 1
ATOM 2402 N N . PRO A 1 324 ? 5.923 19.356 9.364 1.00 82.50 324 PRO A N 1
ATOM 2403 C CA . PRO A 1 324 ? 5.394 18.091 9.854 1.00 82.50 324 PRO A CA 1
ATOM 2404 C C . PRO A 1 324 ? 4.368 18.324 10.963 1.00 82.50 324 PRO A C 1
ATOM 2406 O O . PRO A 1 324 ? 4.581 19.203 11.805 1.00 82.50 324 PRO A O 1
ATOM 2409 N N . PRO A 1 325 ? 3.269 17.555 10.996 1.00 84.38 325 PRO A N 1
ATOM 2410 C CA . PRO A 1 325 ? 2.340 17.618 12.111 1.00 84.38 325 PRO A CA 1
ATOM 2411 C C . PRO A 1 325 ? 3.040 17.178 13.401 1.00 84.38 325 PRO A C 1
ATOM 2413 O O . PRO A 1 325 ? 3.903 16.298 13.391 1.00 84.38 325 PRO A O 1
ATOM 2416 N N . VAL A 1 326 ? 2.633 17.757 14.530 1.00 88.88 326 VAL A N 1
ATOM 2417 C CA . VAL A 1 326 ? 2.985 17.208 15.842 1.00 88.88 326 VAL A CA 1
ATOM 2418 C C . VAL A 1 326 ? 2.124 15.966 16.050 1.00 88.88 326 VAL A C 1
ATOM 2420 O O . VAL A 1 326 ? 0.911 16.075 16.221 1.00 88.88 326 VAL A O 1
ATOM 2423 N N . LEU A 1 327 ? 2.746 14.791 15.979 1.00 90.25 327 LEU A N 1
ATOM 2424 C CA . LEU A 1 327 ? 2.073 13.515 16.200 1.00 90.25 327 LEU A CA 1
ATOM 2425 C C . LEU A 1 327 ? 2.154 13.132 17.687 1.00 90.25 327 LEU A C 1
ATOM 2427 O O . LEU A 1 327 ? 3.223 13.286 18.288 1.00 90.25 327 LEU A O 1
ATOM 2431 N N . PRO A 1 328 ? 1.071 12.606 18.284 1.00 89.56 328 PRO A N 1
ATOM 2432 C CA . PRO A 1 328 ? 1.150 11.915 19.563 1.00 89.56 328 PRO A CA 1
ATOM 2433 C C . PRO A 1 328 ? 2.211 10.796 19.518 1.00 89.56 328 PRO A C 1
ATOM 2435 O O . PRO A 1 328 ? 2.315 10.102 18.499 1.00 89.56 328 PRO A O 1
ATOM 2438 N N . PRO A 1 329 ? 3.007 10.598 20.585 1.00 88.56 329 PRO A N 1
ATOM 2439 C CA . PRO A 1 329 ? 4.005 9.532 20.628 1.00 88.56 329 PRO A CA 1
ATOM 2440 C C . PRO A 1 329 ? 3.366 8.162 20.386 1.00 88.56 329 PRO A C 1
ATOM 2442 O O . PRO A 1 329 ? 2.438 7.798 21.088 1.00 88.56 329 PRO A O 1
ATOM 2445 N N . GLY A 1 330 ? 3.857 7.398 19.409 1.00 91.25 330 GLY A N 1
ATOM 2446 C CA . GLY A 1 330 ? 3.346 6.053 19.114 1.00 91.25 330 GLY A CA 1
ATOM 2447 C C . GLY A 1 330 ? 2.138 5.989 18.173 1.00 91.25 330 GLY A C 1
ATOM 2448 O O . GLY A 1 330 ? 1.749 4.884 17.802 1.00 91.25 330 GLY A O 1
ATOM 2449 N N . LEU A 1 331 ? 1.584 7.126 17.727 1.00 92.88 331 LEU A N 1
ATOM 2450 C CA . LEU A 1 331 ? 0.510 7.145 16.726 1.00 92.88 331 LEU A CA 1
ATOM 2451 C C . LEU A 1 331 ? 0.994 6.547 15.394 1.00 92.88 331 LEU A C 1
ATOM 2453 O O . LEU A 1 331 ? 1.892 7.093 14.749 1.00 92.88 331 LEU A O 1
ATOM 2457 N N . MET A 1 332 ? 0.376 5.451 14.955 1.00 95.75 332 MET A N 1
ATOM 2458 C CA . MET A 1 332 ? 0.688 4.814 13.676 1.00 95.75 332 MET A CA 1
ATOM 2459 C C . MET A 1 332 ? -0.253 5.274 12.559 1.00 95.75 332 MET A C 1
ATOM 2461 O O . MET A 1 332 ? -1.364 5.746 12.792 1.00 95.75 332 MET A O 1
ATOM 2465 N N . GLY A 1 333 ? 0.204 5.116 11.319 1.00 96.06 333 GLY A N 1
ATOM 2466 C CA . GLY A 1 333 ? -0.598 5.348 10.120 1.00 96.06 333 GLY A CA 1
ATOM 2467 C C . GLY A 1 333 ? -0.905 4.061 9.361 1.00 96.06 333 GLY A C 1
ATOM 2468 O O . GLY A 1 333 ? -0.394 2.985 9.678 1.00 96.06 333 GLY A O 1
ATOM 2469 N N . ILE A 1 334 ? -1.698 4.200 8.304 1.00 97.88 334 ILE A N 1
ATOM 2470 C CA . ILE A 1 334 ? -2.026 3.159 7.333 1.00 97.88 334 ILE A CA 1
ATOM 2471 C C . ILE A 1 334 ? -1.416 3.563 5.993 1.00 97.88 334 ILE A C 1
ATOM 2473 O O . ILE A 1 334 ? -1.844 4.546 5.396 1.00 97.88 334 ILE A O 1
ATOM 2477 N N . GLU A 1 335 ? -0.445 2.809 5.493 1.00 97.50 335 GLU A N 1
ATOM 2478 C CA . GLU A 1 335 ? -0.020 2.923 4.096 1.00 97.50 335 GLU A CA 1
ATOM 2479 C C . GLU A 1 335 ? -0.921 2.052 3.223 1.00 97.50 335 GLU A C 1
ATOM 2481 O O . GLU A 1 335 ? -1.072 0.866 3.498 1.00 97.50 335 GLU A O 1
ATOM 2486 N N . ASP A 1 336 ? -1.499 2.645 2.183 1.00 97.88 336 ASP A N 1
ATOM 2487 C CA . ASP A 1 336 ? -2.242 2.002 1.103 1.00 97.88 336 ASP A CA 1
ATOM 2488 C C . ASP A 1 336 ? -1.426 2.134 -0.182 1.00 97.88 336 ASP A C 1
ATOM 2490 O O . ASP A 1 336 ? -1.256 3.226 -0.732 1.00 97.88 336 ASP A O 1
ATOM 2494 N N . GLU A 1 337 ? -0.852 1.022 -0.622 1.00 96.56 337 GLU A N 1
ATOM 2495 C CA . GLU A 1 337 ? 0.085 0.960 -1.733 1.00 96.56 337 GLU A CA 1
ATOM 2496 C C . GLU A 1 337 ? -0.523 0.219 -2.925 1.00 96.56 337 GLU A C 1
ATOM 2498 O O . GLU A 1 337 ? -0.945 -0.933 -2.811 1.00 96.56 337 GLU A O 1
ATOM 2503 N N . PHE A 1 338 ? -0.447 0.842 -4.102 1.00 96.25 338 PHE A N 1
ATOM 2504 C CA . PHE A 1 338 ? -0.396 0.146 -5.380 1.00 96.25 338 PHE A CA 1
ATOM 2505 C C . PHE A 1 338 ? 1.068 -0.208 -5.672 1.00 96.25 338 PHE A C 1
ATOM 2507 O O . PHE A 1 338 ? 1.855 0.645 -6.092 1.00 96.25 338 PHE A O 1
ATOM 2514 N N . VAL A 1 339 ? 1.420 -1.476 -5.444 1.00 94.69 339 VAL A N 1
ATOM 2515 C CA . VAL A 1 339 ? 2.797 -1.986 -5.456 1.00 94.69 339 VAL A CA 1
ATOM 2516 C C . VAL A 1 339 ? 3.536 -1.546 -6.712 1.00 94.69 339 VAL A C 1
ATOM 2518 O O . VAL A 1 339 ? 3.118 -1.836 -7.835 1.00 94.69 339 VAL A O 1
ATOM 2521 N N . GLY A 1 340 ? 4.648 -0.840 -6.502 1.00 87.94 340 GLY A N 1
ATOM 2522 C CA . GLY A 1 340 ? 5.510 -0.363 -7.578 1.00 87.94 340 GLY A CA 1
ATOM 2523 C C . GLY A 1 340 ? 4.908 0.750 -8.442 1.00 87.94 340 GLY A C 1
ATOM 2524 O O . GLY A 1 340 ? 5.368 0.945 -9.563 1.00 87.94 340 GLY A O 1
ATOM 2525 N N . LYS A 1 341 ? 3.886 1.472 -7.969 1.00 91.31 341 LYS A N 1
ATOM 2526 C CA . LYS A 1 341 ? 3.324 2.629 -8.685 1.00 91.31 341 LYS A CA 1
ATOM 2527 C C . LYS A 1 341 ? 3.147 3.847 -7.796 1.00 91.31 341 LYS A C 1
ATOM 2529 O O . LYS A 1 341 ? 3.804 4.860 -8.006 1.00 91.31 341 LYS A O 1
ATOM 2534 N N . GLU A 1 342 ? 2.245 3.750 -6.829 1.00 93.44 342 GLU A N 1
ATOM 2535 C CA . GLU A 1 342 ? 1.865 4.854 -5.953 1.00 93.44 342 GLU A CA 1
ATOM 2536 C C . GLU A 1 342 ? 1.512 4.314 -4.570 1.00 93.44 342 GLU A C 1
ATOM 2538 O O . GLU A 1 342 ? 0.977 3.213 -4.445 1.00 93.44 342 GLU A O 1
ATOM 2543 N N . SER A 1 343 ? 1.783 5.089 -3.526 1.00 95.06 343 SER A N 1
ATOM 2544 C CA . SER A 1 343 ? 1.243 4.817 -2.199 1.00 95.06 343 SER A CA 1
ATOM 2545 C C . SER A 1 343 ? 0.775 6.097 -1.529 1.00 95.06 343 SER A C 1
ATOM 2547 O O . SER A 1 343 ? 1.312 7.184 -1.751 1.00 95.06 343 SER A O 1
ATOM 2549 N N . SER A 1 344 ? -0.271 5.962 -0.724 1.00 95.62 344 SER A N 1
ATOM 2550 C CA . SER A 1 344 ? -0.811 7.018 0.125 1.00 95.62 344 SER A CA 1
ATOM 2551 C C . SER A 1 344 ? -0.776 6.552 1.565 1.00 95.62 344 SER A C 1
ATOM 2553 O O . SER A 1 344 ? -0.992 5.379 1.853 1.00 95.62 344 SER A O 1
ATOM 2555 N N . VAL A 1 345 ? -0.508 7.472 2.477 1.00 96.12 345 VAL A N 1
ATOM 2556 C CA . VAL A 1 345 ? -0.451 7.189 3.903 1.00 96.12 345 VAL A CA 1
ATOM 2557 C C . VAL A 1 345 ? -1.529 7.987 4.605 1.00 96.12 345 VAL A C 1
ATOM 2559 O O . VAL A 1 345 ? -1.562 9.213 4.506 1.00 96.12 345 VAL A O 1
ATOM 2562 N N . PHE A 1 346 ? -2.390 7.282 5.326 1.00 96.75 346 PHE A N 1
ATOM 2563 C CA . PHE A 1 346 ? -3.489 7.834 6.099 1.00 96.75 346 PHE A CA 1
ATOM 2564 C C . PHE A 1 346 ? -3.155 7.804 7.587 1.00 96.75 346 PHE A C 1
ATOM 2566 O O . PHE A 1 346 ? -2.639 6.808 8.090 1.00 96.75 346 PHE A O 1
ATOM 2573 N N . TYR A 1 347 ? -3.470 8.871 8.310 1.00 95.38 347 TYR A N 1
ATOM 2574 C CA . TYR A 1 347 ? -3.380 8.906 9.771 1.00 95.38 347 TYR A CA 1
ATOM 2575 C C . TYR A 1 347 ? -4.513 9.762 10.339 1.00 95.38 347 TYR A C 1
ATOM 2577 O O . TYR A 1 347 ? -4.930 10.740 9.714 1.00 95.38 347 TYR A O 1
ATOM 2585 N N . CYS A 1 348 ? -5.051 9.360 11.491 1.00 94.00 348 CYS A N 1
ATOM 2586 C CA . CYS A 1 348 ? -6.150 10.056 12.149 1.00 94.00 348 CYS A CA 1
ATOM 2587 C C . CYS A 1 348 ? -5.573 11.059 13.151 1.00 94.00 348 CYS A C 1
ATOM 2589 O O . CYS A 1 348 ? -4.861 10.681 14.078 1.00 94.00 348 CYS A O 1
ATOM 2591 N N . LEU A 1 349 ? -5.868 12.345 12.974 1.00 91.50 349 LEU A N 1
ATOM 2592 C CA . LEU A 1 349 ? -5.462 13.394 13.906 1.00 91.50 349 LEU A CA 1
ATOM 2593 C C . LEU A 1 349 ? -6.642 14.333 14.144 1.00 91.50 349 LEU A C 1
ATOM 2595 O O . LEU A 1 349 ? -7.235 14.832 13.192 1.00 91.50 349 LEU A O 1
ATOM 2599 N N . ASN A 1 350 ? -6.987 14.575 15.412 1.00 89.44 350 ASN A N 1
ATOM 2600 C CA . ASN A 1 350 ? -8.105 15.445 15.808 1.00 89.44 350 ASN A CA 1
ATOM 2601 C C . ASN A 1 350 ? -9.445 15.086 15.135 1.00 89.44 350 ASN A C 1
ATOM 2603 O O . ASN A 1 350 ? -10.212 15.969 14.758 1.00 89.44 350 ASN A O 1
ATOM 2607 N N . GLY A 1 351 ? -9.713 13.790 14.959 1.00 90.25 351 GLY A N 1
ATOM 2608 C CA . GLY A 1 351 ? -10.934 13.321 14.304 1.00 90.25 351 GLY A CA 1
ATOM 2609 C C . GLY A 1 351 ? -10.987 13.596 12.797 1.00 90.25 351 GLY A C 1
ATOM 2610 O O . GLY A 1 351 ? -12.053 13.769 12.214 1.00 90.25 351 GLY A O 1
ATOM 2611 N N . GLN A 1 352 ? -9.831 13.693 12.143 1.00 92.12 352 GLN A N 1
ATOM 2612 C CA . GLN A 1 352 ? -9.758 13.830 10.696 1.00 92.12 352 GLN A CA 1
ATOM 2613 C C . GLN A 1 352 ? -8.721 12.874 10.127 1.00 92.12 352 GLN A C 1
ATOM 2615 O O . GLN A 1 352 ? -7.601 12.776 10.630 1.00 92.12 352 GLN A O 1
ATOM 2620 N N . TRP A 1 353 ? -9.095 12.191 9.045 1.00 95.19 353 TRP A N 1
ATOM 2621 C CA . TRP A 1 353 ? -8.138 11.471 8.218 1.00 95.19 353 TRP A CA 1
ATOM 2622 C C . TRP A 1 353 ? -7.320 12.478 7.420 1.00 95.19 353 TRP A C 1
ATOM 2624 O O . TRP A 1 353 ? -7.851 13.204 6.579 1.00 95.19 353 TRP A O 1
ATOM 2634 N N . LEU A 1 354 ? -6.023 12.508 7.690 1.00 94.38 354 LEU A N 1
ATOM 2635 C CA . LEU A 1 354 ? -5.046 13.256 6.917 1.00 94.38 354 LEU A CA 1
ATOM 2636 C C . LEU A 1 354 ? -4.312 12.300 5.978 1.00 94.38 354 LEU A C 1
ATOM 2638 O O . LEU A 1 354 ? -4.211 11.101 6.247 1.00 94.38 354 LEU A O 1
ATOM 2642 N N . THR A 1 355 ? -3.819 12.828 4.859 1.00 94.88 355 THR A N 1
ATOM 2643 C CA . THR A 1 355 ? -3.151 12.033 3.825 1.00 94.88 355 THR A CA 1
ATOM 2644 C C . THR A 1 355 ? -1.838 12.679 3.422 1.00 94.88 355 THR A C 1
ATOM 2646 O O . THR A 1 355 ? -1.790 13.882 3.160 1.00 94.88 355 THR A O 1
ATOM 2649 N N . VAL A 1 356 ? -0.790 11.864 3.345 1.00 93.62 356 VAL A N 1
ATOM 2650 C CA . VAL A 1 356 ? 0.502 12.224 2.752 1.00 93.62 356 VAL A CA 1
ATOM 2651 C C . VAL A 1 356 ? 0.913 11.155 1.729 1.00 93.62 356 VAL A C 1
ATOM 2653 O O . VAL A 1 356 ? 0.541 9.990 1.889 1.00 93.62 356 VAL A O 1
ATOM 2656 N N . PRO A 1 357 ? 1.663 11.500 0.673 1.00 92.75 357 PRO A N 1
ATOM 2657 C CA . PRO A 1 357 ? 2.257 10.529 -0.236 1.00 92.75 357 PRO A CA 1
ATOM 2658 C C . PRO A 1 357 ? 3.182 9.585 0.527 1.00 92.75 357 PRO A C 1
ATOM 2660 O O . PRO A 1 357 ? 3.918 10.011 1.418 1.00 92.75 357 PRO A O 1
ATOM 2663 N N . GLY A 1 358 ? 3.174 8.300 0.184 1.00 87.06 358 GLY A N 1
ATOM 2664 C CA . GLY A 1 358 ? 4.136 7.368 0.758 1.00 87.06 358 GLY A CA 1
ATOM 2665 C C . GLY A 1 358 ? 5.552 7.636 0.252 1.00 87.06 358 GLY A C 1
ATOM 2666 O O . GLY A 1 358 ? 5.771 8.117 -0.858 1.00 87.06 358 GLY A O 1
ATOM 2667 N N . SER A 1 359 ? 6.538 7.346 1.101 1.00 67.56 359 SER A N 1
ATOM 2668 C CA . SER A 1 359 ? 7.947 7.665 0.849 1.00 67.56 359 SER A CA 1
ATOM 2669 C C . SER A 1 359 ? 8.745 6.509 0.253 1.00 67.56 359 SER A C 1
ATOM 2671 O O . SER A 1 359 ? 9.955 6.650 0.072 1.00 67.56 359 SER A O 1
ATOM 2673 N N . ARG A 1 360 ? 8.110 5.370 -0.057 1.00 61.69 360 ARG A N 1
ATOM 2674 C CA . ARG A 1 360 ? 8.752 4.302 -0.827 1.00 61.69 360 ARG A CA 1
ATOM 2675 C C . ARG A 1 360 ? 8.861 4.769 -2.281 1.00 61.69 360 ARG A C 1
ATOM 2677 O O . ARG A 1 360 ? 7.845 4.775 -2.975 1.00 61.69 360 ARG A O 1
ATOM 2684 N N . PRO A 1 361 ? 10.056 5.160 -2.777 1.00 48.28 361 PRO A N 1
ATOM 2685 C CA . PRO A 1 361 ? 10.241 5.237 -4.214 1.00 48.28 361 PRO A CA 1
ATOM 2686 C C . PRO A 1 361 ? 9.878 3.871 -4.789 1.00 48.28 361 PRO A C 1
ATOM 2688 O O . PRO A 1 361 ? 10.191 2.847 -4.178 1.00 48.28 361 PRO A O 1
ATOM 2691 N N . VAL A 1 362 ? 9.231 3.866 -5.951 1.00 42.84 362 VAL A N 1
ATOM 2692 C CA . VAL A 1 362 ? 9.025 2.677 -6.778 1.00 42.84 362 VAL A CA 1
ATOM 2693 C C . VAL A 1 362 ? 10.395 2.073 -7.091 1.00 42.84 362 VAL A C 1
ATOM 2695 O O . VAL A 1 362 ? 11.028 2.369 -8.098 1.00 42.84 362 VAL A O 1
ATOM 2698 N N . GLN A 1 363 ? 10.914 1.264 -6.180 1.00 35.50 363 GLN A N 1
ATOM 2699 C CA . GLN A 1 363 ? 11.981 0.331 -6.453 1.00 35.50 363 GLN A CA 1
ATOM 2700 C C . GLN A 1 363 ? 11.266 -0.991 -6.618 1.00 35.50 363 GLN A C 1
ATOM 2702 O O . GLN A 1 363 ? 10.799 -1.581 -5.647 1.00 35.50 363 GLN A O 1
ATOM 2707 N N . VAL A 1 364 ? 11.104 -1.399 -7.876 1.00 41.00 364 VAL A N 1
ATOM 2708 C CA . VAL A 1 364 ? 10.649 -2.740 -8.234 1.00 41.00 364 VAL A CA 1
ATOM 2709 C C . VAL A 1 364 ? 11.496 -3.709 -7.417 1.00 41.00 364 VAL A C 1
ATOM 2711 O O . VAL A 1 364 ? 12.701 -3.819 -7.648 1.00 41.00 364 VAL A O 1
ATOM 2714 N N . LEU A 1 365 ? 10.886 -4.341 -6.410 1.00 37.97 365 LEU A N 1
ATOM 2715 C CA . LEU A 1 365 ? 11.536 -5.357 -5.598 1.00 37.97 365 LEU A CA 1
ATOM 2716 C C . LEU A 1 365 ? 12.046 -6.423 -6.564 1.00 37.97 365 LEU A C 1
ATOM 2718 O O . LEU A 1 365 ? 11.268 -7.207 -7.113 1.00 37.97 365 LEU A O 1
ATOM 2722 N N . LYS A 1 366 ? 13.363 -6.451 -6.794 1.00 35.56 366 LYS A N 1
ATOM 2723 C CA . LYS A 1 366 ? 14.002 -7.655 -7.302 1.00 35.56 366 LYS A CA 1
ATOM 2724 C C . LYS A 1 366 ? 13.689 -8.721 -6.263 1.00 35.56 366 LYS A C 1
ATOM 2726 O O . LYS A 1 366 ? 14.194 -8.667 -5.148 1.00 35.56 366 LYS A O 1
ATOM 2731 N N . SER A 1 367 ? 12.833 -9.665 -6.633 1.00 37.84 367 SER A N 1
ATOM 2732 C CA . SER A 1 367 ? 12.698 -10.955 -5.970 1.00 37.84 367 SER A CA 1
ATOM 2733 C C . SER A 1 367 ? 14.050 -11.677 -6.064 1.00 37.84 367 SER A C 1
ATOM 2735 O O . SER A 1 367 ? 14.233 -12.592 -6.864 1.00 37.84 367 SER A O 1
ATOM 2737 N N . THR A 1 368 ? 15.041 -11.250 -5.284 1.00 36.41 368 THR A N 1
ATOM 2738 C CA . THR A 1 368 ? 16.189 -12.086 -4.962 1.00 36.41 368 THR A CA 1
ATOM 2739 C C . THR A 1 368 ? 15.681 -13.072 -3.932 1.00 36.41 368 THR A C 1
ATOM 2741 O O . THR A 1 368 ? 15.521 -12.743 -2.759 1.00 36.41 368 THR A O 1
ATOM 2744 N N . GLY A 1 369 ? 15.321 -14.262 -4.409 1.00 36.47 369 GLY A N 1
ATOM 2745 C CA . GLY A 1 369 ? 14.978 -15.391 -3.564 1.00 36.47 369 GLY A CA 1
ATOM 2746 C C . GLY A 1 369 ? 16.177 -15.778 -2.708 1.00 36.47 369 GLY A C 1
ATOM 2747 O O . GLY A 1 369 ? 16.969 -16.628 -3.090 1.00 36.47 369 GLY A O 1
ATOM 2748 N N . THR A 1 370 ? 16.293 -15.159 -1.545 1.00 30.67 370 THR A N 1
ATOM 2749 C CA . THR A 1 370 ? 17.062 -15.665 -0.415 1.00 30.67 370 THR A CA 1
ATOM 2750 C C . THR A 1 370 ? 16.162 -15.533 0.796 1.00 30.67 370 THR A C 1
ATOM 2752 O O . THR A 1 370 ? 15.974 -14.451 1.344 1.00 30.67 370 THR A O 1
ATOM 2755 N N . VAL A 1 371 ? 15.530 -16.655 1.133 1.00 31.73 371 VAL A N 1
ATOM 2756 C CA . VAL A 1 371 ? 14.852 -16.869 2.406 1.00 31.73 371 VAL A CA 1
ATOM 2757 C C . VAL A 1 371 ? 15.926 -16.768 3.481 1.00 31.73 371 VAL A C 1
ATOM 2759 O O . VAL A 1 371 ? 16.761 -17.664 3.586 1.00 31.73 371 VAL A O 1
ATOM 2762 N N . ASP A 1 372 ? 15.924 -15.675 4.237 1.00 28.53 372 ASP A N 1
ATOM 2763 C CA . ASP A 1 372 ? 16.678 -15.600 5.483 1.00 28.53 372 ASP A CA 1
ATOM 2764 C C . ASP A 1 372 ? 15.874 -16.378 6.540 1.00 28.53 372 ASP A C 1
ATOM 2766 O O . ASP A 1 372 ? 14.704 -16.052 6.782 1.00 28.53 372 ASP A O 1
ATOM 2770 N N . PRO A 1 373 ? 16.415 -17.464 7.116 1.00 36.78 373 PRO A N 1
ATOM 2771 C CA . PRO A 1 373 ? 15.713 -18.213 8.139 1.00 36.78 373 PRO A CA 1
ATOM 2772 C C . PRO A 1 373 ? 15.639 -17.371 9.415 1.00 36.78 373 PRO A C 1
ATOM 2774 O O . PRO A 1 373 ? 16.657 -16.960 9.968 1.00 36.78 373 PRO A O 1
ATOM 2777 N N . LEU A 1 374 ? 14.404 -17.152 9.870 1.00 37.34 374 LEU A N 1
ATOM 2778 C CA . LEU A 1 374 ? 14.043 -16.660 11.198 1.00 37.34 374 LEU A CA 1
ATOM 2779 C C . LEU A 1 374 ? 15.025 -17.163 12.269 1.00 37.34 374 LEU A C 1
ATOM 2781 O O . LEU A 1 374 ? 15.161 -18.372 12.473 1.00 37.34 374 LEU A O 1
ATOM 2785 N N . GLN A 1 375 ? 15.671 -16.231 12.969 1.00 29.23 375 GLN A N 1
ATOM 2786 C CA . GLN A 1 375 ? 16.219 -16.483 14.300 1.00 29.23 375 GLN A CA 1
ATOM 2787 C C . GLN A 1 375 ? 15.135 -16.205 15.362 1.00 29.23 375 GLN A C 1
ATOM 2789 O O . GLN A 1 375 ? 14.261 -15.373 15.107 1.00 29.23 375 GLN A O 1
ATOM 2794 N N . PRO A 1 376 ? 15.154 -16.962 16.478 1.00 44.47 376 PRO A N 1
ATOM 2795 C CA . PRO A 1 376 ? 14.021 -17.172 17.387 1.00 44.47 376 PRO A CA 1
ATOM 2796 C C . PRO A 1 376 ? 13.568 -15.952 18.189 1.00 44.47 376 PRO A C 1
ATOM 2798 O O . PRO A 1 376 ? 14.419 -15.091 18.509 1.00 44.47 376 PRO A O 1
#

Sequence (376 aa):
MTVSPGTQPPVTYRTDAAVFCALAAAGLSLSWCLIFFAGTSMLGLARSEVGEVLPLLDVLLHYKGTVLLAAFAHYLALSALQPALGRGVPPDRRRLLWAGAAMLLASAPTPYTAGPLLGLSPALLAAAGLCCLWSEPGRTWSLDSPRTLFAALSLVLCLFLVVGFVAGLEIVPP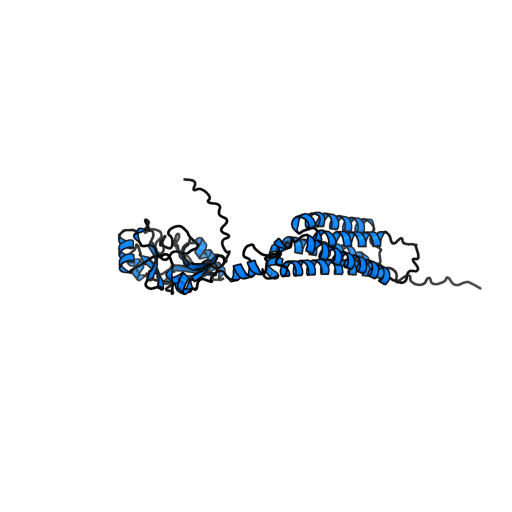SAWPNAAESRAAKAVVLQTPEDALSRVRRLPLRSFGLLSKEARAELKAADCEVPQSAFESSPHNVFSAPLLDPDQGGDFVALCSKKGEATVRIVWNDPKAETLCSRELSTAPDQRFIGATGPGKLGYARIIRPVSPEYLLKAAQAEGKTPPVLPPGLMGIEDEFVGKESSVFYCLNGQWLTVPGSRPVQVLKSTGTVDPLQP

pLDDT: mean 73.25, std 19.98, range [28.53, 98.75]

Foldseek 3Di:
DDDDPDDDPPPDPDLVLLVVLLVVLLVVLVVLVVVVLVVCLVVCVPPDPQRDSPDSVVSCVVCVVVNVLVVVLSVVLVVLCVVCVVPVNPDDLVSLVVSLVVLLVSQVCVCVPPNPSSNVSSVLSNVSSVVSVPPDDPPPPPDPDSVVVVVVSVVVVVVVVVVCVVVVVVVCPPVNPCPVVNVVVLVPLPQQDLVNQLVVFDWAQPVLDPPDDPVRSVVCVVVVFTATDWPQDDHDAQWDFFQQDDQVQGTWIWHFGDDPQKTWIATHDPDPVLVVQEPRTDDIDGQSVLWDDPGRSDTHGQKHKDKAWPVQQQVQCVVVVHDGDDDDHRNIWIWIDSQLPWIKIWGGDRSDTDIGTGPDHSPPPPPPPDPDDDDD

Secondary structure (DSSP, 8-state):
-PPPPP-PPP--SSSHHHHHHHHHHHHHHHHHHHHHHHHHHHTTTTB-TT--B--HHHHHHHTHHHHHHHHHHHHHHHHHHHHHHHHTPPPPHHHHHHHHHHHHHHHTTHHHHH-GGGGHHHHHHHHHHHHHHHS-TT-------HHHHHHHHHHHHHHHHHHHHHHHHHHS-GGGS--HHHHHHHH-S----HHHHHHT--EE-GGG-TT--HHHHHHHHHTT-BEE--TT-SS--SEEEE-SS-TTS-PEEEEEEEETTEEEEEEE-SSTTHHHHS-SEEEEEEGGGGEEEEETTEEEE-EEEEEE-HHHHHHHHHHTTPPPP-PPTT--EEEEEETTTEEEEEEEETTEEEEEE-------------------

Radius of gyration: 34.14 Å; chains: 1; bounding box: 102×67×73 Å